Protein AF-A0A9E3FBJ5-F1 (afdb_monomer)

pLDDT: mean 89.63, std 11.89, range [35.62, 98.81]

Sequence (615 aa):
MTADVRGARRCRLSVTPRLPRHPPTKHCPGPRVRWTLHVPANQAASRVRYRLALTATGARHTTVVRHRHVVQAPTGKPPVIKALRSGRSTVEYVGGQVTVATTVKHVKRCHLSVAPAGVTVTGVGVCSAGDRAWRLQLPPNPAESSIAYTATLTAVGSHGRRTTNAVTVTARAHPPPCPGQTSTATPTTMSMFNDPSTGQPADQSRVVAAEINLICAAQLPVRGEHTQIWMAQFVFTLDDVAQALVWAHRYQHADVHLVLDGSNEFMFNPDGSHVPNVAYDDVVANLPSSSLVVCGPNAGTVGRPVVPDDEDESAVFPAGTGCAGDNILHVKLLAISAVDPAGDPAVFSSSQNFSTGAMTAGFNDGLQVVGDAALYGLDAAYIDRLAGNRQQADLGLQLGPAAHDSGGARLWSTFYPRNLTDKFPDGDPNATAHDAATDSLAATLRNVRCTAPGRYAGDHSHGARTTIRIAMFVYRTREAVTAALDRLGDDGCDIGIIYSVISAPVLQDLESHGIRATQLYTEDYTPPSGQPTRLFVHDKFVLISGGIAVAGRAESNQDLVLAGSPNLTDKALYDNDEAGLAYQQTATAAAGSTPIFDGYAHDWDRLLAVAASLS

Structure (mmCIF, N/CA/C/O backbone):
data_AF-A0A9E3FBJ5-F1
#
_entry.id   AF-A0A9E3FBJ5-F1
#
loop_
_atom_site.group_PDB
_atom_site.id
_atom_site.type_symbol
_atom_site.label_atom_id
_atom_site.label_alt_id
_atom_site.label_comp_id
_atom_site.label_asym_id
_atom_site.label_entity_id
_atom_site.label_seq_id
_atom_site.pdbx_PDB_ins_code
_atom_site.Cartn_x
_atom_site.Cartn_y
_atom_site.Cartn_z
_atom_site.occupancy
_atom_site.B_iso_or_equiv
_atom_site.auth_seq_id
_atom_site.auth_comp_id
_atom_site.auth_asym_id
_atom_site.auth_atom_id
_atom_site.pdbx_PDB_model_num
ATOM 1 N N . MET A 1 1 ? 39.745 -9.063 -77.631 1.00 82.94 1 MET A N 1
ATOM 2 C CA . MET A 1 1 ? 39.909 -7.701 -78.182 1.00 82.94 1 MET A CA 1
ATOM 3 C C . MET A 1 1 ? 40.144 -7.820 -79.674 1.00 82.94 1 MET A C 1
ATOM 5 O O . MET A 1 1 ? 41.007 -8.596 -80.070 1.00 82.94 1 MET A O 1
ATOM 9 N N . THR A 1 2 ? 39.380 -7.077 -80.466 1.00 85.12 2 THR A N 1
ATOM 10 C CA . THR A 1 2 ? 39.573 -6.956 -81.915 1.00 85.12 2 THR A CA 1
ATOM 11 C C . THR A 1 2 ? 39.905 -5.500 -82.203 1.00 85.12 2 THR A C 1
ATOM 13 O O . THR A 1 2 ? 39.278 -4.619 -81.613 1.00 85.12 2 THR A O 1
ATOM 16 N N . ALA A 1 3 ? 40.909 -5.254 -83.038 1.00 86.81 3 ALA A N 1
ATOM 17 C CA . ALA A 1 3 ? 41.281 -3.915 -83.473 1.00 86.81 3 ALA A CA 1
ATOM 18 C C . ALA A 1 3 ? 41.609 -3.935 -84.964 1.00 86.81 3 ALA A C 1
ATOM 20 O O . ALA A 1 3 ? 42.280 -4.855 -85.438 1.00 86.81 3 ALA A O 1
ATOM 21 N N . ASP A 1 4 ? 41.152 -2.909 -85.673 1.00 87.94 4 ASP A N 1
ATOM 22 C CA . ASP A 1 4 ? 41.558 -2.657 -87.047 1.00 87.94 4 ASP A CA 1
ATOM 23 C C . ASP A 1 4 ? 42.856 -1.842 -87.018 1.00 87.94 4 ASP A C 1
ATOM 25 O O . ASP A 1 4 ? 42.909 -0.744 -86.464 1.00 87.94 4 ASP A O 1
ATOM 29 N N . VAL A 1 5 ? 43.933 -2.422 -87.544 1.00 84.00 5 VAL A N 1
ATOM 30 C CA . VAL A 1 5 ? 45.284 -1.857 -87.522 1.00 84.00 5 VAL A CA 1
ATOM 31 C C . VAL A 1 5 ? 45.819 -1.853 -88.948 1.00 84.00 5 VAL A C 1
ATOM 33 O O . VAL A 1 5 ? 46.091 -2.904 -89.517 1.00 84.00 5 VAL A O 1
ATOM 36 N N . ARG A 1 6 ? 45.983 -0.665 -89.534 1.00 85.69 6 ARG A N 1
ATOM 37 C CA . ARG A 1 6 ? 46.533 -0.488 -90.887 1.00 85.69 6 ARG A CA 1
ATOM 38 C C . ARG A 1 6 ? 47.960 0.053 -90.810 1.00 85.69 6 ARG A C 1
ATOM 40 O O . ARG A 1 6 ? 48.263 0.875 -89.952 1.00 85.69 6 ARG A O 1
ATOM 47 N N . GLY A 1 7 ? 48.838 -0.418 -91.697 1.00 83.38 7 GLY A N 1
ATOM 48 C CA . GLY A 1 7 ? 50.206 0.102 -91.845 1.00 83.38 7 GLY A CA 1
ATOM 49 C C . GLY A 1 7 ? 51.199 -0.244 -90.720 1.00 83.38 7 GLY A C 1
ATOM 50 O O . GLY A 1 7 ? 52.325 0.254 -90.739 1.00 83.38 7 GLY A O 1
ATOM 51 N N . ALA A 1 8 ? 50.829 -1.091 -89.753 1.00 85.88 8 ALA A N 1
ATOM 52 C CA . ALA A 1 8 ? 51.727 -1.539 -88.686 1.00 85.88 8 ALA A CA 1
ATOM 53 C C . ALA A 1 8 ? 52.436 -2.849 -89.059 1.00 85.88 8 ALA A C 1
ATOM 55 O O . ALA A 1 8 ? 51.790 -3.807 -89.470 1.00 85.88 8 ALA A O 1
ATOM 56 N N . ARG A 1 9 ? 53.757 -2.921 -88.861 1.00 84.88 9 ARG A N 1
ATOM 57 C CA . ARG A 1 9 ? 54.540 -4.159 -89.043 1.00 84.88 9 ARG A CA 1
ATOM 58 C C . ARG A 1 9 ? 54.495 -5.048 -87.799 1.00 84.88 9 ARG A C 1
ATOM 60 O O . ARG A 1 9 ? 54.519 -6.271 -87.896 1.00 84.88 9 ARG A O 1
ATOM 67 N N . ARG A 1 10 ? 54.415 -4.439 -86.614 1.00 87.31 10 ARG A N 1
ATOM 68 C CA . ARG A 1 10 ? 54.370 -5.140 -85.323 1.00 87.31 10 ARG A CA 1
ATOM 69 C C . ARG A 1 10 ? 53.263 -4.566 -84.457 1.00 87.31 10 ARG A C 1
ATOM 71 O O . ARG A 1 10 ? 53.116 -3.348 -84.398 1.00 87.31 10 ARG A O 1
ATOM 78 N N . CYS A 1 11 ? 52.542 -5.425 -83.740 1.00 88.81 11 CYS A N 1
ATOM 79 C CA . CYS A 1 11 ? 51.677 -4.968 -82.661 1.00 88.81 11 CYS A CA 1
ATOM 80 C C . CYS A 1 11 ? 51.970 -5.725 -81.376 1.00 88.81 11 CYS A C 1
ATOM 82 O O . CYS A 1 11 ? 52.082 -6.954 -81.330 1.00 88.81 11 CYS A O 1
ATOM 84 N N . ARG A 1 12 ? 52.054 -4.956 -80.303 1.00 89.38 12 ARG A N 1
ATOM 85 C CA . ARG A 1 12 ? 52.242 -5.441 -78.952 1.00 89.38 12 ARG A CA 1
ATOM 86 C C . ARG A 1 12 ? 50.999 -5.092 -78.160 1.00 89.38 12 ARG A C 1
ATOM 88 O O . ARG A 1 12 ? 50.648 -3.925 -78.030 1.00 89.38 12 ARG A O 1
ATOM 95 N N . LEU A 1 13 ? 50.344 -6.113 -77.632 1.00 89.94 13 LEU A N 1
ATOM 96 C CA . LEU A 1 13 ? 49.372 -5.922 -76.572 1.00 89.94 13 LEU A CA 1
ATOM 97 C C . LEU A 1 13 ? 50.138 -5.915 -75.249 1.00 89.94 13 LEU A C 1
ATOM 99 O O . LEU A 1 13 ? 51.057 -6.712 -75.067 1.00 89.94 13 LEU A O 1
ATOM 103 N N . SER A 1 14 ? 49.800 -5.013 -74.343 1.00 89.94 14 SER A N 1
ATOM 104 C CA . SER A 1 14 ? 50.196 -5.098 -72.942 1.00 89.94 14 SER A CA 1
ATOM 105 C C . SER A 1 14 ? 48.957 -4.983 -72.064 1.00 89.94 14 SER A C 1
ATOM 107 O O . SER A 1 14 ? 47.977 -4.330 -72.427 1.00 89.94 14 SER A O 1
ATOM 109 N N . VAL A 1 15 ? 48.973 -5.670 -70.923 1.00 91.44 15 VAL A N 1
ATOM 110 C CA . VAL A 1 15 ? 47.872 -5.666 -69.957 1.00 91.44 15 VAL A CA 1
ATOM 111 C C . VAL A 1 15 ? 48.439 -5.362 -68.578 1.00 91.44 15 VAL A C 1
ATOM 113 O O . VAL A 1 15 ? 49.365 -6.041 -68.136 1.00 91.44 15 VAL A O 1
ATOM 116 N N . THR A 1 16 ? 47.865 -4.364 -67.908 1.00 89.38 16 THR A N 1
ATOM 117 C CA . THR A 1 16 ? 48.219 -3.978 -66.536 1.00 89.38 16 THR A CA 1
ATOM 118 C C . THR A 1 16 ? 46.973 -4.064 -65.646 1.00 89.38 16 THR A C 1
ATOM 120 O O . THR A 1 16 ? 45.983 -3.407 -65.977 1.00 89.38 16 THR A O 1
ATOM 123 N N . PRO A 1 17 ? 46.978 -4.832 -64.536 1.00 91.00 17 PRO A N 1
ATOM 124 C CA . PRO A 1 17 ? 48.060 -5.711 -64.071 1.00 91.00 17 PRO A CA 1
ATOM 125 C C . PRO A 1 17 ? 48.311 -6.899 -65.023 1.00 91.00 17 PRO A C 1
ATOM 127 O O . PRO A 1 17 ? 47.424 -7.295 -65.781 1.00 91.00 17 PRO A O 1
ATOM 130 N N . ARG A 1 18 ? 49.536 -7.447 -65.008 1.00 89.19 18 ARG A N 1
ATOM 131 C CA . ARG A 1 18 ? 49.973 -8.511 -65.932 1.00 89.19 18 ARG A CA 1
ATOM 132 C C . ARG A 1 18 ? 49.155 -9.789 -65.721 1.00 89.19 18 ARG A C 1
ATOM 134 O O . ARG A 1 18 ? 48.998 -10.252 -64.596 1.00 89.19 18 ARG A O 1
ATOM 141 N N . LEU A 1 19 ? 48.668 -10.383 -66.813 1.00 88.44 19 LEU A N 1
ATOM 142 C CA . LEU A 1 19 ? 47.979 -11.678 -66.783 1.00 88.44 19 LEU A CA 1
ATOM 143 C C . LEU A 1 19 ? 49.000 -12.840 -66.779 1.00 88.44 19 LEU A C 1
ATOM 145 O O . LEU A 1 19 ? 49.974 -12.759 -67.535 1.00 88.44 19 LEU A O 1
ATOM 149 N N . PRO A 1 20 ? 48.777 -13.936 -66.018 1.00 83.19 20 PRO A N 1
ATOM 150 C CA . PRO A 1 20 ? 49.726 -15.056 -65.890 1.00 83.19 20 PRO A CA 1
ATOM 151 C C . PRO A 1 20 ? 50.139 -15.721 -67.212 1.00 83.19 20 PRO A C 1
ATOM 153 O O . PRO A 1 20 ? 51.230 -16.268 -67.317 1.00 83.19 20 PRO A O 1
ATOM 156 N N . ARG A 1 21 ? 49.286 -15.655 -68.242 1.00 79.94 21 ARG A N 1
ATOM 157 C CA . ARG A 1 21 ? 49.538 -16.208 -69.586 1.00 79.94 21 ARG A CA 1
ATOM 158 C C . ARG A 1 21 ? 49.372 -15.150 -70.678 1.00 79.94 21 ARG A C 1
ATOM 160 O O . ARG A 1 21 ? 48.698 -15.369 -71.681 1.00 79.94 21 ARG A O 1
ATOM 167 N N . HIS A 1 22 ? 49.931 -13.962 -70.454 1.00 75.94 22 HIS A N 1
ATOM 168 C CA . HIS A 1 22 ? 49.877 -12.878 -71.432 1.00 75.94 22 HIS A CA 1
ATOM 169 C C . HIS A 1 22 ? 50.704 -13.233 -72.690 1.00 75.94 22 HIS A C 1
ATOM 171 O O . HIS A 1 22 ? 51.924 -13.378 -72.572 1.00 75.94 22 HIS A O 1
ATOM 177 N N . PRO A 1 23 ? 50.099 -13.342 -73.890 1.00 69.62 23 PRO A N 1
ATOM 178 C CA . PRO A 1 23 ? 50.832 -13.713 -75.097 1.00 69.62 23 PRO A CA 1
ATOM 179 C C . PRO A 1 23 ? 51.857 -12.625 -75.464 1.00 69.62 23 PRO A C 1
ATOM 181 O O . PRO A 1 23 ? 51.524 -11.437 -75.408 1.00 69.62 23 PRO A O 1
ATOM 184 N N . PRO A 1 24 ? 53.099 -12.984 -75.831 1.00 66.25 24 PRO A N 1
ATOM 185 C CA . PRO A 1 24 ? 54.076 -12.008 -76.295 1.00 66.25 24 PRO A CA 1
ATOM 186 C C . PRO A 1 24 ? 53.656 -11.371 -77.631 1.00 66.25 24 PRO A C 1
ATOM 188 O O . PRO A 1 24 ? 52.721 -11.820 -78.301 1.00 66.25 24 PRO A O 1
ATOM 191 N N . THR A 1 25 ? 54.349 -10.282 -77.977 1.00 73.56 25 THR A N 1
ATOM 192 C CA . THR A 1 25 ? 54.244 -9.516 -79.229 1.00 73.56 25 THR A CA 1
ATOM 193 C C . THR A 1 25 ? 54.016 -10.424 -80.440 1.00 73.56 25 THR A C 1
ATOM 195 O O . THR A 1 25 ? 54.742 -11.398 -80.619 1.00 73.56 25 THR A O 1
ATOM 198 N N . LYS A 1 26 ? 53.037 -10.093 -81.292 1.00 75.94 26 LYS A N 1
ATOM 199 C CA . LYS A 1 26 ? 52.768 -10.830 -82.536 1.00 75.94 26 LYS A CA 1
ATOM 200 C C . LYS A 1 26 ? 53.071 -9.953 -83.750 1.00 75.94 26 LYS A C 1
ATOM 202 O O . LYS A 1 26 ? 52.943 -8.727 -83.695 1.00 75.94 26 LYS A O 1
ATOM 207 N N . HIS A 1 27 ? 53.454 -10.587 -84.857 1.00 75.94 27 HIS A N 1
ATOM 208 C CA . HIS A 1 27 ? 53.429 -9.929 -86.161 1.00 75.94 27 HIS A CA 1
ATOM 209 C C . HIS A 1 27 ? 51.978 -9.526 -86.479 1.00 75.94 27 HIS A C 1
ATOM 211 O O . HIS A 1 27 ? 51.052 -10.238 -86.084 1.00 75.94 27 HIS A O 1
ATOM 217 N N . CYS A 1 28 ? 51.770 -8.397 -87.160 1.00 77.19 28 CYS A N 1
ATOM 218 C CA . CYS A 1 28 ? 50.437 -7.931 -87.567 1.00 77.19 28 CYS A CA 1
ATOM 219 C C . CYS A 1 28 ? 50.248 -8.132 -89.070 1.00 77.19 28 CYS A C 1
ATOM 221 O O . CYS A 1 28 ? 50.502 -7.208 -89.833 1.00 77.19 28 CYS A O 1
ATOM 223 N N . PRO A 1 29 ? 49.888 -9.348 -89.520 1.00 63.03 29 PRO A N 1
ATOM 224 C CA . PRO A 1 29 ? 49.916 -9.704 -90.937 1.00 63.03 29 PRO A CA 1
ATOM 225 C C . PRO A 1 29 ? 48.749 -9.135 -91.761 1.00 63.03 29 PRO A C 1
ATOM 227 O O . PRO A 1 29 ? 48.681 -9.398 -92.953 1.00 63.03 29 PRO A O 1
ATOM 230 N N . GLY A 1 30 ? 47.824 -8.368 -91.176 1.00 76.12 30 GLY A N 1
ATOM 231 C CA . GLY A 1 30 ? 46.654 -7.872 -91.901 1.00 76.12 30 GLY A CA 1
ATOM 232 C C . GLY A 1 30 ? 45.935 -6.712 -91.210 1.00 76.12 30 GLY A C 1
ATOM 233 O O . GLY A 1 30 ? 46.298 -6.343 -90.091 1.00 76.12 30 GLY A O 1
ATOM 234 N N . PRO A 1 31 ? 44.893 -6.148 -91.856 1.00 81.75 31 PRO A N 1
ATOM 235 C CA . PRO A 1 31 ? 44.205 -4.931 -91.414 1.00 81.75 31 PRO A CA 1
ATOM 236 C C . PRO A 1 31 ? 43.423 -5.096 -90.106 1.00 81.75 31 PRO A C 1
ATOM 238 O O . PRO A 1 31 ? 42.953 -4.102 -89.560 1.00 81.75 31 PRO A O 1
ATOM 241 N N . ARG A 1 32 ? 43.269 -6.327 -89.604 1.00 86.25 32 ARG A N 1
ATOM 242 C CA . ARG A 1 32 ? 42.539 -6.658 -88.380 1.00 86.25 32 ARG A CA 1
ATOM 243 C C . ARG A 1 32 ? 43.321 -7.672 -87.562 1.00 86.25 32 ARG A C 1
ATOM 245 O O . ARG A 1 32 ? 43.768 -8.696 -88.070 1.00 86.25 32 ARG A O 1
ATOM 252 N N . VAL A 1 33 ? 43.436 -7.406 -86.269 1.00 86.00 33 VAL A N 1
ATOM 253 C CA . VAL A 1 33 ? 44.135 -8.262 -85.309 1.00 86.00 33 VAL A CA 1
ATOM 254 C C . VAL A 1 33 ? 43.212 -8.616 -84.149 1.00 86.00 33 VAL A C 1
ATOM 256 O O . VAL A 1 33 ? 42.458 -7.777 -83.645 1.00 86.00 33 VAL A O 1
ATOM 259 N N . ARG A 1 34 ? 43.253 -9.885 -83.730 1.00 86.56 34 ARG A N 1
ATOM 260 C CA . ARG A 1 34 ? 42.419 -10.430 -82.652 1.00 86.56 34 ARG A CA 1
ATOM 261 C C . ARG A 1 34 ? 43.292 -11.067 -81.578 1.00 86.56 34 ARG A C 1
ATOM 263 O O . ARG A 1 34 ? 44.091 -11.957 -81.854 1.00 86.56 34 ARG A O 1
ATOM 270 N N . TRP A 1 35 ? 43.070 -10.652 -80.335 1.00 86.56 35 TRP A N 1
ATOM 271 C CA . TRP A 1 35 ? 43.612 -11.308 -79.146 1.00 86.56 35 TRP A CA 1
ATOM 272 C C . TRP A 1 35 ? 42.482 -11.862 -78.289 1.00 86.56 35 TRP A C 1
ATOM 274 O O . TRP A 1 35 ? 41.535 -11.141 -77.950 1.00 86.56 35 TRP A O 1
ATOM 284 N N . THR A 1 36 ? 42.620 -13.121 -77.890 1.00 85.88 36 THR A N 1
ATOM 285 C CA . THR A 1 36 ? 41.828 -13.730 -76.821 1.00 85.88 36 THR A CA 1
ATOM 286 C C . THR A 1 36 ? 42.681 -13.720 -75.562 1.00 85.88 36 THR A C 1
ATOM 288 O O . THR A 1 36 ? 43.805 -14.216 -75.568 1.00 85.88 36 THR A O 1
ATOM 291 N N . LEU A 1 37 ? 42.172 -13.100 -74.503 1.00 88.12 37 LEU A N 1
ATOM 292 C CA . LEU A 1 37 ? 42.835 -13.031 -73.207 1.00 88.12 37 LEU A CA 1
ATOM 293 C C . LEU A 1 37 ? 41.990 -13.808 -72.207 1.00 88.12 37 LEU A C 1
ATOM 295 O O . LEU A 1 37 ? 40.789 -13.561 -72.114 1.00 88.12 37 LEU A O 1
ATOM 299 N N . HIS A 1 38 ? 42.616 -14.712 -71.458 1.00 88.00 38 HIS A N 1
ATOM 300 C CA . HIS A 1 38 ? 41.972 -15.346 -70.317 1.00 88.00 38 HIS A CA 1
ATOM 301 C C . HIS A 1 38 ? 42.197 -14.465 -69.087 1.00 88.00 38 HIS A C 1
ATOM 303 O O . HIS A 1 38 ? 43.310 -14.381 -68.563 1.00 88.00 38 HIS A O 1
ATOM 309 N N . VAL A 1 39 ? 41.152 -13.750 -68.681 1.00 87.62 39 VAL A N 1
ATOM 310 C CA . VAL A 1 39 ? 41.157 -12.977 -67.438 1.00 87.62 39 VAL A CA 1
ATOM 311 C C . VAL A 1 39 ? 40.795 -13.951 -66.315 1.00 87.62 39 VAL A C 1
ATOM 313 O O . VAL A 1 39 ? 39.709 -14.528 -66.378 1.00 87.62 39 VAL A O 1
ATOM 316 N N . PRO A 1 40 ? 41.680 -14.200 -65.331 1.00 85.69 40 PRO A N 1
ATOM 317 C CA . PRO A 1 40 ? 41.381 -15.141 -64.263 1.00 85.69 40 PRO A CA 1
ATOM 318 C C . PRO A 1 40 ? 40.186 -14.652 -63.442 1.00 85.69 40 PRO A C 1
ATOM 320 O O . PRO A 1 40 ? 39.909 -13.451 -63.365 1.00 85.69 40 PRO A O 1
ATOM 323 N N . ALA A 1 41 ? 39.506 -15.594 -62.788 1.00 83.56 41 ALA A N 1
ATOM 324 C CA . ALA A 1 41 ? 38.518 -15.286 -61.766 1.00 83.56 41 ALA A CA 1
ATOM 325 C C . ALA A 1 41 ? 39.092 -14.255 -60.785 1.00 83.56 41 ALA A C 1
ATOM 327 O O . ALA A 1 41 ? 40.156 -14.461 -60.200 1.00 83.56 41 ALA A O 1
ATOM 328 N N . ASN A 1 42 ? 38.393 -13.135 -60.611 1.00 83.56 42 ASN A N 1
ATOM 329 C CA . ASN A 1 42 ? 38.809 -12.126 -59.654 1.00 83.56 42 ASN A CA 1
ATOM 330 C C . ASN A 1 42 ? 38.512 -12.634 -58.235 1.00 83.56 42 ASN A C 1
ATOM 332 O O . ASN A 1 42 ? 37.355 -12.684 -57.806 1.00 83.56 42 ASN A O 1
ATOM 336 N N . GLN A 1 43 ? 39.579 -13.041 -57.547 1.00 80.06 43 GLN A N 1
ATOM 337 C CA . GLN A 1 43 ? 39.581 -13.494 -56.154 1.00 80.06 43 GLN A CA 1
ATOM 338 C C . GLN A 1 43 ? 39.764 -12.325 -55.165 1.00 80.06 43 GLN A C 1
ATOM 340 O O . GLN A 1 43 ? 39.907 -12.553 -53.967 1.00 80.06 43 GLN A O 1
ATOM 345 N N . ALA A 1 44 ? 39.814 -11.076 -55.638 1.00 79.81 44 ALA A N 1
ATOM 346 C CA . ALA A 1 44 ? 39.889 -9.895 -54.784 1.00 79.81 44 ALA A CA 1
ATOM 347 C C . ALA A 1 44 ? 38.488 -9.412 -54.374 1.00 79.81 44 ALA A C 1
ATOM 349 O O . ALA A 1 44 ? 37.492 -9.680 -55.046 1.00 79.81 44 ALA A O 1
ATOM 350 N N . ALA A 1 45 ? 38.403 -8.651 -53.278 1.00 71.25 45 ALA A N 1
ATOM 351 C CA . ALA A 1 45 ? 37.147 -8.066 -52.796 1.00 71.25 45 ALA A CA 1
ATOM 352 C C . ALA A 1 45 ? 36.567 -7.001 -53.746 1.00 71.25 45 ALA A C 1
ATOM 354 O O . ALA A 1 45 ? 35.347 -6.794 -53.788 1.00 71.25 45 ALA A O 1
ATOM 355 N N . SER A 1 46 ? 37.437 -6.327 -54.499 1.00 78.31 46 SER A N 1
ATOM 356 C CA . SER A 1 46 ? 37.135 -5.191 -55.368 1.00 78.31 46 SER A CA 1
ATOM 357 C C . SER A 1 46 ? 37.244 -5.561 -56.846 1.00 78.31 46 SER A C 1
ATOM 359 O O . SER A 1 46 ? 37.871 -6.548 -57.226 1.00 78.31 46 SER A O 1
ATOM 361 N N . ARG A 1 47 ? 36.599 -4.771 -57.713 1.00 86.50 47 ARG A N 1
ATOM 362 C CA . ARG A 1 47 ? 36.710 -4.939 -59.167 1.00 86.50 47 ARG A CA 1
ATOM 363 C C . ARG A 1 47 ? 38.164 -4.722 -59.596 1.00 86.50 47 ARG A C 1
ATOM 365 O O . ARG A 1 47 ? 38.724 -3.665 -59.326 1.00 86.50 47 ARG A O 1
ATOM 372 N N . VAL A 1 48 ? 38.747 -5.673 -60.323 1.00 89.50 48 VAL A N 1
ATOM 373 C CA . VAL A 1 48 ? 40.075 -5.491 -60.926 1.00 89.50 48 VAL A CA 1
ATOM 374 C C . VAL A 1 48 ? 39.892 -4.863 -62.301 1.00 89.50 48 VAL A C 1
ATOM 376 O O . VAL A 1 48 ? 39.213 -5.419 -63.168 1.00 89.50 48 VAL A O 1
ATOM 379 N N . ARG A 1 49 ? 40.477 -3.678 -62.496 1.00 92.69 49 ARG A N 1
ATOM 380 C CA . ARG A 1 49 ? 40.495 -2.983 -63.786 1.00 92.69 49 ARG A CA 1
ATOM 381 C C . ARG A 1 49 ? 41.783 -3.340 -64.520 1.00 92.69 49 ARG A C 1
ATOM 383 O O . ARG A 1 49 ? 42.859 -2.889 -64.148 1.00 92.69 49 ARG A O 1
ATOM 390 N N . TYR A 1 50 ? 41.655 -4.100 -65.597 1.00 92.62 50 TYR A N 1
ATOM 391 C CA . TYR A 1 50 ? 42.740 -4.371 -66.528 1.00 92.62 50 TYR A CA 1
ATOM 392 C C . TYR A 1 50 ? 42.789 -3.257 -67.572 1.00 92.62 50 TYR A C 1
ATOM 394 O O . TYR A 1 50 ? 41.813 -3.026 -68.289 1.00 92.62 50 TYR A O 1
ATOM 402 N N . ARG A 1 51 ? 43.915 -2.546 -67.659 1.00 92.88 51 ARG A N 1
ATOM 403 C CA . ARG A 1 51 ? 44.224 -1.614 -68.749 1.00 92.88 51 ARG A CA 1
ATOM 404 C C . ARG A 1 51 ? 44.937 -2.391 -69.845 1.00 92.88 51 ARG A C 1
ATOM 406 O O . ARG A 1 51 ? 46.058 -2.847 -69.649 1.00 92.88 51 ARG A O 1
ATOM 413 N N . LEU A 1 52 ? 44.282 -2.529 -70.988 1.00 92.56 52 LEU A N 1
ATOM 414 C CA . LEU A 1 52 ? 44.849 -3.106 -72.196 1.00 92.56 52 LEU A CA 1
ATOM 415 C C . LEU A 1 52 ? 45.401 -1.968 -73.045 1.00 92.56 52 LEU A C 1
ATOM 417 O O . LEU A 1 52 ? 44.653 -1.048 -73.374 1.00 92.56 52 LEU A O 1
ATOM 421 N N . ALA A 1 53 ? 46.681 -2.007 -73.390 1.00 91.75 53 ALA A N 1
ATOM 422 C CA . ALA A 1 53 ? 47.293 -1.074 -74.324 1.00 91.75 53 ALA A CA 1
ATOM 423 C C . ALA A 1 53 ? 47.713 -1.831 -75.584 1.00 91.75 53 ALA A C 1
ATOM 425 O O . ALA A 1 53 ? 48.515 -2.760 -75.520 1.00 91.75 53 ALA A O 1
ATOM 426 N N . LEU A 1 54 ? 47.148 -1.450 -76.725 1.00 91.25 54 LEU A N 1
ATOM 427 C CA . LEU A 1 54 ? 47.588 -1.936 -78.024 1.00 91.25 54 LEU A CA 1
ATOM 428 C C . LEU A 1 54 ? 48.559 -0.919 -78.611 1.00 91.25 54 LEU A C 1
ATOM 430 O O . LEU A 1 54 ? 48.153 0.189 -78.955 1.00 91.25 54 LEU A O 1
ATOM 434 N N . THR A 1 55 ? 49.817 -1.319 -78.726 1.00 91.38 55 THR A N 1
ATOM 435 C CA . THR A 1 55 ? 50.899 -0.564 -79.349 1.00 91.38 55 THR A CA 1
ATOM 436 C C . THR A 1 55 ? 51.121 -1.107 -80.756 1.00 91.38 55 THR A C 1
ATOM 438 O O . THR A 1 55 ? 51.500 -2.267 -80.903 1.00 91.38 55 THR A O 1
ATOM 441 N N . ALA A 1 56 ? 50.887 -0.301 -81.786 1.00 89.44 56 ALA A N 1
ATOM 442 C CA . ALA A 1 56 ? 51.120 -0.663 -83.183 1.00 89.44 56 ALA A CA 1
ATOM 443 C C . ALA A 1 56 ? 52.294 0.152 -83.745 1.00 89.44 56 ALA A C 1
ATOM 445 O O . ALA A 1 56 ? 52.274 1.378 -83.652 1.00 89.44 56 ALA A O 1
ATOM 446 N N . THR A 1 57 ? 53.301 -0.518 -84.314 1.00 89.12 57 THR A N 1
ATOM 447 C CA . THR A 1 57 ? 54.534 0.108 -84.824 1.00 89.12 57 THR A CA 1
ATOM 448 C C . THR A 1 57 ? 54.645 -0.058 -86.340 1.00 89.12 57 THR A C 1
ATOM 450 O O . THR A 1 57 ? 54.674 -1.184 -86.850 1.00 89.12 57 THR A O 1
ATOM 453 N N . GLY A 1 58 ? 54.697 1.064 -87.060 1.00 86.44 58 GLY A N 1
ATOM 454 C CA . GLY A 1 58 ? 54.792 1.139 -88.521 1.00 86.44 58 GLY A CA 1
ATOM 455 C C . GLY A 1 58 ? 56.208 0.975 -89.081 1.00 86.44 58 GLY A C 1
ATOM 456 O O . GLY A 1 58 ? 57.183 0.820 -88.346 1.00 86.44 58 GLY A O 1
ATOM 457 N N . ALA A 1 59 ? 56.328 1.025 -90.412 1.00 80.38 59 ALA A N 1
ATOM 458 C CA . ALA A 1 59 ? 57.590 0.837 -91.140 1.00 80.38 59 ALA A CA 1
ATOM 459 C C . ALA A 1 59 ? 58.675 1.892 -90.836 1.00 80.38 59 ALA A C 1
ATOM 461 O O . ALA A 1 59 ? 59.850 1.608 -91.028 1.00 80.38 59 ALA A O 1
ATOM 462 N N . ARG A 1 60 ? 58.288 3.075 -90.332 1.00 83.94 60 ARG A N 1
ATOM 463 C CA . ARG A 1 60 ? 59.188 4.177 -89.934 1.00 83.94 60 ARG A CA 1
ATOM 464 C C . ARG A 1 60 ? 59.335 4.316 -88.412 1.00 83.94 60 ARG A C 1
ATOM 466 O O . ARG A 1 60 ? 59.532 5.414 -87.914 1.00 83.94 60 ARG A O 1
ATOM 473 N N . HIS A 1 61 ? 59.133 3.233 -87.660 1.00 77.38 61 HIS A N 1
ATOM 474 C CA . HIS A 1 61 ? 59.134 3.230 -86.187 1.00 77.38 61 HIS A CA 1
ATOM 475 C C . HIS A 1 61 ? 58.064 4.120 -85.515 1.00 77.38 61 HIS A C 1
ATOM 477 O O . HIS A 1 61 ? 58.033 4.227 -84.288 1.00 77.38 61 HIS A O 1
ATOM 483 N N . THR A 1 62 ? 57.123 4.692 -86.276 1.00 78.12 62 THR A N 1
ATOM 484 C CA . THR A 1 62 ? 55.971 5.418 -85.724 1.00 78.12 62 THR A CA 1
ATOM 485 C C . THR A 1 62 ? 55.108 4.477 -84.895 1.00 78.12 62 THR A C 1
ATOM 487 O O . THR A 1 62 ? 54.788 3.369 -85.330 1.00 78.12 62 THR A O 1
ATOM 490 N N . THR A 1 63 ? 54.752 4.904 -83.684 1.00 84.50 63 THR A N 1
ATOM 491 C CA . THR A 1 63 ? 54.056 4.058 -82.713 1.00 84.50 63 THR A CA 1
ATOM 492 C C . THR A 1 63 ? 52.758 4.716 -82.265 1.00 84.50 63 THR A C 1
ATOM 494 O O . THR A 1 63 ? 52.769 5.839 -81.774 1.00 84.50 63 THR A O 1
ATOM 497 N N . VAL A 1 64 ? 51.638 4.005 -82.404 1.00 85.00 64 VAL A N 1
ATOM 498 C CA . VAL A 1 64 ? 50.328 4.441 -81.899 1.00 85.00 64 VAL A CA 1
ATOM 499 C C . VAL A 1 64 ? 49.908 3.521 -80.763 1.00 85.00 64 VAL A C 1
ATOM 501 O O . VAL A 1 64 ? 49.934 2.298 -80.915 1.00 85.00 64 VAL A O 1
ATOM 504 N N . VAL A 1 65 ? 49.502 4.104 -79.632 1.00 87.88 65 VAL A N 1
ATOM 505 C CA . VAL A 1 65 ? 48.990 3.365 -78.473 1.00 87.88 65 VAL A CA 1
ATOM 506 C C . VAL A 1 65 ? 47.516 3.691 -78.265 1.00 87.88 65 VAL A C 1
ATOM 508 O O . VAL A 1 65 ? 47.135 4.853 -78.146 1.00 87.88 65 VAL A O 1
ATOM 511 N N . ARG A 1 66 ? 46.671 2.661 -78.198 1.00 90.88 66 ARG A N 1
ATOM 512 C CA . ARG A 1 66 ? 45.257 2.798 -77.818 1.00 90.88 66 ARG A CA 1
ATOM 513 C C . ARG A 1 66 ? 44.960 1.976 -76.578 1.00 90.88 66 ARG A C 1
ATOM 515 O O . ARG A 1 66 ? 45.474 0.869 -76.425 1.00 90.88 66 ARG A O 1
ATOM 522 N N . HIS A 1 67 ? 44.113 2.517 -75.708 1.00 90.62 67 HIS A N 1
ATOM 523 C CA . HIS A 1 67 ? 43.748 1.878 -74.451 1.00 90.62 67 HIS A CA 1
ATOM 524 C C . HIS A 1 67 ? 42.311 1.373 -74.461 1.00 90.62 67 HIS A C 1
ATOM 526 O O . HIS A 1 67 ? 41.418 2.004 -75.019 1.00 90.62 67 HIS A O 1
ATOM 532 N N . ARG A 1 68 ? 42.090 0.247 -73.785 1.00 92.12 68 ARG A N 1
ATOM 533 C CA . ARG A 1 68 ? 40.762 -0.231 -73.406 1.00 92.12 68 ARG A CA 1
ATOM 534 C C . ARG A 1 68 ? 40.806 -0.747 -71.978 1.00 92.12 68 ARG A C 1
ATOM 536 O O . ARG A 1 68 ? 41.824 -1.275 -71.538 1.00 92.12 68 ARG A O 1
ATOM 543 N N . HIS A 1 69 ? 39.697 -0.616 -71.266 1.00 91.06 69 HIS A N 1
ATOM 544 C CA . HIS A 1 69 ? 39.553 -1.172 -69.930 1.00 91.06 69 HIS A CA 1
ATOM 545 C C . HIS A 1 69 ? 38.647 -2.399 -69.963 1.00 91.06 69 HIS A C 1
ATOM 547 O O . HIS A 1 69 ? 37.602 -2.389 -70.611 1.00 91.06 69 HIS A O 1
ATOM 553 N N . VAL A 1 70 ? 39.057 -3.452 -69.259 1.00 90.50 70 VAL A N 1
ATOM 554 C CA . VAL A 1 70 ? 38.205 -4.593 -68.911 1.00 90.50 70 VAL A CA 1
ATOM 555 C C . VAL A 1 70 ? 38.110 -4.630 -67.398 1.00 90.50 70 VAL A C 1
ATOM 557 O O . VAL A 1 70 ? 39.121 -4.533 -66.704 1.00 90.50 70 VAL A O 1
ATOM 560 N N . VAL A 1 71 ? 36.893 -4.728 -66.880 1.00 89.00 71 VAL A N 1
ATOM 561 C CA . VAL A 1 71 ? 36.635 -4.735 -65.443 1.00 89.00 71 VAL A CA 1
ATOM 562 C C . VAL A 1 71 ? 36.131 -6.118 -65.066 1.00 89.00 71 VAL A C 1
ATOM 564 O O . VAL A 1 71 ? 35.055 -6.514 -65.502 1.00 89.00 71 VAL A O 1
ATOM 567 N N . GLN A 1 72 ? 36.904 -6.852 -64.267 1.00 89.00 72 GLN A N 1
ATOM 568 C CA . GLN A 1 72 ? 36.506 -8.171 -63.783 1.00 89.00 72 GLN A CA 1
ATOM 569 C C . GLN A 1 72 ? 35.806 -8.030 -62.430 1.00 89.00 72 GLN A C 1
ATOM 571 O O . GLN A 1 72 ? 36.410 -7.595 -61.441 1.00 89.00 72 GLN A O 1
ATOM 576 N N . ALA A 1 73 ? 34.530 -8.409 -62.371 1.00 83.25 73 ALA A N 1
ATOM 577 C CA . ALA A 1 73 ? 33.794 -8.465 -61.114 1.00 83.25 73 ALA A CA 1
ATOM 578 C C . ALA A 1 73 ? 34.338 -9.595 -60.215 1.00 83.25 73 ALA A C 1
ATOM 580 O O . ALA A 1 73 ? 34.724 -10.646 -60.733 1.00 83.25 73 ALA A O 1
ATOM 581 N N . PRO A 1 74 ? 34.386 -9.397 -58.888 1.00 83.25 74 PRO A N 1
ATOM 582 C CA . PRO A 1 74 ? 34.741 -10.450 -57.939 1.00 83.25 74 PRO A CA 1
ATOM 583 C C . PRO A 1 74 ? 33.826 -11.666 -58.032 1.00 83.25 74 PRO A C 1
ATOM 585 O O . PRO A 1 74 ? 32.626 -11.521 -58.254 1.00 83.25 74 PRO A O 1
ATOM 588 N N . THR A 1 75 ? 34.392 -12.852 -57.825 1.00 82.31 75 THR A N 1
ATOM 589 C CA . THR A 1 75 ? 33.672 -14.131 -57.969 1.00 82.31 75 THR A CA 1
ATOM 590 C C . THR A 1 75 ? 32.888 -14.554 -56.725 1.00 82.31 75 THR A C 1
ATOM 592 O O . THR A 1 75 ? 31.884 -15.252 -56.841 1.00 82.31 75 THR A O 1
ATOM 595 N N . GLY A 1 76 ? 33.274 -14.087 -55.534 1.00 81.56 76 GLY A N 1
ATOM 596 C CA . GLY A 1 76 ? 32.511 -14.322 -54.307 1.00 81.56 76 GLY A CA 1
ATOM 597 C C . GLY A 1 76 ? 31.301 -13.395 -54.190 1.00 81.56 76 GLY A C 1
ATOM 598 O O . GLY A 1 76 ? 31.449 -12.171 -54.249 1.00 81.56 76 GLY A O 1
ATOM 599 N N . LYS A 1 77 ? 30.107 -13.954 -53.958 1.00 85.31 77 LYS A N 1
ATOM 600 C CA . LYS A 1 77 ? 28.936 -13.159 -53.556 1.00 85.31 77 LYS A CA 1
ATOM 601 C C . LYS A 1 77 ? 29.248 -12.430 -52.234 1.00 85.31 77 LYS A C 1
ATOM 603 O O . LYS A 1 77 ? 29.859 -13.046 -51.357 1.00 85.31 77 LYS A O 1
ATOM 608 N N . PRO A 1 78 ? 28.907 -11.133 -52.091 1.00 87.31 78 PRO A N 1
ATOM 609 C CA . PRO A 1 78 ? 29.034 -10.442 -50.812 1.00 87.31 78 PRO A CA 1
ATOM 610 C C . PRO A 1 78 ? 28.262 -11.188 -49.715 1.00 87.31 78 PRO A C 1
ATOM 612 O O . PRO A 1 78 ? 27.237 -11.806 -50.027 1.00 87.31 78 PRO A O 1
ATOM 615 N N . PRO A 1 79 ? 28.728 -11.142 -48.457 1.00 93.62 79 PRO A N 1
ATOM 616 C CA . PRO A 1 79 ? 27.915 -11.613 -47.349 1.00 93.62 79 PRO A CA 1
ATOM 617 C C . PRO A 1 79 ? 26.607 -10.814 -47.302 1.00 93.62 79 PRO A C 1
ATOM 619 O O . PRO A 1 79 ? 26.568 -9.637 -47.655 1.00 93.62 79 PRO A O 1
ATOM 622 N N . VAL A 1 80 ? 25.526 -11.462 -46.887 1.00 95.50 80 VAL A N 1
ATOM 623 C CA . VAL A 1 80 ? 24.211 -10.827 -46.745 1.00 95.50 80 VAL A CA 1
ATOM 624 C C . VAL A 1 80 ? 23.715 -11.067 -45.332 1.00 95.50 80 VAL A C 1
ATOM 626 O O . VAL A 1 80 ? 23.713 -12.210 -44.876 1.00 95.50 80 VAL A O 1
ATOM 629 N N . ILE A 1 81 ? 23.277 -9.995 -44.672 1.00 95.88 81 ILE A N 1
ATOM 630 C CA . ILE A 1 81 ? 22.558 -10.022 -43.396 1.00 95.88 81 ILE A CA 1
ATOM 631 C C . ILE A 1 81 ? 21.132 -9.560 -43.704 1.00 95.88 81 ILE A C 1
ATOM 633 O O . ILE A 1 81 ? 20.958 -8.424 -44.139 1.00 95.88 81 ILE A O 1
ATOM 637 N N . LYS A 1 82 ? 20.122 -10.426 -43.538 1.00 93.44 82 LYS A N 1
ATOM 638 C CA . LYS A 1 82 ? 18.734 -10.102 -43.929 1.00 93.44 82 LYS A CA 1
ATOM 639 C C . LYS A 1 82 ? 18.156 -8.957 -43.085 1.00 93.44 82 LYS A C 1
ATOM 641 O O . LYS A 1 82 ? 17.621 -8.007 -43.639 1.00 93.44 82 LYS A O 1
ATOM 646 N N . ALA A 1 83 ? 18.271 -9.072 -41.764 1.00 93.81 83 ALA A N 1
ATOM 647 C CA . ALA A 1 83 ? 17.987 -8.042 -40.761 1.00 93.81 83 ALA A CA 1
ATOM 648 C C . ALA A 1 83 ? 18.473 -8.566 -39.405 1.00 93.81 83 ALA A C 1
ATOM 650 O O . ALA A 1 83 ? 18.192 -9.724 -39.087 1.00 93.81 83 ALA A O 1
ATOM 651 N N . LEU A 1 84 ? 19.201 -7.767 -38.627 1.00 96.44 84 LEU A N 1
ATOM 652 C CA . LEU A 1 84 ? 19.493 -8.099 -37.233 1.00 96.44 84 LEU A CA 1
ATOM 653 C C . LEU A 1 84 ? 18.327 -7.593 -36.380 1.00 96.44 84 LEU A C 1
ATOM 655 O O . LEU A 1 84 ? 17.965 -6.426 -36.477 1.00 96.44 84 LEU A O 1
ATOM 659 N N . ARG A 1 85 ? 17.695 -8.478 -35.614 1.00 96.88 85 ARG A N 1
ATOM 660 C CA . ARG A 1 85 ? 16.516 -8.164 -34.799 1.00 96.88 85 ARG A CA 1
ATOM 661 C C . ARG A 1 85 ? 16.780 -8.550 -33.357 1.00 96.88 85 ARG A C 1
ATOM 663 O O . ARG A 1 85 ? 17.421 -9.570 -33.122 1.00 96.88 85 ARG A O 1
ATOM 670 N N . SER A 1 86 ? 16.278 -7.775 -32.409 1.00 96.19 86 SER A N 1
ATOM 671 C CA . SER A 1 86 ? 16.237 -8.162 -31.004 1.00 96.19 86 SER A CA 1
ATOM 672 C C . SER A 1 86 ? 14.868 -8.755 -30.674 1.00 96.19 86 SER A C 1
ATOM 674 O O . SER A 1 86 ? 13.860 -8.386 -31.272 1.00 96.19 86 SER A O 1
ATOM 676 N N . GLY A 1 87 ? 14.832 -9.703 -29.739 1.00 93.94 87 GLY A N 1
ATOM 677 C CA . GLY A 1 87 ? 13.584 -10.221 -29.179 1.00 93.94 87 GLY A CA 1
ATOM 678 C C . GLY A 1 87 ? 12.873 -9.189 -28.301 1.00 93.94 87 GLY A C 1
ATOM 679 O O . GLY A 1 87 ? 11.663 -9.271 -28.136 1.00 93.94 87 GLY A O 1
ATOM 680 N N . ARG A 1 88 ? 13.621 -8.213 -27.765 1.00 94.56 88 ARG A N 1
ATOM 681 C CA . ARG A 1 88 ? 13.128 -7.038 -27.034 1.00 94.56 88 ARG A CA 1
ATOM 682 C C . ARG A 1 88 ? 14.011 -5.834 -27.365 1.00 94.56 88 ARG A C 1
ATOM 684 O O . ARG A 1 88 ? 15.228 -5.983 -27.479 1.00 94.56 88 ARG A O 1
ATOM 691 N N . SER A 1 89 ? 13.419 -4.659 -27.551 1.00 95.06 89 SER A N 1
ATOM 692 C CA . SER A 1 89 ? 14.153 -3.403 -27.783 1.00 95.06 89 SER A CA 1
ATOM 693 C C . SER A 1 89 ? 14.544 -2.688 -26.490 1.00 95.06 89 SER A C 1
ATOM 695 O O . SER A 1 89 ? 15.401 -1.813 -26.533 1.00 95.06 89 SER A O 1
ATOM 697 N N . THR A 1 90 ? 13.954 -3.076 -25.358 1.00 93.62 90 THR A N 1
ATOM 698 C CA . THR A 1 90 ? 14.174 -2.451 -24.050 1.00 93.62 90 THR A CA 1
ATOM 699 C C . THR A 1 90 ? 14.305 -3.526 -22.969 1.00 93.62 90 THR A C 1
ATOM 701 O O . THR A 1 90 ? 13.659 -4.574 -23.063 1.00 93.62 90 THR A O 1
ATOM 704 N N . VAL A 1 91 ? 15.149 -3.275 -21.969 1.00 92.75 91 VAL A N 1
ATOM 705 C CA . VAL A 1 91 ? 15.219 -4.006 -20.695 1.00 92.75 91 VAL A CA 1
ATOM 706 C C . VAL A 1 91 ? 15.115 -3.026 -19.533 1.00 92.75 91 VAL A C 1
ATOM 708 O O . VAL A 1 91 ? 15.398 -1.836 -19.693 1.00 92.75 91 VAL A O 1
ATOM 711 N N . GLU A 1 92 ? 14.732 -3.537 -18.371 1.00 91.06 92 GLU A N 1
ATOM 712 C CA . GLU A 1 92 ? 14.665 -2.755 -17.141 1.00 91.06 92 GLU A CA 1
ATOM 713 C C . GLU A 1 92 ? 16.056 -2.323 -16.659 1.00 91.06 92 GLU A C 1
ATOM 715 O O . GLU A 1 92 ? 17.087 -2.818 -17.126 1.00 91.06 92 GLU A O 1
ATOM 720 N N . TYR A 1 93 ? 16.090 -1.363 -15.735 1.00 90.50 93 TYR A N 1
ATOM 721 C CA . TYR A 1 93 ? 17.335 -0.787 -15.220 1.00 90.50 93 TYR A CA 1
ATOM 722 C C . TYR A 1 93 ? 18.205 -1.815 -14.482 1.00 90.50 93 TYR A C 1
ATOM 724 O O . TYR A 1 93 ? 19.419 -1.677 -14.454 1.00 90.50 93 TYR A O 1
ATOM 732 N N . VAL A 1 94 ? 17.633 -2.901 -13.957 1.00 90.12 94 VAL A N 1
ATOM 733 C CA . VAL A 1 94 ? 18.392 -4.030 -13.383 1.00 90.12 94 VAL A CA 1
ATOM 734 C C . VAL A 1 94 ? 19.155 -4.849 -14.438 1.00 90.12 94 VAL A C 1
ATOM 736 O O . VAL A 1 94 ? 19.897 -5.774 -14.108 1.00 90.12 94 VAL A O 1
ATOM 739 N N . GLY A 1 95 ? 19.007 -4.511 -15.720 1.00 93.38 95 GLY A N 1
ATOM 740 C CA . GLY A 1 95 ? 19.588 -5.237 -16.838 1.00 93.38 95 GLY A CA 1
ATOM 741 C C . GLY A 1 95 ? 18.738 -6.443 -17.229 1.00 93.38 95 GLY A C 1
ATOM 742 O O . GLY A 1 95 ? 17.527 -6.485 -17.021 1.00 93.38 95 GLY A O 1
ATOM 743 N N . GLY A 1 96 ? 19.363 -7.438 -17.855 1.00 94.38 96 GLY A N 1
ATOM 744 C CA . GLY A 1 96 ? 18.669 -8.670 -18.227 1.00 94.38 96 GLY A CA 1
ATOM 745 C C . GLY A 1 96 ? 19.180 -9.313 -19.506 1.00 94.38 96 GLY A C 1
ATOM 746 O O . GLY A 1 96 ? 20.114 -8.836 -20.153 1.00 94.38 96 GLY A O 1
ATOM 747 N N . GLN A 1 97 ? 18.554 -10.429 -19.876 1.00 96.12 97 GLN A N 1
ATOM 748 C CA . GLN A 1 97 ? 18.941 -11.192 -21.056 1.00 96.12 97 GLN A CA 1
ATOM 749 C C . GLN A 1 97 ? 18.093 -10.807 -22.277 1.00 96.12 97 GLN A C 1
ATOM 751 O O . GLN A 1 97 ? 16.869 -10.925 -22.259 1.00 96.12 97 GLN A O 1
ATOM 756 N N . VAL A 1 98 ? 18.737 -10.453 -23.389 1.00 96.75 98 VAL A N 1
ATOM 757 C CA . VAL A 1 98 ? 18.081 -10.202 -24.682 1.00 96.75 98 VAL A CA 1
ATOM 758 C C . VAL A 1 98 ? 18.640 -11.124 -25.749 1.00 96.75 98 VAL A C 1
ATOM 760 O O . VAL A 1 98 ? 19.847 -11.257 -25.912 1.00 96.75 98 VAL A O 1
ATOM 763 N N . THR A 1 99 ? 17.760 -11.757 -26.524 1.00 96.69 99 THR A N 1
ATOM 764 C CA . THR A 1 99 ? 18.183 -12.528 -27.699 1.00 96.69 99 THR A CA 1
ATOM 765 C C . THR A 1 99 ? 18.220 -11.621 -28.922 1.00 96.69 99 THR A C 1
ATOM 767 O O . THR A 1 99 ? 17.225 -10.968 -29.223 1.00 96.69 99 THR A O 1
ATOM 770 N N . VAL A 1 100 ? 19.331 -11.596 -29.656 1.00 96.56 100 VAL A N 1
ATOM 771 C CA . VAL A 1 100 ? 19.427 -10.970 -30.983 1.00 96.56 100 VAL A CA 1
ATOM 772 C C . VAL A 1 100 ? 19.593 -12.043 -32.047 1.00 96.56 100 VAL A C 1
ATOM 774 O O . VAL A 1 100 ? 20.389 -12.962 -31.877 1.00 96.56 100 VAL A O 1
ATOM 777 N N . ALA A 1 101 ? 18.844 -11.953 -33.141 1.00 95.62 101 ALA A N 1
ATOM 778 C CA . ALA A 1 101 ? 18.789 -12.981 -34.170 1.00 95.62 101 ALA A CA 1
ATOM 779 C C . ALA A 1 101 ? 18.818 -12.409 -35.592 1.00 95.62 101 ALA A C 1
ATOM 781 O O . ALA A 1 101 ? 18.415 -11.273 -35.851 1.00 95.62 101 ALA A O 1
ATOM 782 N N . THR A 1 102 ? 19.317 -13.204 -36.539 1.00 95.94 102 THR A N 1
ATOM 783 C CA . THR A 1 102 ? 19.350 -12.857 -37.963 1.00 95.94 102 THR A CA 1
ATOM 784 C C . THR A 1 102 ? 19.478 -14.089 -38.860 1.00 95.94 102 THR A C 1
ATOM 786 O O . THR A 1 102 ? 19.868 -15.159 -38.402 1.00 95.94 102 THR A O 1
ATOM 789 N N . THR A 1 103 ? 19.267 -13.904 -40.165 1.00 96.12 103 THR A N 1
ATOM 790 C CA . THR A 1 103 ? 19.656 -14.861 -41.211 1.00 96.12 103 THR A CA 1
ATOM 791 C C . THR A 1 103 ? 20.855 -14.321 -41.988 1.00 96.12 103 THR A C 1
ATOM 793 O O . THR A 1 103 ? 20.790 -13.221 -42.554 1.00 96.12 103 THR A O 1
ATOM 796 N N . VAL A 1 104 ? 21.925 -15.114 -42.091 1.00 95.69 104 VAL A N 1
ATOM 797 C CA . VAL A 1 104 ? 23.130 -14.776 -42.864 1.00 95.69 104 VAL A CA 1
ATOM 798 C C . VAL A 1 104 ? 23.324 -15.681 -44.083 1.00 95.69 104 VAL A C 1
ATOM 800 O O . VAL A 1 104 ? 23.091 -16.889 -44.032 1.00 95.69 104 VAL A O 1
ATOM 803 N N . LYS A 1 105 ? 23.798 -15.114 -45.201 1.00 95.94 105 LYS A N 1
ATOM 804 C CA . LYS A 1 105 ? 24.177 -15.856 -46.422 1.00 95.94 105 LYS A CA 1
ATOM 805 C C . LYS A 1 105 ? 25.573 -15.464 -46.898 1.00 95.94 105 LYS A C 1
ATOM 807 O O . LYS A 1 105 ? 26.009 -14.335 -46.696 1.00 95.94 105 LYS A O 1
ATOM 812 N N . HIS A 1 106 ? 26.252 -16.394 -47.575 1.00 94.06 106 HIS A N 1
ATOM 813 C CA . HIS A 1 106 ? 27.588 -16.193 -48.166 1.00 94.06 106 HIS A CA 1
ATOM 814 C C . HIS A 1 106 ? 28.668 -15.746 -47.159 1.00 94.06 106 HIS A C 1
ATOM 816 O O . HIS A 1 106 ? 29.589 -15.007 -47.508 1.00 94.06 106 HIS A O 1
ATOM 822 N N . VAL A 1 107 ? 28.557 -16.204 -45.910 1.00 93.25 107 VAL A N 1
ATOM 823 C CA . VAL A 1 107 ? 29.471 -15.876 -44.809 1.00 93.25 107 VAL A CA 1
ATOM 824 C C . VAL A 1 107 ? 30.510 -16.971 -44.589 1.00 93.25 107 VAL A C 1
ATOM 826 O O . VAL A 1 107 ? 30.239 -18.151 -44.794 1.00 93.25 107 VAL A O 1
ATOM 829 N N . LYS A 1 108 ? 31.708 -16.563 -44.171 1.00 90.81 108 LYS A N 1
ATOM 830 C CA . LYS A 1 108 ? 32.759 -17.441 -43.640 1.00 90.81 108 LYS A CA 1
ATOM 831 C C . LYS A 1 108 ? 32.933 -17.269 -42.136 1.00 90.81 108 LYS A C 1
ATOM 833 O O . LYS A 1 108 ? 33.263 -18.221 -41.442 1.00 90.81 108 LYS A O 1
ATOM 838 N N . ARG A 1 109 ? 32.802 -16.030 -41.655 1.00 91.75 109 ARG A N 1
ATOM 839 C CA . ARG A 1 109 ? 32.955 -15.648 -40.249 1.00 91.75 109 ARG A CA 1
ATOM 840 C C . ARG A 1 109 ? 31.981 -14.526 -39.936 1.00 91.75 109 ARG A C 1
ATOM 842 O O . ARG A 1 109 ? 31.720 -13.692 -40.802 1.0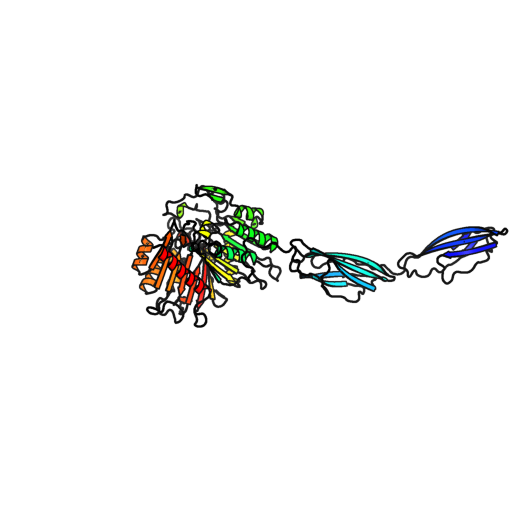0 91.75 109 ARG A O 1
ATOM 849 N N . CYS A 1 110 ? 31.505 -14.482 -38.703 1.00 93.31 110 CYS A N 1
ATOM 850 C CA . CYS A 1 110 ? 30.762 -13.347 -38.186 1.00 93.31 110 CYS A CA 1
ATOM 851 C C . CYS A 1 110 ? 31.372 -12.920 -36.863 1.00 93.31 110 CYS A C 1
ATOM 853 O O . CYS A 1 110 ? 31.926 -13.744 -36.138 1.00 93.31 110 CYS A O 1
ATOM 855 N N . HIS A 1 111 ? 31.274 -11.634 -36.581 1.00 93.38 111 HIS A N 1
ATOM 856 C CA . HIS A 1 111 ? 31.692 -11.047 -35.326 1.00 93.38 111 HIS A CA 1
ATOM 857 C C . HIS A 1 111 ? 30.549 -10.175 -34.829 1.00 93.38 111 HIS A C 1
ATOM 859 O O . HIS A 1 111 ? 30.114 -9.282 -35.555 1.00 93.38 111 HIS A O 1
ATOM 865 N N . LEU A 1 112 ? 30.036 -10.485 -33.644 1.00 95.19 112 LEU A N 1
ATOM 866 C CA . LEU A 1 112 ? 29.058 -9.657 -32.958 1.00 95.19 112 LEU A CA 1
ATOM 867 C C . LEU A 1 112 ? 29.804 -8.862 -31.891 1.00 95.19 112 LEU A C 1
ATOM 869 O O . LEU A 1 112 ? 30.449 -9.453 -31.028 1.00 95.19 112 LEU A O 1
ATOM 873 N N . SER A 1 113 ? 29.722 -7.541 -31.974 1.00 95.50 113 SER A N 1
ATOM 874 C CA . SER A 1 113 ? 30.250 -6.618 -30.971 1.00 95.50 113 SER A CA 1
ATOM 875 C C . SER A 1 113 ? 29.102 -5.814 -30.379 1.00 95.50 113 SER A C 1
ATOM 877 O O . SER A 1 113 ? 28.178 -5.458 -31.109 1.00 95.50 113 SER A O 1
ATOM 879 N N . VAL A 1 114 ? 29.168 -5.489 -29.091 1.00 97.50 114 VAL A N 1
ATOM 880 C CA . VAL A 1 114 ? 28.170 -4.650 -28.415 1.00 97.50 114 VAL A CA 1
ATOM 881 C C . VAL A 1 114 ? 28.877 -3.454 -27.788 1.00 97.50 114 VAL A C 1
ATOM 883 O O . VAL A 1 114 ? 29.952 -3.616 -27.214 1.00 97.50 114 VAL A O 1
ATOM 886 N N . ALA A 1 115 ? 28.296 -2.266 -27.946 1.00 97.25 115 ALA A N 1
ATOM 887 C CA . ALA A 1 115 ? 28.759 -1.028 -27.326 1.00 97.25 115 ALA A CA 1
ATOM 888 C C . ALA A 1 115 ? 27.589 -0.350 -26.584 1.00 97.25 115 ALA A C 1
ATOM 890 O O . ALA A 1 115 ? 26.500 -0.335 -27.157 1.00 97.25 115 ALA A O 1
ATOM 891 N N . PRO A 1 116 ? 27.785 0.226 -25.381 1.00 96.50 116 PRO A N 1
ATOM 892 C CA . PRO A 1 116 ? 29.038 0.255 -24.619 1.00 96.50 116 PRO A CA 1
ATOM 893 C C . PRO A 1 116 ? 29.486 -1.143 -24.145 1.00 96.50 116 PRO A C 1
ATOM 895 O O . PRO A 1 116 ? 28.746 -2.121 -24.259 1.00 96.50 116 PRO A O 1
ATOM 898 N N . ALA A 1 117 ? 30.742 -1.250 -23.696 1.00 94.75 117 ALA A N 1
ATOM 899 C CA . ALA A 1 117 ? 31.310 -2.502 -23.190 1.00 94.75 117 ALA A CA 1
ATOM 900 C C . ALA A 1 117 ? 30.610 -2.965 -21.891 1.00 94.75 117 ALA A C 1
ATOM 902 O O . ALA A 1 117 ? 29.875 -2.201 -21.273 1.00 94.75 117 ALA A O 1
ATOM 903 N N . GLY A 1 118 ? 30.840 -4.216 -21.473 1.00 93.12 118 GLY A N 1
ATOM 904 C CA . GLY A 1 118 ? 30.250 -4.802 -20.253 1.00 93.12 118 GLY A CA 1
ATOM 905 C C . GLY A 1 118 ? 29.081 -5.768 -20.496 1.00 93.12 118 GLY A C 1
ATOM 906 O O . GLY A 1 118 ? 28.627 -6.424 -19.566 1.00 93.12 118 GLY A O 1
ATOM 907 N N . VAL A 1 119 ? 28.628 -5.916 -21.744 1.00 96.62 119 VAL A N 1
ATOM 908 C CA . VAL A 1 119 ? 27.613 -6.911 -22.131 1.00 96.62 119 VAL A CA 1
ATOM 909 C C . VAL A 1 119 ? 28.266 -8.272 -22.369 1.00 96.62 119 VAL A C 1
ATOM 911 O O . VAL A 1 119 ? 29.166 -8.395 -23.204 1.00 96.62 119 VAL A O 1
ATOM 914 N N . THR A 1 120 ? 27.777 -9.315 -21.695 1.00 96.44 120 THR A N 1
ATOM 915 C CA . THR A 1 120 ? 28.230 -10.691 -21.960 1.00 96.44 120 THR A CA 1
ATOM 916 C C . THR A 1 120 ? 27.460 -11.268 -23.146 1.00 96.44 120 THR A C 1
ATOM 918 O O . THR A 1 120 ? 26.232 -11.291 -23.149 1.00 96.44 120 THR A O 1
ATOM 921 N N . VAL A 1 121 ? 28.175 -11.750 -24.165 1.00 95.19 121 VAL A N 1
ATOM 922 C CA . VAL A 1 121 ? 27.582 -12.338 -25.377 1.00 95.19 121 VAL A CA 1
ATOM 923 C C . VAL A 1 121 ? 27.781 -13.850 -25.363 1.00 95.19 121 VAL A C 1
ATOM 925 O O . VAL A 1 121 ? 28.910 -14.329 -25.453 1.00 95.19 121 VAL A O 1
ATOM 928 N N . THR A 1 122 ? 26.694 -14.618 -25.311 1.00 94.06 122 THR A N 1
ATOM 929 C CA . THR A 1 122 ? 26.724 -16.086 -25.424 1.00 94.06 122 THR A CA 1
ATOM 930 C C . THR A 1 122 ? 26.099 -16.555 -26.746 1.00 94.06 122 THR A C 1
ATOM 932 O O . THR A 1 122 ? 25.248 -15.881 -27.331 1.00 94.06 122 THR A O 1
ATOM 935 N N . GLY A 1 123 ? 26.562 -17.701 -27.265 1.00 85.12 123 GLY A N 1
ATOM 936 C CA . GLY A 1 123 ? 26.168 -18.222 -28.589 1.00 85.12 123 GLY A CA 1
ATOM 937 C C . GLY A 1 123 ? 27.215 -18.041 -29.699 1.00 85.12 123 GLY A C 1
ATOM 938 O O . GLY A 1 123 ? 26.875 -17.970 -30.880 1.00 85.12 123 GLY A O 1
ATOM 939 N N . VAL A 1 124 ? 28.503 -17.956 -29.348 1.00 65.94 124 VAL A N 1
ATOM 940 C CA . VAL A 1 124 ? 29.608 -17.790 -30.309 1.00 65.94 124 VAL A CA 1
ATOM 941 C C . VAL A 1 124 ? 29.904 -19.115 -31.033 1.00 65.94 124 VAL A C 1
ATOM 943 O O . VAL A 1 124 ? 30.836 -19.837 -30.700 1.00 65.94 124 VAL A O 1
ATOM 946 N N . GLY A 1 125 ? 29.086 -19.456 -32.029 1.00 65.44 125 GLY A N 1
ATOM 947 C CA . GLY A 1 125 ? 29.353 -20.552 -32.966 1.00 65.44 125 GLY A CA 1
ATOM 948 C C . GLY A 1 125 ? 30.069 -20.079 -34.236 1.00 65.44 125 GLY A C 1
ATOM 949 O O . GLY A 1 125 ? 29.978 -18.909 -34.622 1.00 65.44 125 GLY A O 1
ATOM 950 N N . VAL A 1 126 ? 30.754 -20.992 -34.936 1.00 71.00 126 VAL A N 1
ATOM 951 C CA . VAL A 1 126 ? 31.308 -20.721 -36.275 1.00 71.00 126 VAL A CA 1
ATOM 952 C C . VAL A 1 126 ? 30.165 -20.272 -37.186 1.00 71.00 126 VAL A C 1
ATOM 954 O O . VAL A 1 126 ? 29.216 -21.014 -37.431 1.00 71.00 126 VAL A O 1
ATOM 957 N N . CYS A 1 127 ? 30.231 -19.035 -37.677 1.00 76.75 127 CYS A N 1
ATOM 958 C CA . CYS A 1 127 ? 29.159 -18.464 -38.483 1.00 76.75 127 CYS A CA 1
ATOM 959 C C . CYS A 1 127 ? 29.099 -19.118 -39.872 1.00 76.75 127 CYS A C 1
ATOM 961 O O . CYS A 1 127 ? 29.731 -18.644 -40.817 1.00 76.75 127 CYS A O 1
ATOM 963 N N . SER A 1 128 ? 28.344 -20.208 -40.007 1.00 86.00 128 SER A N 1
ATOM 964 C CA . SER A 1 128 ? 27.912 -20.732 -41.307 1.00 86.00 128 SER A CA 1
ATOM 965 C C . SER A 1 128 ? 26.591 -20.083 -41.737 1.00 86.00 128 SER A C 1
ATOM 967 O O . SER A 1 128 ? 25.914 -19.449 -40.924 1.00 86.00 128 SER A O 1
ATOM 969 N N . ALA A 1 129 ? 26.247 -20.194 -43.021 1.00 90.38 129 ALA A N 1
ATOM 970 C CA . ALA A 1 129 ? 24.991 -19.665 -43.550 1.00 90.38 129 ALA A CA 1
ATOM 971 C C . ALA A 1 129 ? 23.769 -20.265 -42.826 1.00 90.38 129 ALA A C 1
ATOM 973 O O . ALA A 1 129 ? 23.804 -21.425 -42.422 1.00 90.38 129 ALA A O 1
ATOM 974 N N . GLY A 1 130 ? 22.700 -19.477 -42.694 1.00 92.31 130 GLY A N 1
ATOM 975 C CA . GLY A 1 130 ? 21.470 -19.864 -42.000 1.00 92.31 130 GLY A CA 1
ATOM 976 C C . GLY A 1 130 ? 21.071 -18.876 -40.907 1.00 92.31 130 GLY A C 1
ATOM 977 O O . GLY A 1 130 ? 21.575 -17.749 -40.861 1.00 92.31 130 GLY A O 1
ATOM 978 N N . ASP A 1 131 ? 20.156 -19.314 -40.048 1.00 92.12 131 ASP A N 1
ATOM 979 C CA . ASP A 1 131 ? 19.657 -18.527 -38.925 1.00 92.12 131 ASP A CA 1
ATOM 980 C C . ASP A 1 131 ? 20.607 -18.599 -37.731 1.00 92.12 131 ASP A C 1
ATOM 982 O O . ASP A 1 131 ? 21.211 -19.634 -37.428 1.00 92.12 131 ASP A O 1
ATOM 986 N N . ARG A 1 132 ? 20.788 -17.460 -37.073 1.00 93.25 132 ARG A N 1
ATOM 987 C CA . ARG A 1 132 ? 21.698 -17.281 -35.946 1.00 93.25 132 ARG A CA 1
ATOM 988 C C . ARG A 1 132 ? 21.010 -16.479 -34.866 1.00 93.25 132 ARG A C 1
ATOM 990 O O . ARG A 1 132 ? 20.288 -15.536 -35.175 1.00 93.25 132 ARG A O 1
ATOM 997 N N . ALA A 1 133 ? 21.289 -16.844 -33.623 1.00 94.19 133 ALA A N 1
ATOM 998 C CA . ALA A 1 133 ? 20.845 -16.131 -32.444 1.00 94.19 133 ALA A CA 1
ATOM 999 C C . ALA A 1 133 ? 21.996 -16.043 -31.440 1.00 94.19 133 ALA A C 1
ATOM 1001 O O . ALA A 1 133 ? 22.772 -16.988 -31.294 1.00 94.19 133 ALA A O 1
ATOM 1002 N N . TRP A 1 134 ? 22.083 -14.912 -30.754 1.00 94.88 134 TRP A N 1
ATOM 1003 C CA . TRP A 1 134 ? 23.008 -14.655 -29.658 1.00 94.88 134 TRP A CA 1
ATOM 1004 C C . TRP A 1 134 ? 22.211 -14.154 -28.466 1.00 94.88 134 TRP A C 1
ATOM 1006 O O . TRP A 1 134 ? 21.247 -13.410 -28.643 1.00 94.88 134 TRP A O 1
ATOM 1016 N N . ARG A 1 135 ? 22.617 -14.540 -27.260 1.00 96.75 135 ARG A N 1
ATOM 1017 C CA . ARG A 1 135 ? 22.054 -13.991 -26.026 1.00 96.75 135 ARG A CA 1
ATOM 1018 C C . ARG A 1 135 ? 23.012 -12.932 -25.494 1.00 96.75 135 ARG A C 1
ATOM 1020 O O . ARG A 1 135 ? 24.203 -13.193 -25.339 1.00 96.75 135 ARG A O 1
ATOM 1027 N N . LEU A 1 136 ? 22.481 -11.743 -25.261 1.00 97.12 136 LEU A N 1
ATOM 1028 C CA . LEU A 1 136 ? 23.151 -10.600 -24.664 1.00 97.12 136 LEU A CA 1
ATOM 1029 C C . LEU A 1 136 ? 22.707 -10.522 -23.206 1.00 97.12 136 LEU A C 1
ATOM 1031 O O . LEU A 1 136 ? 21.513 -10.394 -22.964 1.00 97.12 136 LEU A O 1
ATOM 1035 N N . GLN A 1 137 ? 23.633 -10.598 -22.257 1.00 97.50 137 GLN A N 1
ATOM 1036 C CA . GLN A 1 137 ? 23.365 -10.269 -20.860 1.00 97.50 137 GLN A CA 1
ATOM 1037 C C . GLN A 1 137 ? 23.779 -8.817 -20.629 1.00 97.50 137 GLN A C 1
ATOM 1039 O O . GLN A 1 137 ? 24.974 -8.508 -20.612 1.00 97.50 137 GLN A O 1
ATOM 1044 N N . LEU A 1 138 ? 22.789 -7.936 -20.516 1.00 96.75 138 LEU A N 1
ATOM 1045 C CA . LEU A 1 138 ? 22.975 -6.517 -20.228 1.00 96.75 138 LEU A CA 1
ATOM 1046 C C . LEU A 1 138 ? 23.179 -6.338 -18.715 1.00 96.75 138 LEU A C 1
ATOM 1048 O O . LEU A 1 138 ? 22.418 -6.940 -17.948 1.00 96.75 138 LEU A O 1
ATOM 1052 N N . PRO A 1 139 ? 24.194 -5.570 -18.277 1.00 96.25 139 PRO A N 1
ATOM 1053 C CA . PRO A 1 139 ? 24.391 -5.277 -16.861 1.00 96.25 139 PRO A CA 1
ATOM 1054 C C . PRO A 1 139 ? 23.305 -4.316 -16.343 1.00 96.25 139 PRO A C 1
ATOM 1056 O O . PRO A 1 139 ? 22.645 -3.660 -17.155 1.00 96.25 139 PRO A O 1
ATOM 1059 N N . PRO A 1 140 ? 23.145 -4.190 -15.014 1.00 94.56 140 PRO A N 1
ATOM 1060 C CA . PRO A 1 140 ? 22.352 -3.118 -14.426 1.00 94.56 140 PRO A CA 1
ATOM 1061 C C . PRO A 1 140 ? 22.837 -1.732 -14.880 1.00 94.56 140 PRO A C 1
ATOM 1063 O O . PRO A 1 140 ? 24.042 -1.485 -14.974 1.00 94.56 140 PRO A O 1
ATOM 1066 N N . ASN A 1 141 ? 21.897 -0.831 -15.146 1.00 94.50 141 ASN A N 1
ATOM 1067 C CA . ASN A 1 141 ? 22.099 0.588 -15.383 1.00 94.50 141 ASN A CA 1
ATOM 1068 C C . ASN A 1 141 ? 21.793 1.373 -14.093 1.00 94.50 141 ASN A C 1
ATOM 1070 O O . ASN A 1 141 ? 20.620 1.564 -13.778 1.00 94.50 141 ASN A O 1
ATOM 1074 N N . PRO A 1 142 ? 22.811 1.849 -13.356 1.00 91.38 142 PRO A N 1
ATOM 1075 C CA . PRO A 1 142 ? 22.608 2.648 -12.149 1.00 91.38 142 PRO A CA 1
ATOM 1076 C C . PRO A 1 142 ? 22.343 4.134 -12.443 1.00 91.38 142 PRO A C 1
ATOM 1078 O O . PRO A 1 142 ? 22.127 4.902 -11.515 1.00 91.38 142 PRO A O 1
ATOM 1081 N N . ALA A 1 143 ? 22.426 4.574 -13.704 1.00 92.50 143 ALA A N 1
ATOM 1082 C CA . ALA A 1 143 ? 22.271 5.981 -14.053 1.00 92.50 143 ALA A CA 1
ATOM 1083 C C . ALA A 1 143 ? 20.797 6.354 -14.241 1.00 92.50 143 ALA A C 1
ATOM 1085 O O . ALA A 1 143 ? 20.047 5.610 -14.866 1.00 92.50 143 ALA A O 1
ATOM 1086 N N . GLU A 1 144 ? 20.424 7.573 -13.854 1.00 90.00 144 GLU A N 1
ATOM 1087 C CA . GLU A 1 144 ? 19.094 8.172 -14.088 1.00 90.00 144 GLU A CA 1
ATOM 1088 C C . GLU A 1 144 ? 18.789 8.455 -15.575 1.00 90.00 144 GLU A C 1
ATOM 1090 O O . GLU A 1 144 ? 17.745 8.996 -15.931 1.00 90.00 144 GLU A O 1
ATOM 1095 N N . SER A 1 145 ? 19.690 8.072 -16.484 1.00 92.88 145 SER A N 1
ATOM 1096 C CA . SER A 1 145 ? 19.483 8.143 -17.929 1.00 92.88 145 SER A CA 1
ATOM 1097 C C . SER A 1 145 ? 19.566 6.751 -18.546 1.00 92.88 145 SER A C 1
ATOM 1099 O O . SER A 1 145 ? 20.339 5.897 -18.112 1.00 92.88 145 SER A O 1
ATOM 1101 N N . SER A 1 146 ? 18.755 6.502 -19.573 1.00 95.31 146 SER A N 1
ATOM 1102 C CA . SER A 1 146 ? 18.765 5.222 -20.280 1.00 95.31 146 SER A CA 1
ATOM 1103 C C . SER A 1 146 ? 20.082 5.002 -21.029 1.00 95.31 146 SER A C 1
ATOM 1105 O O . SER A 1 146 ? 20.573 5.919 -21.691 1.00 95.31 146 SER A O 1
ATOM 1107 N N . ILE A 1 147 ? 20.593 3.771 -21.033 1.00 97.00 147 ILE A N 1
ATOM 1108 C CA . ILE A 1 147 ? 21.782 3.391 -21.807 1.00 97.00 147 ILE A CA 1
ATOM 1109 C C . ILE A 1 147 ? 21.356 2.616 -23.055 1.00 97.00 147 ILE A C 1
ATOM 1111 O O . ILE A 1 147 ? 20.718 1.568 -22.973 1.00 97.00 147 ILE A O 1
ATOM 1115 N N . ALA A 1 148 ? 21.755 3.099 -24.231 1.00 97.88 148 ALA A N 1
ATOM 1116 C CA . ALA A 1 148 ? 21.544 2.407 -25.498 1.00 97.88 148 ALA A CA 1
ATOM 1117 C C . ALA A 1 148 ? 22.714 1.460 -25.816 1.00 97.88 148 ALA A C 1
ATOM 1119 O O . ALA A 1 148 ? 23.833 1.901 -26.086 1.00 97.88 148 ALA A O 1
ATOM 1120 N N . TYR A 1 149 ? 22.445 0.155 -25.859 1.00 97.75 149 TYR A N 1
ATOM 1121 C CA . TYR A 1 149 ? 23.395 -0.875 -26.268 1.00 97.75 149 TYR A CA 1
ATOM 1122 C C . TYR A 1 149 ? 23.203 -1.231 -27.739 1.00 97.75 149 TYR A C 1
ATOM 1124 O O . TYR A 1 149 ? 22.205 -1.830 -28.135 1.00 97.75 149 TYR A O 1
ATOM 1132 N N . THR A 1 150 ? 24.182 -0.892 -28.570 1.00 98.25 150 THR A N 1
ATOM 1133 C CA . THR A 1 150 ? 24.163 -1.187 -30.004 1.00 98.25 150 THR A CA 1
ATOM 1134 C C . THR A 1 150 ? 24.930 -2.474 -30.285 1.00 98.25 150 THR A C 1
ATOM 1136 O O . THR A 1 150 ? 26.161 -2.512 -30.228 1.00 98.25 150 THR A O 1
ATOM 1139 N N . ALA A 1 151 ? 24.206 -3.538 -30.629 1.00 97.44 151 ALA A N 1
ATOM 1140 C CA . ALA A 1 151 ? 24.773 -4.800 -31.080 1.00 97.44 151 ALA A CA 1
ATOM 1141 C C . ALA A 1 151 ? 25.012 -4.750 -32.595 1.00 97.44 151 ALA A C 1
ATOM 1143 O O . ALA A 1 151 ? 24.070 -4.699 -33.381 1.00 97.44 151 ALA A O 1
ATOM 1144 N N . THR A 1 152 ? 26.278 -4.775 -33.012 1.00 97.69 152 THR A N 1
ATOM 1145 C CA . THR A 1 152 ? 26.701 -4.723 -34.417 1.00 97.69 152 THR A CA 1
ATOM 1146 C C . THR A 1 152 ? 27.220 -6.079 -34.872 1.00 97.69 152 THR A C 1
ATOM 1148 O O . THR A 1 152 ? 28.245 -6.566 -34.396 1.00 97.69 152 THR A O 1
ATOM 1151 N N . LEU A 1 153 ? 26.539 -6.684 -35.844 1.00 96.50 153 LEU A N 1
ATOM 1152 C CA . LEU A 1 153 ? 26.984 -7.903 -36.506 1.00 96.50 153 LEU A CA 1
ATOM 1153 C C . LEU A 1 153 ? 27.793 -7.556 -37.754 1.00 96.50 153 LEU A C 1
ATOM 1155 O O . LEU A 1 153 ? 27.264 -7.007 -38.717 1.00 96.50 153 LEU A O 1
ATOM 1159 N N . THR A 1 154 ? 29.059 -7.960 -37.775 1.00 96.38 154 THR A N 1
ATOM 1160 C CA . THR A 1 154 ? 29.919 -7.915 -38.961 1.00 96.38 154 THR A CA 1
ATOM 1161 C C . THR A 1 154 ? 30.017 -9.301 -39.583 1.00 96.38 154 THR A C 1
ATOM 1163 O O . THR A 1 154 ? 30.650 -10.198 -39.028 1.00 96.38 154 THR A O 1
ATOM 1166 N N . ALA A 1 155 ? 29.436 -9.476 -40.768 1.00 94.75 155 ALA A N 1
ATOM 1167 C CA . ALA A 1 155 ? 29.543 -10.691 -41.563 1.00 94.75 155 ALA A CA 1
ATOM 1168 C C . ALA A 1 155 ? 30.686 -10.568 -42.581 1.00 94.75 155 ALA A C 1
ATOM 1170 O O . ALA A 1 155 ? 30.721 -9.630 -43.379 1.00 94.75 155 ALA A O 1
ATOM 1171 N N . VAL A 1 156 ? 31.614 -11.527 -42.581 1.00 93.06 156 VAL A N 1
ATOM 1172 C CA . VAL A 1 156 ? 32.756 -11.585 -43.503 1.00 93.06 156 VAL A CA 1
ATOM 1173 C C . VAL A 1 156 ? 32.565 -12.748 -44.467 1.00 93.06 156 VAL A C 1
ATOM 1175 O O . VAL A 1 156 ? 32.560 -13.911 -44.060 1.00 93.06 156 VAL A O 1
ATOM 1178 N N . GLY A 1 157 ? 32.413 -12.438 -45.752 1.00 91.06 157 GLY A N 1
ATOM 1179 C CA . GLY A 1 157 ? 32.274 -13.424 -46.820 1.00 91.06 157 GLY A CA 1
ATOM 1180 C C . GLY A 1 157 ? 33.611 -13.854 -47.423 1.00 91.06 157 GLY A C 1
ATOM 1181 O O . GLY A 1 157 ? 34.697 -13.581 -46.902 1.00 91.06 157 GLY A O 1
ATOM 1182 N N . SER A 1 158 ? 33.544 -14.527 -48.571 1.00 86.50 158 SER A N 1
ATOM 1183 C CA . SER A 1 158 ? 34.738 -14.851 -49.356 1.00 86.50 158 SER A CA 1
ATOM 1184 C C . SER A 1 158 ? 35.505 -13.586 -49.760 1.00 86.50 158 SER A C 1
ATOM 1186 O O . SER A 1 158 ? 34.917 -12.537 -50.029 1.00 86.50 158 SER A O 1
ATOM 1188 N N . HIS A 1 159 ? 36.835 -13.698 -49.812 1.00 84.56 159 HIS A N 1
ATOM 1189 C CA . HIS A 1 159 ? 37.748 -12.618 -50.214 1.00 84.56 159 HIS A CA 1
ATOM 1190 C C . HIS A 1 159 ? 37.730 -11.382 -49.301 1.00 84.56 159 HIS A C 1
ATOM 1192 O O . HIS A 1 159 ? 38.139 -10.310 -49.724 1.00 84.56 159 HIS A O 1
ATOM 1198 N N . GLY A 1 160 ? 37.257 -11.509 -48.054 1.00 85.94 160 GLY A N 1
ATOM 1199 C CA . GLY A 1 160 ? 37.324 -10.436 -47.056 1.00 85.94 160 GLY A CA 1
ATOM 1200 C C . GLY A 1 160 ? 36.255 -9.349 -47.194 1.00 85.94 160 GLY A C 1
ATOM 1201 O O . GLY A 1 160 ? 36.326 -8.348 -46.487 1.00 85.94 160 GLY A O 1
ATOM 1202 N N . ARG A 1 161 ? 35.255 -9.537 -48.067 1.00 88.94 161 ARG A N 1
ATOM 1203 C CA . ARG A 1 161 ? 34.092 -8.639 -48.166 1.00 88.94 161 ARG A CA 1
ATOM 1204 C C . ARG A 1 161 ? 33.321 -8.624 -46.852 1.00 88.94 161 ARG A C 1
ATOM 1206 O O . ARG A 1 161 ? 33.095 -9.690 -46.280 1.00 88.94 161 ARG A O 1
ATOM 1213 N N . ARG A 1 162 ? 32.911 -7.436 -46.409 1.00 93.88 162 ARG A N 1
ATOM 1214 C CA . ARG A 1 162 ? 32.209 -7.223 -45.140 1.00 93.88 162 ARG A CA 1
ATOM 1215 C C . ARG A 1 162 ? 30.842 -6.598 -45.380 1.00 93.88 162 ARG A C 1
ATOM 1217 O O . ARG A 1 162 ? 30.721 -5.721 -46.231 1.00 93.88 162 ARG A O 1
ATOM 1224 N N . THR A 1 163 ? 29.870 -7.029 -44.592 1.00 95.56 163 THR A N 1
ATOM 1225 C CA . THR A 1 163 ? 28.563 -6.384 -44.453 1.00 95.56 163 THR A CA 1
ATOM 1226 C C . THR A 1 163 ? 28.266 -6.272 -42.972 1.00 95.56 163 THR A C 1
ATOM 1228 O O . THR A 1 163 ? 28.513 -7.220 -42.226 1.00 95.56 163 THR A O 1
ATOM 1231 N N . THR A 1 164 ? 27.767 -5.117 -42.554 1.00 96.75 164 THR A N 1
ATOM 1232 C CA . THR A 1 164 ? 27.400 -4.841 -41.169 1.00 96.75 164 THR A CA 1
ATOM 1233 C C . THR A 1 164 ? 25.904 -4.605 -41.062 1.00 96.75 164 THR A C 1
ATOM 1235 O O . THR A 1 164 ? 25.263 -4.137 -42.002 1.00 96.75 164 THR A O 1
ATOM 1238 N N . ASN A 1 165 ? 25.341 -4.971 -39.920 1.00 97.44 165 ASN A N 1
ATOM 1239 C CA . ASN A 1 165 ? 23.992 -4.601 -39.522 1.00 97.44 165 ASN A CA 1
ATOM 1240 C C . ASN A 1 165 ? 23.993 -4.411 -38.002 1.00 97.44 165 ASN A C 1
ATOM 1242 O O . ASN A 1 165 ? 24.791 -5.057 -37.319 1.00 97.44 165 ASN A O 1
ATOM 1246 N N . ALA A 1 166 ? 23.144 -3.533 -37.487 1.00 97.69 166 ALA A N 1
ATOM 1247 C CA . ALA A 1 166 ? 23.097 -3.204 -36.074 1.00 97.69 166 ALA A CA 1
ATOM 1248 C C . ALA A 1 166 ? 21.658 -3.219 -35.558 1.00 97.69 166 ALA A C 1
ATOM 1250 O O . ALA A 1 166 ? 20.718 -2.961 -36.305 1.00 97.69 166 ALA A O 1
ATOM 1251 N N . VAL A 1 167 ? 21.508 -3.528 -34.275 1.00 97.94 167 VAL A N 1
ATOM 1252 C CA . VAL A 1 167 ? 20.259 -3.387 -33.529 1.00 97.94 167 VAL A CA 1
ATOM 1253 C C . VAL A 1 167 ? 20.573 -2.746 -32.186 1.00 97.94 167 VAL A C 1
ATOM 1255 O O . VAL A 1 167 ? 21.602 -3.058 -31.584 1.00 97.94 167 VAL A O 1
ATOM 1258 N N . THR A 1 168 ? 19.700 -1.857 -31.729 1.00 97.94 168 THR A N 1
ATOM 1259 C CA . THR A 1 168 ? 19.838 -1.189 -30.435 1.00 97.94 168 THR A CA 1
ATOM 1260 C C . THR A 1 168 ? 18.875 -1.808 -29.433 1.00 97.94 168 THR A C 1
ATOM 1262 O O . THR A 1 168 ? 17.714 -2.062 -29.753 1.00 97.94 168 THR A O 1
ATOM 1265 N N . VAL A 1 169 ? 19.382 -2.063 -28.232 1.00 97.38 169 VAL A N 1
ATOM 1266 C CA . VAL A 1 169 ? 18.617 -2.467 -27.055 1.00 97.38 169 VAL A CA 1
ATOM 1267 C C . VAL A 1 169 ? 18.873 -1.426 -25.974 1.00 97.38 169 VAL A C 1
ATOM 1269 O O . VAL A 1 169 ? 20.027 -1.149 -25.666 1.00 97.38 169 VAL A O 1
ATOM 1272 N N . THR A 1 170 ? 17.830 -0.848 -25.401 1.00 97.50 170 THR A N 1
ATOM 1273 C CA . THR A 1 170 ? 17.954 0.190 -24.373 1.00 97.50 170 THR A CA 1
ATOM 1274 C C . THR A 1 170 ? 17.767 -0.417 -22.986 1.00 97.50 170 THR A C 1
ATOM 1276 O O . THR A 1 170 ? 16.755 -1.066 -22.747 1.00 97.50 170 THR A O 1
ATOM 1279 N N . ALA A 1 171 ? 18.706 -0.211 -22.063 1.00 95.19 171 ALA A N 1
ATOM 1280 C CA . ALA A 1 171 ? 18.431 -0.385 -20.637 1.00 95.19 171 ALA A CA 1
ATOM 1281 C C . ALA A 1 171 ? 17.822 0.912 -20.103 1.00 95.19 171 ALA A C 1
ATOM 1283 O O . ALA A 1 171 ? 18.371 1.994 -20.343 1.00 95.19 171 ALA A O 1
ATOM 1284 N N . ARG A 1 172 ? 16.673 0.821 -19.428 1.00 92.94 172 ARG A N 1
ATOM 1285 C CA . ARG A 1 172 ? 16.010 1.990 -18.835 1.00 92.94 172 ARG A CA 1
ATOM 1286 C C . ARG A 1 172 ? 16.901 2.671 -17.797 1.00 92.94 172 ARG A C 1
ATOM 1288 O O . ARG A 1 172 ? 17.838 2.065 -17.278 1.00 92.94 172 ARG A O 1
ATOM 1295 N N . ALA A 1 173 ? 16.620 3.946 -17.553 1.00 92.62 173 ALA A N 1
ATOM 1296 C CA . ALA A 1 173 ? 17.206 4.697 -16.452 1.00 92.62 173 ALA A CA 1
ATOM 1297 C C . ALA A 1 173 ? 16.895 4.021 -15.112 1.00 92.62 173 ALA A C 1
ATOM 1299 O O . ALA A 1 173 ? 15.792 3.502 -14.940 1.00 92.62 173 ALA A O 1
ATOM 1300 N N . HIS A 1 174 ? 17.844 4.065 -14.179 1.00 90.56 174 HIS A N 1
ATOM 1301 C CA . HIS A 1 174 ? 17.561 3.815 -12.775 1.00 90.56 174 HIS A CA 1
ATOM 1302 C C . HIS A 1 174 ? 16.511 4.828 -12.308 1.00 90.56 174 HIS A C 1
ATOM 1304 O O . HIS A 1 174 ? 16.659 6.019 -12.603 1.00 90.56 174 HIS A O 1
ATOM 1310 N N . PRO A 1 175 ? 15.451 4.388 -11.619 1.00 91.19 175 PRO A N 1
ATOM 1311 C CA . PRO A 1 175 ? 14.466 5.318 -11.101 1.00 91.19 175 PRO A CA 1
ATOM 1312 C C . PRO A 1 175 ? 15.105 6.240 -10.049 1.00 91.19 175 PRO A C 1
ATOM 1314 O O . PRO A 1 175 ? 16.033 5.810 -9.355 1.00 91.19 175 PRO A O 1
ATOM 1317 N N . PRO A 1 176 ? 14.656 7.500 -9.912 1.00 94.00 176 PRO A N 1
ATOM 1318 C CA . PRO A 1 176 ? 15.073 8.323 -8.780 1.00 94.00 176 PRO A CA 1
ATOM 1319 C C . PRO A 1 176 ? 14.648 7.645 -7.463 1.00 94.00 176 PRO A C 1
ATOM 1321 O O . PRO A 1 176 ? 13.778 6.769 -7.493 1.00 94.00 176 PRO A O 1
ATOM 1324 N N . PRO A 1 177 ? 15.221 8.019 -6.307 1.00 94.81 177 PRO A N 1
ATOM 1325 C CA . PRO A 1 177 ? 14.723 7.557 -5.014 1.00 94.81 177 PRO A CA 1
ATOM 1326 C C . PRO A 1 177 ? 13.218 7.814 -4.873 1.00 94.81 177 PRO A C 1
ATOM 1328 O O . PRO A 1 177 ? 12.720 8.836 -5.352 1.00 94.81 177 PRO A O 1
ATOM 1331 N N . CYS A 1 178 ? 12.502 6.885 -4.244 1.00 96.69 178 CYS A N 1
ATOM 1332 C CA . CYS A 1 178 ? 11.078 7.054 -3.999 1.00 96.69 178 CYS A CA 1
ATOM 1333 C C . CYS A 1 178 ? 10.863 8.163 -2.945 1.00 96.69 178 CYS A C 1
ATOM 1335 O O . CYS A 1 178 ? 11.515 8.121 -1.895 1.00 96.69 178 CYS A O 1
ATOM 1337 N N . PRO A 1 179 ? 10.017 9.175 -3.210 1.00 97.00 179 PRO A N 1
ATOM 1338 C CA . PRO A 1 179 ? 9.736 10.258 -2.264 1.00 97.00 179 PRO A CA 1
ATOM 1339 C C . PRO A 1 179 ? 9.215 9.732 -0.922 1.00 97.00 179 PRO A C 1
ATOM 1341 O O . PRO A 1 179 ? 8.472 8.758 -0.889 1.00 97.00 179 PRO A O 1
ATOM 1344 N N . GLY A 1 180 ? 9.657 10.334 0.186 1.00 95.31 180 GLY A N 1
ATOM 1345 C CA . GLY A 1 180 ? 9.256 9.940 1.545 1.00 95.31 180 GLY A CA 1
ATOM 1346 C C . GLY A 1 180 ? 9.743 8.560 2.022 1.00 95.31 180 GLY A C 1
ATOM 1347 O O . GLY A 1 180 ? 9.509 8.204 3.176 1.00 95.31 180 GLY A O 1
ATOM 1348 N N . GLN A 1 181 ? 10.435 7.776 1.185 1.00 97.00 181 GLN A N 1
ATOM 1349 C CA . GLN A 1 181 ? 10.901 6.439 1.554 1.00 97.00 181 GLN A CA 1
ATOM 1350 C C . GLN A 1 181 ? 11.945 6.504 2.673 1.00 97.00 181 GLN A C 1
ATOM 1352 O O . GLN A 1 181 ? 13.017 7.094 2.525 1.00 97.00 181 GLN A O 1
ATOM 1357 N N . THR A 1 182 ? 11.662 5.827 3.782 1.00 96.44 182 THR A N 1
ATOM 1358 C CA . THR A 1 182 ? 12.553 5.746 4.951 1.00 96.44 182 THR A CA 1
ATOM 1359 C C . THR A 1 182 ? 13.261 4.397 5.065 1.00 96.44 182 THR A C 1
ATOM 1361 O O . THR A 1 182 ? 14.265 4.286 5.769 1.00 96.44 182 THR A O 1
ATOM 1364 N N . SER A 1 183 ? 12.783 3.370 4.356 1.00 95.81 183 SER A N 1
ATOM 1365 C CA . SER A 1 183 ? 13.349 2.021 4.370 1.00 95.81 183 SER A CA 1
ATOM 1366 C C . SER A 1 183 ? 13.271 1.344 3.001 1.00 95.81 183 SER A C 1
ATOM 1368 O O . SER A 1 183 ? 12.309 1.500 2.255 1.00 95.81 183 SER A O 1
ATOM 1370 N N . THR A 1 184 ? 14.293 0.543 2.693 1.00 94.31 184 THR A N 1
ATOM 1371 C CA . THR A 1 184 ? 14.356 -0.345 1.514 1.00 94.31 184 THR A CA 1
ATOM 1372 C C . THR A 1 184 ? 14.315 -1.826 1.900 1.00 94.31 184 THR A C 1
ATOM 1374 O O . THR A 1 184 ? 14.537 -2.695 1.056 1.00 94.31 184 THR A O 1
ATOM 1377 N N . ALA A 1 185 ? 14.077 -2.129 3.181 1.00 95.06 185 ALA A N 1
ATOM 1378 C CA . ALA A 1 185 ? 13.927 -3.502 3.641 1.00 95.06 185 ALA A CA 1
ATOM 1379 C C . ALA A 1 185 ? 12.700 -4.152 2.986 1.00 95.06 185 ALA A C 1
ATOM 1381 O O . ALA A 1 185 ? 11.684 -3.489 2.779 1.00 95.06 185 ALA A O 1
ATOM 1382 N N . THR A 1 186 ? 12.795 -5.449 2.684 1.00 95.62 186 THR A N 1
ATOM 1383 C CA . THR A 1 186 ? 11.649 -6.228 2.201 1.00 95.62 186 THR A CA 1
ATOM 1384 C C . THR A 1 186 ? 10.506 -6.127 3.215 1.00 95.62 186 THR A C 1
ATOM 1386 O O . THR A 1 186 ? 10.749 -6.408 4.393 1.00 95.62 186 THR A O 1
ATOM 1389 N N . PRO A 1 187 ? 9.292 -5.731 2.792 1.00 97.00 187 PRO A N 1
ATOM 1390 C CA . PRO A 1 187 ? 8.147 -5.652 3.688 1.00 97.00 187 PRO A CA 1
ATOM 1391 C C . PRO A 1 187 ? 7.845 -6.994 4.356 1.00 97.00 187 PRO A C 1
ATOM 1393 O O . PRO A 1 187 ? 7.958 -8.054 3.743 1.00 97.00 187 PRO A O 1
ATOM 1396 N N . THR A 1 188 ? 7.432 -6.943 5.618 1.00 97.00 188 THR A N 1
ATOM 1397 C CA . THR A 1 188 ? 7.023 -8.114 6.404 1.00 97.00 188 THR A CA 1
ATOM 1398 C C . THR A 1 188 ? 5.712 -7.836 7.125 1.00 97.00 188 THR A C 1
ATOM 1400 O O . THR A 1 188 ? 5.383 -6.679 7.374 1.00 97.00 188 THR A O 1
ATOM 1403 N N . THR A 1 189 ? 4.981 -8.877 7.514 1.00 96.81 189 THR A N 1
ATOM 1404 C CA . THR A 1 189 ? 3.806 -8.738 8.387 1.00 96.81 189 THR A CA 1
ATOM 1405 C C . TH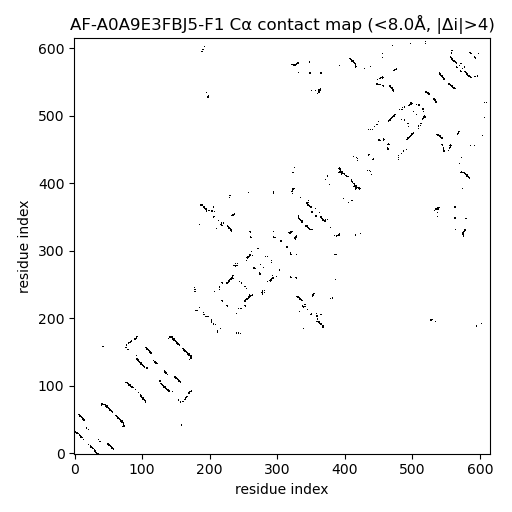R A 1 189 ? 4.208 -8.107 9.724 1.00 96.81 189 THR A C 1
ATOM 1407 O O . THR A 1 189 ? 5.070 -8.649 10.418 1.00 96.81 189 THR A O 1
ATOM 1410 N N . MET A 1 190 ? 3.636 -6.949 10.066 1.00 97.38 190 MET A N 1
ATOM 1411 C CA . MET A 1 190 ? 3.964 -6.203 11.288 1.00 97.38 190 MET A CA 1
ATOM 1412 C C . MET A 1 190 ? 2.869 -5.189 11.663 1.00 97.38 190 MET A C 1
ATOM 1414 O O . MET A 1 190 ? 2.059 -4.800 10.824 1.00 97.38 190 MET A O 1
ATOM 1418 N N . SER A 1 191 ? 2.875 -4.747 12.920 1.00 98.00 191 SER A N 1
ATOM 1419 C CA . SER A 1 191 ? 2.067 -3.632 13.425 1.00 98.00 191 SER A CA 1
ATOM 1420 C C . SER A 1 191 ? 2.919 -2.368 13.562 1.00 98.00 191 SER A C 1
ATOM 1422 O O . SER A 1 191 ? 4.109 -2.454 13.886 1.00 98.00 191 SER A O 1
ATOM 1424 N N . MET A 1 192 ? 2.329 -1.197 13.348 1.00 97.94 192 MET A N 1
ATOM 1425 C CA . MET A 1 192 ? 3.005 0.101 13.414 1.00 97.94 192 MET A CA 1
ATOM 1426 C C . MET A 1 192 ? 2.138 1.109 14.156 1.00 97.94 192 MET A C 1
ATOM 1428 O O . MET A 1 192 ? 0.918 1.053 14.060 1.00 97.94 192 MET A O 1
ATOM 1432 N N . PHE A 1 193 ? 2.782 2.047 14.850 1.00 98.56 193 PHE A N 1
ATOM 1433 C CA . PHE A 1 193 ? 2.086 3.030 15.672 1.00 98.56 193 PHE A CA 1
ATOM 1434 C C . PHE A 1 193 ? 2.776 4.384 15.596 1.00 98.56 193 PHE A C 1
ATOM 1436 O O . PHE A 1 193 ? 4.007 4.450 15.697 1.00 98.56 193 PHE A O 1
ATOM 1443 N N . ASN A 1 194 ? 2.000 5.456 15.472 1.00 98.12 194 ASN A N 1
ATOM 1444 C CA . ASN A 1 194 ? 2.514 6.807 15.661 1.00 98.12 194 ASN A CA 1
ATOM 1445 C C . ASN A 1 194 ? 2.681 7.122 17.146 1.00 98.12 194 ASN A C 1
ATOM 1447 O O . ASN A 1 194 ? 1.966 6.587 17.990 1.00 98.12 194 ASN A O 1
ATOM 1451 N N . ASP A 1 195 ? 3.614 8.012 17.469 1.00 97.75 195 ASP A N 1
ATOM 1452 C CA . ASP A 1 195 ? 3.762 8.576 18.809 1.00 97.75 195 ASP A CA 1
ATOM 1453 C C . ASP A 1 195 ? 3.836 10.106 18.767 1.00 97.75 195 ASP A C 1
ATOM 1455 O O . ASP A 1 195 ? 4.923 10.688 18.688 1.00 97.75 195 ASP A O 1
ATOM 1459 N N . PRO A 1 196 ? 2.692 10.800 18.812 1.00 96.69 196 PRO A N 1
ATOM 1460 C CA . PRO A 1 196 ? 2.691 12.251 18.930 1.00 96.69 196 PRO A CA 1
ATOM 1461 C C . PRO A 1 196 ? 3.283 12.756 20.252 1.00 96.69 196 PRO A C 1
ATOM 1463 O O . PRO A 1 196 ? 3.769 13.890 20.285 1.00 96.69 196 PRO A O 1
ATOM 1466 N N . SER A 1 197 ? 3.325 11.938 21.314 1.00 96.38 197 SER A N 1
ATOM 1467 C CA . SER A 1 197 ? 3.787 12.391 22.633 1.00 96.38 197 SER A CA 1
ATOM 1468 C C . SER A 1 197 ? 5.285 12.705 22.680 1.00 96.38 197 SER A C 1
ATOM 1470 O O . SER A 1 197 ? 5.726 13.571 23.434 1.00 96.38 197 SER A O 1
ATOM 1472 N N . THR A 1 198 ? 6.097 12.073 21.828 1.00 96.19 198 THR A N 1
ATOM 1473 C CA . THR A 1 198 ? 7.548 12.326 21.807 1.00 96.19 198 THR A CA 1
ATOM 1474 C C . THR A 1 198 ? 7.905 13.657 21.144 1.00 96.19 198 THR A C 1
ATOM 1476 O O . THR A 1 198 ? 8.992 14.200 21.371 1.00 96.19 198 THR A O 1
ATOM 1479 N N . GLY A 1 199 ? 7.010 14.181 20.298 1.00 94.25 199 GLY A N 1
ATOM 1480 C CA . GLY A 1 199 ? 7.265 15.340 19.448 1.00 94.25 199 GLY A CA 1
ATOM 1481 C C . GLY A 1 199 ? 8.342 15.120 18.380 1.00 94.25 199 GLY A C 1
ATOM 1482 O O . GLY A 1 199 ? 8.778 16.096 17.768 1.00 94.25 199 GLY A O 1
ATOM 1483 N N . GLN A 1 200 ? 8.813 13.881 18.182 1.00 96.00 200 GLN A N 1
ATOM 1484 C CA . GLN A 1 200 ? 9.799 13.540 17.160 1.00 96.00 200 GLN A CA 1
ATOM 1485 C C . GLN A 1 200 ? 9.090 13.206 15.839 1.00 96.00 200 GLN A C 1
ATOM 1487 O O . GLN A 1 200 ? 8.269 12.286 15.814 1.00 96.00 200 GLN A O 1
ATOM 1492 N N . PRO A 1 201 ? 9.443 13.856 14.712 1.00 95.56 201 PRO A N 1
ATOM 1493 C CA . PRO A 1 201 ? 8.785 13.601 13.427 1.00 95.56 201 PRO A CA 1
ATOM 1494 C C . PRO A 1 201 ? 8.822 12.133 12.983 1.00 95.56 201 PRO A C 1
ATOM 1496 O O . PRO A 1 201 ? 7.867 11.638 12.391 1.00 95.56 201 PRO A O 1
ATOM 1499 N N . ALA A 1 202 ? 9.909 11.417 13.291 1.00 96.31 202 ALA A N 1
ATOM 1500 C CA . ALA A 1 202 ? 10.061 10.006 12.940 1.00 96.31 202 ALA A CA 1
ATOM 1501 C C . ALA A 1 202 ? 9.094 9.088 13.702 1.00 96.31 202 ALA A C 1
ATOM 1503 O O . ALA A 1 202 ? 8.730 8.044 13.173 1.00 96.31 202 ALA A O 1
ATOM 1504 N N . ASP A 1 203 ? 8.675 9.463 14.915 1.00 96.81 203 ASP A N 1
ATOM 1505 C CA . ASP A 1 203 ? 7.681 8.703 15.674 1.00 96.81 203 ASP A CA 1
ATOM 1506 C C . ASP A 1 203 ? 6.254 9.112 15.298 1.00 96.81 203 ASP A C 1
ATOM 1508 O O . ASP A 1 203 ? 5.374 8.263 15.229 1.00 96.81 203 ASP A O 1
ATOM 1512 N N . GLN A 1 204 ? 6.034 10.387 14.976 1.00 96.56 204 GLN A N 1
ATOM 1513 C CA . GLN A 1 204 ? 4.748 10.919 14.509 1.00 96.56 204 GLN A CA 1
ATOM 1514 C C . GLN A 1 204 ? 4.320 10.383 13.138 1.00 96.56 204 GLN A C 1
ATOM 1516 O O . GLN A 1 204 ? 3.136 10.336 12.844 1.00 96.56 204 GLN A O 1
ATOM 1521 N N . SER A 1 205 ? 5.267 9.994 12.284 1.00 97.06 205 SER A N 1
ATOM 1522 C CA . SER A 1 205 ? 4.995 9.607 10.892 1.00 97.06 205 SER A CA 1
ATOM 1523 C C . SER A 1 205 ? 5.152 8.114 10.614 1.00 97.06 205 SER A C 1
ATOM 1525 O O . SER A 1 205 ? 5.143 7.721 9.451 1.00 97.06 205 SER A O 1
ATOM 1527 N N . ARG A 1 206 ? 5.304 7.260 11.637 1.00 97.94 206 ARG A N 1
ATOM 1528 C CA . ARG A 1 206 ? 5.647 5.837 11.448 1.00 97.94 206 ARG A CA 1
ATOM 1529 C C . ARG A 1 206 ? 4.662 5.083 10.562 1.00 97.94 206 ARG A C 1
ATOM 1531 O O . ARG A 1 206 ? 5.111 4.326 9.704 1.00 97.94 206 ARG A O 1
ATOM 1538 N N . VAL A 1 207 ? 3.359 5.284 10.757 1.00 98.38 207 VAL A N 1
ATOM 1539 C CA . VAL A 1 207 ? 2.318 4.611 9.965 1.00 98.38 207 VAL A CA 1
ATOM 1540 C C . VAL A 1 207 ? 2.388 5.072 8.505 1.00 98.38 207 VAL A C 1
ATOM 1542 O O . VAL A 1 207 ? 2.574 4.249 7.615 1.00 98.38 207 VAL A O 1
ATOM 1545 N N . VAL A 1 208 ? 2.393 6.388 8.257 1.00 98.31 208 VAL A N 1
ATOM 1546 C CA . VAL A 1 208 ? 2.513 6.958 6.898 1.00 98.31 208 VAL A CA 1
ATOM 1547 C C . VAL A 1 208 ? 3.812 6.524 6.212 1.00 98.31 208 VAL A C 1
ATOM 1549 O O . VAL A 1 208 ? 3.809 6.125 5.050 1.00 98.31 208 VAL A O 1
ATOM 1552 N N . ALA A 1 209 ? 4.938 6.572 6.923 1.00 98.38 209 ALA A N 1
ATOM 1553 C CA . ALA A 1 209 ? 6.235 6.172 6.394 1.00 98.38 209 ALA A CA 1
ATOM 1554 C C . ALA A 1 209 ? 6.254 4.689 6.005 1.00 98.38 209 ALA A C 1
ATOM 1556 O O . ALA A 1 209 ? 6.904 4.318 5.028 1.00 98.38 209 ALA A O 1
ATOM 1557 N N . ALA A 1 210 ? 5.549 3.835 6.747 1.00 98.25 210 ALA A N 1
ATOM 1558 C CA . ALA A 1 210 ? 5.416 2.432 6.404 1.00 98.25 210 ALA A CA 1
ATOM 1559 C C . ALA A 1 210 ? 4.568 2.209 5.145 1.00 98.25 210 ALA A C 1
ATOM 1561 O O . ALA A 1 210 ? 4.981 1.438 4.281 1.00 98.25 210 ALA A O 1
ATOM 1562 N N . GLU A 1 211 ? 3.458 2.930 4.994 1.00 98.56 211 GLU A N 1
ATOM 1563 C CA . GLU A 1 211 ? 2.644 2.893 3.774 1.00 98.56 211 GLU A CA 1
ATOM 1564 C C . GLU A 1 211 ? 3.434 3.377 2.550 1.00 98.56 211 GLU A C 1
ATOM 1566 O O . GLU A 1 211 ? 3.441 2.711 1.513 1.00 98.56 211 GLU A O 1
ATOM 1571 N N . ILE A 1 212 ? 4.197 4.471 2.683 1.00 98.62 212 ILE A N 1
ATOM 1572 C CA . ILE A 1 212 ? 5.117 4.942 1.637 1.00 98.62 212 ILE A CA 1
ATOM 1573 C C . ILE A 1 212 ? 6.150 3.862 1.312 1.00 98.62 212 ILE A C 1
ATOM 1575 O O . ILE A 1 212 ? 6.336 3.527 0.144 1.00 98.62 212 ILE A O 1
ATOM 1579 N N . ASN A 1 213 ? 6.800 3.268 2.318 1.00 98.44 213 ASN A N 1
ATOM 1580 C CA . ASN A 1 213 ? 7.769 2.193 2.094 1.00 98.44 213 ASN A CA 1
ATOM 1581 C C . ASN A 1 213 ? 7.140 1.006 1.347 1.00 98.44 213 ASN A C 1
ATOM 1583 O O . ASN A 1 213 ? 7.801 0.424 0.488 1.00 98.44 213 ASN A O 1
ATOM 1587 N N . LEU A 1 214 ? 5.876 0.677 1.630 1.00 98.12 214 LEU A N 1
ATOM 1588 C CA . LEU A 1 214 ? 5.140 -0.384 0.949 1.00 98.12 214 LEU A CA 1
ATOM 1589 C C . LEU A 1 214 ? 4.858 -0.033 -0.522 1.00 98.12 214 LEU A C 1
ATOM 1591 O O . LEU A 1 214 ? 5.131 -0.845 -1.404 1.00 98.12 214 LEU A O 1
ATOM 1595 N N . ILE A 1 215 ? 4.408 1.196 -0.805 1.00 98.50 215 ILE A N 1
ATOM 1596 C CA . ILE A 1 215 ? 4.214 1.718 -2.171 1.00 98.50 215 ILE A CA 1
ATOM 1597 C C . ILE A 1 215 ? 5.533 1.695 -2.952 1.00 98.50 215 ILE A C 1
ATOM 1599 O O . ILE A 1 215 ? 5.590 1.214 -4.085 1.00 98.50 215 ILE A O 1
ATOM 1603 N N . CYS A 1 216 ? 6.617 2.165 -2.337 1.00 97.56 216 CYS A N 1
ATOM 1604 C CA . CYS A 1 216 ? 7.948 2.186 -2.937 1.00 97.56 216 CYS A CA 1
ATOM 1605 C C . CYS A 1 216 ? 8.530 0.779 -3.149 1.00 97.56 216 CYS A C 1
ATOM 1607 O O . CYS A 1 216 ? 9.412 0.600 -3.993 1.00 97.56 216 CYS A O 1
ATOM 1609 N N . ALA A 1 217 ? 8.056 -0.214 -2.390 1.00 96.62 217 ALA A N 1
ATOM 1610 C CA . ALA A 1 217 ? 8.431 -1.613 -2.536 1.00 96.62 217 ALA A CA 1
ATOM 1611 C C . ALA A 1 217 ? 7.668 -2.329 -3.660 1.00 96.62 217 ALA A C 1
ATOM 1613 O O . ALA A 1 217 ? 8.019 -3.465 -3.963 1.00 96.62 217 ALA A O 1
ATOM 1614 N N . ALA A 1 218 ? 6.677 -1.701 -4.307 1.00 95.94 218 ALA A N 1
ATOM 1615 C CA . ALA A 1 218 ? 5.980 -2.282 -5.452 1.00 95.94 218 ALA A CA 1
ATOM 1616 C C . ALA A 1 218 ? 6.981 -2.714 -6.539 1.00 95.94 218 ALA A C 1
ATOM 1618 O O . ALA A 1 218 ? 7.722 -1.891 -7.082 1.00 95.94 218 ALA A O 1
ATOM 1619 N N . GLN A 1 219 ? 7.010 -4.009 -6.864 1.00 87.38 219 GLN A N 1
ATOM 1620 C CA . GLN A 1 219 ? 7.938 -4.564 -7.856 1.00 87.38 219 GLN A CA 1
ATOM 1621 C C . GLN A 1 219 ? 7.179 -5.200 -9.000 1.00 87.38 219 GLN A C 1
ATOM 1623 O O . GLN A 1 219 ? 6.236 -5.948 -8.752 1.00 87.38 219 GLN A O 1
ATOM 1628 N N . LEU A 1 220 ? 7.650 -4.997 -10.234 1.00 80.62 220 LEU A N 1
ATOM 1629 C CA . LEU A 1 220 ? 7.163 -5.749 -11.389 1.00 80.62 220 LEU A CA 1
ATOM 1630 C C . LEU A 1 220 ? 7.354 -7.255 -11.147 1.00 80.62 220 LEU A C 1
ATOM 1632 O O . LEU A 1 220 ? 8.504 -7.715 -11.121 1.00 80.62 220 LEU A O 1
ATOM 1636 N N . PRO A 1 221 ? 6.274 -8.048 -11.003 1.00 70.12 221 PRO A N 1
ATOM 1637 C CA . PRO A 1 221 ? 6.411 -9.470 -10.753 1.00 70.12 221 PRO A CA 1
ATOM 1638 C C . PRO A 1 221 ? 7.149 -10.155 -11.907 1.00 70.12 221 PRO A C 1
ATOM 1640 O O . PRO A 1 221 ? 7.007 -9.815 -13.086 1.00 70.12 221 PRO A O 1
ATOM 1643 N N . VAL A 1 222 ? 7.903 -11.208 -11.577 1.00 63.72 222 VAL A N 1
ATOM 1644 C CA . VAL A 1 222 ? 8.724 -11.987 -12.529 1.00 63.72 222 VAL A CA 1
ATOM 1645 C C . VAL A 1 222 ? 7.909 -12.507 -13.728 1.00 63.72 222 VAL A C 1
ATOM 1647 O O . VAL A 1 222 ? 8.461 -12.776 -14.799 1.00 63.72 222 VAL A O 1
ATOM 1650 N N . ARG A 1 223 ? 6.584 -12.637 -13.572 1.00 68.12 223 ARG A N 1
ATOM 1651 C CA . ARG A 1 223 ? 5.651 -13.142 -14.590 1.00 68.12 223 ARG A CA 1
ATOM 1652 C C . ARG A 1 223 ? 5.202 -12.098 -15.620 1.00 68.12 223 ARG A C 1
ATOM 1654 O O . ARG A 1 223 ? 4.539 -12.474 -16.582 1.00 68.12 223 ARG A O 1
ATOM 1661 N N . GLY A 1 224 ? 5.631 -10.841 -15.493 1.00 69.19 224 GLY A N 1
ATOM 1662 C CA . GLY A 1 224 ? 5.369 -9.788 -16.479 1.00 69.19 224 GLY A CA 1
ATOM 1663 C C . GLY A 1 224 ? 3.958 -9.198 -16.433 1.00 69.19 224 GLY A C 1
ATOM 1664 O O . GLY A 1 224 ? 3.588 -8.479 -17.357 1.00 69.19 224 GLY A O 1
ATOM 1665 N N . GLU A 1 225 ? 3.189 -9.505 -15.390 1.00 83.25 225 GLU A N 1
ATOM 1666 C CA . GLU A 1 225 ? 1.979 -8.760 -15.037 1.00 83.25 225 GLU A CA 1
ATOM 1667 C C . GLU A 1 225 ? 2.388 -7.425 -14.399 1.00 83.25 225 GLU A C 1
ATOM 1669 O O . GLU A 1 225 ? 3.482 -7.306 -13.848 1.00 83.25 225 GLU A O 1
ATOM 1674 N N . HIS A 1 226 ? 1.549 -6.401 -14.527 1.00 90.50 226 HIS A N 1
ATOM 1675 C CA . HIS A 1 226 ? 1.780 -5.134 -13.840 1.00 90.50 226 HIS A CA 1
ATOM 1676 C C . HIS A 1 226 ? 1.438 -5.293 -12.360 1.00 90.50 226 HIS A C 1
ATOM 1678 O O . HIS A 1 226 ? 0.451 -5.946 -12.023 1.00 90.50 226 HIS A O 1
ATOM 1684 N N . THR A 1 227 ? 2.238 -4.689 -11.486 1.00 95.81 227 THR A N 1
ATOM 1685 C CA . THR A 1 227 ? 1.892 -4.576 -10.067 1.00 95.81 227 THR A CA 1
ATOM 1686 C C . THR A 1 227 ? 0.672 -3.688 -9.937 1.00 95.81 227 THR A C 1
ATOM 1688 O O . THR A 1 227 ? 0.676 -2.583 -10.470 1.00 95.81 227 THR A O 1
ATOM 1691 N N . GLN A 1 228 ? -0.356 -4.147 -9.240 1.00 97.69 228 GLN A N 1
ATOM 1692 C CA . GLN A 1 228 ? -1.522 -3.328 -8.940 1.00 97.69 228 GLN A CA 1
ATOM 1693 C C . GLN A 1 228 ? -1.369 -2.723 -7.551 1.00 97.69 228 GLN A C 1
ATOM 1695 O O . GLN A 1 228 ? -0.985 -3.429 -6.618 1.00 97.69 228 GLN A O 1
ATOM 1700 N N . ILE A 1 229 ? -1.683 -1.438 -7.427 1.00 98.50 229 ILE A N 1
ATOM 1701 C CA . ILE A 1 229 ? -1.770 -0.717 -6.159 1.00 98.50 229 ILE A CA 1
ATOM 1702 C C . ILE A 1 229 ? -3.203 -0.216 -6.042 1.00 98.50 229 ILE A C 1
ATOM 1704 O O . ILE A 1 229 ? -3.617 0.624 -6.832 1.00 98.50 229 ILE A O 1
ATOM 1708 N N . TRP A 1 230 ? -3.940 -0.728 -5.067 1.00 98.56 230 TRP A N 1
ATOM 1709 C CA . TRP A 1 230 ? -5.290 -0.298 -4.729 1.00 98.56 230 TRP A CA 1
ATOM 1710 C C . TRP A 1 230 ? -5.239 0.478 -3.420 1.00 98.56 230 TRP A C 1
ATOM 1712 O O . TRP A 1 230 ? -4.688 -0.020 -2.441 1.00 98.56 230 TRP A O 1
ATOM 1722 N N . MET A 1 231 ? -5.802 1.679 -3.388 1.00 98.69 231 MET A N 1
ATOM 1723 C CA . MET A 1 231 ? -5.872 2.497 -2.183 1.00 98.69 231 MET A CA 1
ATOM 1724 C C . MET A 1 231 ? -7.252 3.137 -2.062 1.00 98.69 231 MET A C 1
ATOM 1726 O O . MET A 1 231 ? -7.758 3.705 -3.027 1.00 98.69 231 MET A O 1
ATOM 1730 N N . ALA A 1 232 ? -7.834 3.077 -0.868 1.00 98.31 232 ALA A N 1
ATOM 1731 C CA . ALA A 1 232 ? -9.015 3.845 -0.500 1.00 98.31 232 ALA A CA 1
ATOM 1732 C C . ALA A 1 232 ? -8.704 4.684 0.741 1.00 98.31 232 ALA A C 1
ATOM 1734 O O . ALA A 1 232 ? -8.244 4.138 1.746 1.00 98.31 232 ALA A O 1
ATOM 1735 N N . GLN A 1 233 ? -8.934 5.996 0.659 1.00 98.00 233 GLN A N 1
ATOM 1736 C CA . GLN A 1 233 ? -8.486 6.939 1.681 1.00 98.00 233 GLN A CA 1
ATOM 1737 C C . GLN A 1 233 ? -9.508 8.052 1.946 1.00 98.00 233 GLN A C 1
ATOM 1739 O O . GLN A 1 233 ? -9.921 8.766 1.033 1.00 98.00 233 GLN A O 1
ATOM 1744 N N . PHE A 1 234 ? -9.845 8.251 3.225 1.00 95.12 234 PHE A N 1
ATOM 1745 C CA . PHE A 1 234 ? -10.749 9.318 3.665 1.00 95.12 234 PHE A CA 1
ATOM 1746 C C . PHE A 1 234 ? -10.156 10.718 3.493 1.00 95.12 234 PHE A C 1
ATOM 1748 O O . PHE A 1 234 ? -10.725 11.540 2.792 1.00 95.12 234 PHE A O 1
ATOM 1755 N N . VAL A 1 235 ? -9.005 10.996 4.112 1.00 93.00 235 VAL A N 1
ATOM 1756 C CA . VAL A 1 235 ? -8.297 12.281 3.980 1.00 93.00 235 VAL A CA 1
ATOM 1757 C C . VAL A 1 235 ? -6.947 12.037 3.323 1.00 93.00 235 VAL A C 1
ATOM 1759 O O . VAL A 1 235 ? -6.170 11.222 3.829 1.00 93.00 235 VAL A O 1
ATOM 1762 N N . PHE A 1 236 ? -6.683 12.748 2.228 1.00 96.00 236 PHE A N 1
ATOM 1763 C CA . PHE A 1 236 ? -5.540 12.584 1.331 1.00 96.00 236 PHE A CA 1
ATOM 1764 C C . PHE A 1 236 ? -4.863 13.934 1.045 1.00 96.00 236 PHE A C 1
ATOM 1766 O O . PHE A 1 236 ? -5.064 14.526 -0.008 1.00 96.00 236 PHE A O 1
ATOM 1773 N N . THR A 1 237 ? -4.076 14.458 1.986 1.00 94.75 237 THR A N 1
ATOM 1774 C CA . THR A 1 237 ? -3.430 15.784 1.876 1.00 94.75 237 THR A CA 1
ATOM 1775 C C . THR A 1 237 ? -1.911 15.749 2.079 1.00 94.75 237 THR A C 1
ATOM 1777 O O . THR A 1 237 ? -1.305 16.798 2.289 1.00 94.75 237 THR A O 1
ATOM 1780 N N . LEU A 1 238 ? -1.282 14.568 2.113 1.00 95.50 238 LEU A N 1
ATOM 1781 C CA . LEU A 1 238 ? 0.172 14.438 2.265 1.00 95.50 238 LEU A CA 1
ATOM 1782 C C . LEU A 1 238 ? 0.844 14.255 0.903 1.00 95.50 238 LEU A C 1
ATOM 1784 O O . LEU A 1 238 ? 0.698 13.209 0.267 1.00 95.50 238 LEU A O 1
ATOM 1788 N N . ASP A 1 239 ? 1.633 15.252 0.504 1.00 96.31 239 ASP A N 1
ATOM 1789 C CA . ASP A 1 239 ? 2.349 15.270 -0.776 1.00 96.31 239 ASP A CA 1
ATOM 1790 C C . ASP A 1 239 ? 3.264 14.053 -0.957 1.00 96.31 239 ASP A C 1
ATOM 1792 O O . ASP A 1 239 ? 3.315 13.487 -2.045 1.00 96.31 239 ASP A O 1
ATOM 1796 N N . ASP A 1 240 ? 3.951 13.602 0.097 1.00 96.88 240 ASP A N 1
ATOM 1797 C CA . ASP A 1 240 ? 4.882 12.470 0.002 1.00 96.88 240 ASP A CA 1
ATOM 1798 C C . ASP A 1 240 ? 4.178 11.167 -0.414 1.00 96.88 240 ASP A C 1
ATOM 1800 O O . ASP A 1 240 ? 4.737 10.382 -1.181 1.00 96.88 240 ASP A O 1
ATOM 1804 N N . VAL A 1 241 ? 2.930 10.950 0.024 1.00 98.00 241 VAL A N 1
ATOM 1805 C CA . VAL A 1 241 ? 2.147 9.769 -0.373 1.00 98.00 241 VAL A CA 1
ATOM 1806 C C . VAL A 1 241 ? 1.714 9.878 -1.837 1.00 98.00 241 VAL A C 1
ATOM 1808 O O . VAL A 1 241 ? 1.888 8.927 -2.603 1.00 98.00 241 VAL A O 1
ATOM 1811 N N . ALA A 1 242 ? 1.211 11.045 -2.256 1.00 98.12 242 ALA A N 1
ATOM 1812 C CA . ALA A 1 242 ? 0.860 11.312 -3.653 1.00 98.12 242 ALA A CA 1
ATOM 1813 C C . ALA A 1 242 ? 2.060 11.108 -4.587 1.00 98.12 242 ALA A C 1
ATOM 1815 O O . ALA A 1 242 ? 1.980 10.368 -5.572 1.00 98.12 242 ALA A O 1
ATOM 1816 N N . GLN A 1 243 ? 3.207 11.677 -4.221 1.00 98.00 243 GLN A N 1
ATOM 1817 C CA . GLN A 1 243 ? 4.442 11.554 -4.980 1.00 98.00 243 GLN A CA 1
ATOM 1818 C C . GLN A 1 243 ? 4.962 10.112 -5.012 1.00 98.00 243 GLN A C 1
ATOM 1820 O O . GLN A 1 243 ? 5.480 9.689 -6.047 1.00 98.00 243 GLN A O 1
ATOM 1825 N N . ALA A 1 244 ? 4.805 9.330 -3.937 1.00 98.31 244 ALA A N 1
ATOM 1826 C CA . ALA A 1 244 ? 5.151 7.908 -3.924 1.00 98.31 244 ALA A CA 1
ATOM 1827 C C . ALA A 1 244 ? 4.267 7.087 -4.884 1.00 98.31 244 ALA A C 1
ATOM 1829 O O . ALA A 1 244 ? 4.786 6.257 -5.634 1.00 98.31 244 ALA A O 1
ATOM 1830 N N . LEU A 1 245 ? 2.956 7.353 -4.942 1.00 98.38 245 LEU A N 1
ATOM 1831 C CA . LEU A 1 245 ? 2.040 6.707 -5.896 1.00 98.38 245 LEU A CA 1
ATOM 1832 C C . LEU A 1 245 ? 2.383 7.068 -7.348 1.00 98.38 245 LEU A C 1
ATOM 1834 O O . LEU A 1 245 ? 2.495 6.189 -8.209 1.00 98.38 245 LEU A O 1
ATOM 1838 N N . VAL A 1 246 ? 2.623 8.354 -7.623 1.00 98.06 246 VAL A N 1
ATOM 1839 C CA . VAL A 1 246 ? 3.071 8.836 -8.939 1.00 98.06 246 VAL A CA 1
ATOM 1840 C C . VAL A 1 246 ? 4.417 8.218 -9.317 1.00 98.06 246 VAL A C 1
ATOM 1842 O O . VAL A 1 246 ? 4.625 7.822 -10.470 1.00 98.06 246 VAL A O 1
ATOM 1845 N N . TRP A 1 247 ? 5.333 8.097 -8.355 1.00 97.19 247 TRP A N 1
ATOM 1846 C CA . TRP A 1 247 ? 6.617 7.436 -8.545 1.00 97.19 247 TRP A CA 1
ATOM 1847 C C . TRP A 1 247 ? 6.430 5.959 -8.906 1.00 97.19 247 TRP A C 1
ATOM 1849 O O . TRP A 1 247 ? 6.990 5.511 -9.908 1.00 97.19 247 TRP A O 1
ATOM 1859 N N . ALA A 1 248 ? 5.599 5.219 -8.168 1.00 96.88 248 ALA A N 1
ATOM 1860 C CA . ALA A 1 248 ? 5.329 3.809 -8.436 1.00 96.88 248 ALA A CA 1
ATOM 1861 C C . ALA A 1 248 ? 4.720 3.615 -9.835 1.00 96.88 248 ALA A C 1
ATOM 1863 O O . ALA A 1 248 ? 5.182 2.774 -10.611 1.00 96.88 248 ALA A O 1
ATOM 1864 N N . HIS A 1 249 ? 3.766 4.462 -10.225 1.00 95.94 249 HIS A N 1
ATOM 1865 C CA . HIS A 1 249 ? 3.207 4.445 -11.574 1.00 95.94 249 HIS A CA 1
ATOM 1866 C C . HIS A 1 249 ? 4.274 4.710 -12.653 1.00 95.94 249 HIS A C 1
ATOM 1868 O O . HIS A 1 249 ? 4.437 3.941 -13.607 1.00 95.94 249 HIS A O 1
ATOM 1874 N N . ARG A 1 250 ? 5.047 5.792 -12.505 1.00 93.81 250 ARG A N 1
ATOM 1875 C CA . ARG A 1 250 ? 6.005 6.247 -13.524 1.00 93.81 250 ARG A CA 1
ATOM 1876 C C . ARG A 1 250 ? 7.202 5.310 -13.670 1.00 93.81 250 ARG A C 1
ATOM 1878 O O . ARG A 1 250 ? 7.665 5.085 -14.792 1.00 93.81 250 ARG A O 1
ATOM 1885 N N . TYR A 1 251 ? 7.708 4.799 -12.554 1.00 91.88 251 TYR A N 1
ATOM 1886 C CA . TYR A 1 251 ? 9.010 4.142 -12.484 1.00 91.88 251 TYR A CA 1
ATOM 1887 C C . TYR A 1 251 ? 8.940 2.641 -12.218 1.00 91.88 251 TYR A C 1
ATOM 1889 O O . TYR A 1 251 ? 9.780 1.918 -12.747 1.00 91.88 251 TYR A O 1
ATOM 1897 N N . GLN A 1 252 ? 7.940 2.174 -11.467 1.00 91.25 252 GLN A N 1
ATOM 1898 C CA . GLN A 1 252 ? 7.677 0.741 -11.283 1.00 91.25 252 GLN A CA 1
ATOM 1899 C C . GLN A 1 252 ? 6.633 0.210 -12.264 1.00 91.25 252 GLN A C 1
ATOM 1901 O O . GLN A 1 252 ? 6.383 -0.990 -12.308 1.00 91.25 252 GLN A O 1
ATOM 1906 N N . HIS A 1 253 ? 6.040 1.083 -13.088 1.00 92.12 253 HIS A N 1
ATOM 1907 C CA . HIS A 1 253 ? 4.972 0.716 -14.020 1.00 92.12 253 HIS A CA 1
ATOM 1908 C C . HIS A 1 253 ? 3.794 0.034 -13.315 1.00 92.12 253 HIS A C 1
ATOM 1910 O O . HIS A 1 253 ? 3.143 -0.835 -13.905 1.00 92.12 253 HIS A O 1
ATOM 1916 N N . ALA A 1 254 ? 3.550 0.433 -12.064 1.00 95.69 254 ALA A N 1
ATOM 1917 C CA . ALA A 1 254 ? 2.406 -0.013 -11.299 1.00 95.69 254 ALA A CA 1
ATOM 1918 C C . ALA A 1 254 ? 1.110 0.570 -11.884 1.00 95.69 254 ALA A C 1
ATOM 1920 O O . ALA A 1 254 ? 1.064 1.717 -12.348 1.00 95.69 254 ALA A O 1
ATOM 1921 N N . ASP A 1 255 ? 0.064 -0.242 -11.858 1.00 97.00 255 ASP A N 1
ATOM 1922 C CA . ASP A 1 255 ? -1.305 0.153 -12.144 1.00 97.00 255 ASP A CA 1
ATOM 1923 C C . ASP A 1 255 ? -1.941 0.629 -10.835 1.00 97.00 255 ASP A C 1
ATOM 1925 O O . ASP A 1 255 ? -2.237 -0.172 -9.948 1.00 97.00 255 ASP A O 1
ATOM 1929 N N . VAL A 1 256 ? -2.026 1.950 -10.678 1.00 98.12 256 VAL A N 1
ATOM 1930 C CA . VAL A 1 256 ? -2.522 2.596 -9.459 1.00 98.12 256 VAL A CA 1
ATOM 1931 C C . VAL A 1 256 ? -4.025 2.819 -9.594 1.00 98.12 256 VAL A C 1
ATOM 1933 O O . VAL A 1 256 ? -4.474 3.347 -10.609 1.00 98.12 256 VAL A O 1
ATOM 1936 N N . HIS A 1 257 ? -4.771 2.452 -8.557 1.00 98.12 257 HIS A N 1
ATOM 1937 C CA . HIS A 1 257 ? -6.212 2.628 -8.404 1.00 98.12 257 HIS A CA 1
ATOM 1938 C C . HIS A 1 257 ? -6.467 3.297 -7.056 1.00 98.12 257 HIS A C 1
ATOM 1940 O O . HIS A 1 257 ? -6.219 2.708 -6.005 1.00 98.12 257 HIS A O 1
ATOM 1946 N N . LEU A 1 258 ? -6.924 4.541 -7.089 1.00 98.25 258 LEU A N 1
ATOM 1947 C CA . LEU A 1 258 ? -7.110 5.397 -5.930 1.00 98.25 258 LEU A CA 1
ATOM 1948 C C . LEU A 1 258 ? -8.586 5.779 -5.810 1.00 98.25 258 LEU A C 1
ATOM 1950 O O . LEU A 1 258 ? -9.170 6.318 -6.748 1.00 98.25 258 LEU A O 1
ATOM 1954 N N . VAL A 1 259 ? -9.178 5.513 -4.652 1.00 97.69 259 VAL A N 1
ATOM 1955 C CA . VAL A 1 259 ? -10.548 5.895 -4.303 1.00 97.69 259 VAL A CA 1
ATOM 1956 C C . VAL A 1 259 ? -10.487 6.874 -3.135 1.00 97.69 259 VAL A C 1
ATOM 1958 O O . VAL A 1 259 ? -10.004 6.535 -2.057 1.00 97.69 259 VAL A O 1
ATOM 1961 N N . LEU A 1 260 ? -10.944 8.101 -3.353 1.00 96.50 260 LEU A N 1
ATOM 1962 C CA . LEU A 1 260 ? -10.902 9.176 -2.366 1.00 96.50 260 LEU A CA 1
ATOM 1963 C C . LEU A 1 260 ? -12.308 9.605 -1.978 1.00 96.50 260 LEU A C 1
ATOM 1965 O O . LEU A 1 260 ? -13.217 9.607 -2.807 1.00 96.50 260 LEU A O 1
ATOM 1969 N N . ASP A 1 261 ? -12.472 10.033 -0.731 1.00 93.94 261 ASP A N 1
ATOM 1970 C CA . ASP A 1 261 ? -13.708 10.672 -0.292 1.00 93.94 261 ASP A CA 1
ATOM 1971 C C . ASP A 1 261 ? -13.985 11.938 -1.114 1.00 93.94 261 ASP A C 1
ATOM 1973 O O . ASP A 1 261 ? -13.050 12.645 -1.514 1.00 93.94 261 ASP A O 1
ATOM 1977 N N . GLY A 1 262 ? -15.269 12.237 -1.333 1.00 87.62 262 GLY A N 1
ATOM 1978 C CA . GLY A 1 262 ? -15.741 13.401 -2.090 1.00 87.62 262 GLY A CA 1
ATOM 1979 C C . GLY A 1 262 ? -15.217 14.759 -1.616 1.00 87.62 262 GLY A C 1
ATOM 1980 O O . GLY A 1 262 ? -15.278 15.734 -2.366 1.00 87.62 262 GLY A O 1
ATOM 1981 N N . SER A 1 263 ? -14.688 14.840 -0.393 1.00 83.94 263 SER A N 1
ATOM 1982 C CA . SER A 1 263 ? -14.129 16.067 0.176 1.00 83.94 263 SER A CA 1
ATOM 1983 C C . SER A 1 263 ? -12.657 16.336 -0.182 1.00 83.94 263 SER A C 1
ATOM 1985 O O . SER A 1 263 ? -12.182 17.442 0.067 1.00 83.94 263 SER A O 1
ATOM 1987 N N . ASN A 1 264 ? -11.932 15.394 -0.803 1.00 85.81 264 ASN A N 1
ATOM 1988 C CA . ASN A 1 264 ? -10.479 15.513 -1.026 1.00 85.81 264 ASN A CA 1
ATOM 1989 C C . ASN A 1 264 ? -10.035 16.513 -2.100 1.00 85.81 264 ASN A C 1
ATOM 1991 O O . ASN A 1 264 ? -8.843 16.791 -2.196 1.00 85.81 264 ASN A O 1
ATOM 1995 N N . GLU A 1 265 ? -10.940 17.081 -2.895 1.00 80.31 265 GLU A N 1
ATOM 1996 C CA . GLU A 1 265 ? -10.564 18.104 -3.886 1.00 80.31 265 GLU A CA 1
ATOM 1997 C C . GLU A 1 265 ? -10.033 19.393 -3.231 1.00 80.31 265 GLU A C 1
ATOM 1999 O O . GLU A 1 265 ? -9.301 20.168 -3.850 1.00 80.31 265 GLU A O 1
ATOM 2004 N N . PHE A 1 266 ? -10.373 19.619 -1.958 1.00 78.56 266 PHE A N 1
ATOM 2005 C CA . PHE A 1 266 ? -10.007 20.817 -1.216 1.00 78.56 266 PHE A CA 1
ATOM 2006 C C . PHE A 1 266 ? -9.433 20.470 0.154 1.00 78.56 266 PHE A C 1
ATOM 2008 O O . PHE A 1 266 ? -9.803 19.482 0.781 1.00 78.56 266 PHE A O 1
ATOM 2015 N N . MET A 1 267 ? -8.557 21.337 0.651 1.00 77.50 267 MET A N 1
ATOM 2016 C CA . MET A 1 267 ? -8.203 21.378 2.065 1.00 77.50 267 MET A CA 1
ATOM 2017 C C . MET A 1 267 ? -8.959 22.512 2.749 1.00 77.50 267 MET A C 1
ATOM 2019 O O . MET A 1 267 ? -9.203 23.564 2.152 1.00 77.50 267 MET A O 1
ATOM 2023 N N . PHE A 1 268 ? -9.274 22.317 4.026 1.00 73.81 268 PHE A N 1
ATOM 2024 C CA . PHE A 1 268 ? -9.934 23.322 4.849 1.00 73.81 268 PHE A CA 1
ATOM 2025 C C . PHE A 1 268 ? -8.917 24.029 5.738 1.00 73.81 268 PHE A C 1
ATOM 2027 O O . PHE A 1 268 ? -8.224 23.401 6.539 1.00 73.81 268 PHE A O 1
ATOM 2034 N N . ASN A 1 269 ? -8.841 25.350 5.612 1.00 73.62 269 ASN A N 1
ATOM 2035 C CA . ASN A 1 269 ? -8.135 26.181 6.576 1.00 73.62 269 ASN A CA 1
ATOM 2036 C C . ASN A 1 269 ? -8.921 26.250 7.898 1.00 73.62 269 ASN A C 1
ATOM 2038 O O . ASN A 1 269 ? -10.143 26.083 7.891 1.00 73.62 269 ASN A O 1
ATOM 2042 N N . PRO A 1 270 ? -8.268 26.591 9.026 1.00 71.88 270 PRO A N 1
ATOM 2043 C CA . PRO A 1 270 ? -8.952 26.786 10.309 1.00 71.88 270 PRO A CA 1
ATOM 2044 C C . PRO A 1 270 ? -10.076 27.836 10.280 1.00 71.88 270 PRO A C 1
ATOM 2046 O O . PRO A 1 270 ? -10.996 27.780 11.088 1.00 71.88 270 PRO A O 1
ATOM 2049 N N . ASP A 1 271 ? -10.027 28.795 9.349 1.00 75.38 271 ASP A N 1
ATOM 2050 C CA . ASP A 1 271 ? -11.081 29.800 9.143 1.00 75.38 271 ASP A CA 1
ATOM 2051 C C . ASP A 1 271 ? -12.252 29.301 8.266 1.00 75.38 271 ASP A C 1
ATOM 2053 O O . ASP A 1 271 ? -13.225 30.026 8.027 1.00 75.38 271 ASP A O 1
ATOM 2057 N N . GLY A 1 272 ? -12.176 28.053 7.796 1.00 69.88 272 GLY A N 1
ATOM 2058 C CA . GLY A 1 272 ? -13.141 27.408 6.912 1.00 69.88 272 GLY A CA 1
ATOM 2059 C C . GLY A 1 272 ? -12.999 27.785 5.436 1.00 69.88 272 GLY A C 1
ATOM 2060 O O . GLY A 1 272 ? -13.856 27.399 4.642 1.00 69.88 272 GLY A O 1
ATOM 2061 N N . SER A 1 273 ? -11.969 28.543 5.044 1.00 77.75 273 SER A N 1
ATOM 2062 C CA . SER A 1 273 ? -11.671 28.776 3.627 1.00 77.75 273 SER A CA 1
ATOM 2063 C C . SER A 1 273 ? -11.085 27.524 2.970 1.00 77.75 273 SER A C 1
ATOM 2065 O O . SER A 1 273 ? -10.404 26.724 3.610 1.00 77.75 273 SER A O 1
ATOM 2067 N N . HIS A 1 274 ? -11.380 27.346 1.681 1.00 77.19 274 HIS A N 1
ATOM 2068 C CA . HIS A 1 274 ? -10.901 26.210 0.899 1.00 77.19 274 HIS A CA 1
ATOM 2069 C C . HIS A 1 274 ? -9.594 26.603 0.210 1.00 77.19 274 HIS A C 1
ATOM 2071 O O . HIS A 1 274 ? -9.514 27.672 -0.404 1.00 77.19 274 HIS A O 1
ATOM 2077 N N . VAL A 1 275 ? -8.592 25.733 0.266 1.00 84.00 275 VAL A N 1
ATOM 2078 C CA . VAL A 1 275 ? -7.380 25.840 -0.558 1.00 84.00 275 VAL A CA 1
ATOM 2079 C C . VAL A 1 275 ? -7.231 24.588 -1.421 1.00 84.00 275 VAL A C 1
ATOM 2081 O O . VAL A 1 275 ? -7.719 23.527 -1.023 1.00 84.00 275 VAL A O 1
ATOM 2084 N N . PRO A 1 276 ? -6.601 24.691 -2.606 1.00 88.25 276 PRO A N 1
ATOM 2085 C CA . PRO A 1 276 ? -6.319 23.521 -3.431 1.00 88.25 276 PRO A CA 1
ATOM 2086 C C . PRO A 1 276 ? -5.553 22.461 -2.640 1.00 88.25 276 PRO A C 1
ATOM 2088 O O . PRO A 1 276 ? -4.606 22.786 -1.918 1.00 88.25 276 PRO A O 1
ATOM 2091 N N . ASN A 1 277 ? -5.968 21.205 -2.777 1.00 90.88 277 ASN A N 1
ATOM 2092 C CA . ASN A 1 277 ? -5.244 20.082 -2.210 1.00 90.88 277 ASN A CA 1
ATOM 2093 C C . ASN A 1 277 ? -4.103 19.681 -3.158 1.00 90.88 277 ASN A C 1
ATOM 2095 O O . ASN A 1 277 ? -4.330 19.054 -4.188 1.00 90.88 277 ASN A O 1
ATOM 2099 N N . VAL A 1 278 ? -2.868 20.040 -2.802 1.00 94.19 278 VAL A N 1
ATOM 2100 C CA . VAL A 1 278 ? -1.679 19.807 -3.642 1.00 94.19 278 VAL A CA 1
ATOM 2101 C C . VAL A 1 278 ? -1.444 18.316 -3.905 1.00 94.19 278 VAL A C 1
ATOM 2103 O O . VAL A 1 278 ? -1.114 17.944 -5.031 1.00 94.19 278 VAL A O 1
ATOM 2106 N N . ALA A 1 279 ? -1.673 17.456 -2.909 1.00 94.56 279 ALA A N 1
ATOM 2107 C CA . ALA A 1 279 ? -1.543 16.009 -3.057 1.00 94.56 279 ALA A CA 1
ATOM 2108 C C . ALA A 1 279 ? -2.560 15.449 -4.069 1.00 94.56 279 ALA A C 1
ATOM 2110 O O . ALA A 1 279 ? -2.210 14.622 -4.913 1.00 94.56 279 ALA A O 1
ATOM 2111 N N . TYR A 1 280 ? -3.805 15.935 -4.018 1.00 94.44 280 TYR A N 1
ATOM 2112 C CA . TYR A 1 280 ? -4.845 15.606 -4.996 1.00 94.44 280 TYR A CA 1
ATOM 2113 C C . TYR A 1 280 ? -4.481 16.101 -6.405 1.00 94.44 280 TYR A C 1
ATOM 2115 O O . TYR A 1 280 ? -4.534 15.339 -7.373 1.00 94.44 280 TYR A O 1
ATOM 2123 N N . ASP A 1 281 ? -4.054 17.359 -6.525 1.00 93.94 281 ASP A N 1
ATOM 2124 C CA . ASP A 1 281 ? -3.666 17.950 -7.807 1.00 93.94 281 ASP A CA 1
ATOM 2125 C C . ASP A 1 281 ? -2.499 17.182 -8.457 1.00 93.94 281 ASP A C 1
ATOM 2127 O O . ASP A 1 281 ? -2.493 16.978 -9.676 1.00 93.94 281 ASP A O 1
ATOM 2131 N N . ASP A 1 282 ? -1.530 16.707 -7.663 1.00 95.25 282 ASP A N 1
ATOM 2132 C CA . ASP A 1 282 ? -0.389 15.937 -8.168 1.00 95.25 282 ASP A CA 1
ATOM 2133 C C . ASP A 1 282 ? -0.814 14.575 -8.741 1.00 95.25 282 ASP A C 1
ATOM 2135 O O . ASP A 1 282 ? -0.377 14.212 -9.842 1.00 95.25 282 ASP A O 1
ATOM 2139 N N . VAL A 1 283 ? -1.713 13.841 -8.067 1.00 96.44 283 VAL A N 1
ATOM 2140 C CA . VAL A 1 283 ? -2.221 12.563 -8.599 1.00 96.44 283 VAL A CA 1
ATOM 2141 C C . VAL A 1 283 ? -3.073 12.770 -9.852 1.00 96.44 283 VAL A C 1
ATOM 2143 O O . VAL A 1 283 ? -2.881 12.046 -10.829 1.00 96.44 283 VAL A O 1
ATOM 2146 N N . VAL A 1 284 ? -3.934 13.794 -9.895 1.00 95.56 284 VAL A N 1
ATOM 2147 C CA . VAL A 1 284 ? -4.742 14.131 -11.084 1.00 95.56 284 VAL A CA 1
ATOM 2148 C C . VAL A 1 284 ? -3.858 14.487 -12.280 1.00 95.56 284 VAL A C 1
ATOM 2150 O O . VAL A 1 284 ? -4.140 14.085 -13.411 1.00 95.56 284 VAL A O 1
ATOM 2153 N N . ALA A 1 285 ? -2.780 15.240 -12.053 1.00 96.50 285 ALA A N 1
ATOM 2154 C CA . ALA A 1 285 ? -1.889 15.681 -13.120 1.00 96.50 285 ALA A CA 1
ATOM 2155 C C . ALA A 1 285 ? -1.001 14.557 -13.679 1.00 96.50 285 ALA A C 1
ATOM 2157 O O . ALA A 1 285 ? -0.567 14.638 -14.834 1.00 96.50 285 ALA A O 1
ATOM 2158 N N . ASN A 1 286 ? -0.692 13.533 -12.875 1.00 97.19 286 ASN A N 1
ATOM 2159 C CA . ASN A 1 286 ? 0.341 12.550 -13.210 1.00 97.19 286 ASN A CA 1
ATOM 2160 C C . ASN A 1 286 ? -0.148 11.102 -13.364 1.00 97.19 286 ASN A C 1
ATOM 2162 O O . ASN A 1 286 ? 0.604 10.299 -13.928 1.00 97.19 286 ASN A O 1
ATOM 2166 N N . LEU A 1 287 ? -1.351 10.754 -12.902 1.00 96.38 287 LEU A N 1
ATOM 2167 C CA . LEU A 1 287 ? -1.946 9.428 -13.085 1.00 96.38 287 LEU A CA 1
ATOM 2168 C C . LEU A 1 287 ? -2.968 9.419 -14.239 1.00 96.38 287 LEU A C 1
ATOM 2170 O O . LEU A 1 287 ? -3.513 10.461 -14.608 1.00 96.38 287 LEU A O 1
ATOM 2174 N N . PRO A 1 288 ? -3.248 8.251 -14.849 1.00 96.94 288 PRO A N 1
ATOM 2175 C CA . PRO A 1 288 ? -4.362 8.109 -15.780 1.00 96.94 288 PRO A CA 1
ATOM 2176 C C . PRO A 1 288 ? -5.686 8.526 -15.132 1.00 96.94 288 PRO A C 1
ATOM 2178 O O . PRO A 1 288 ? -5.940 8.217 -13.975 1.00 96.94 288 PRO A O 1
ATOM 2181 N N . SER A 1 289 ? -6.597 9.139 -15.888 1.00 93.31 289 SER A N 1
ATOM 2182 C CA . SER A 1 289 ? -7.905 9.539 -15.344 1.00 93.31 289 SER A CA 1
ATOM 2183 C C . SER A 1 289 ? -8.763 8.361 -14.861 1.00 93.31 289 SER A C 1
ATOM 2185 O O . SER A 1 289 ? -9.713 8.566 -14.122 1.00 93.31 289 SER A O 1
ATOM 2187 N N . SER A 1 290 ? -8.469 7.135 -15.306 1.00 94.50 290 SER A N 1
ATOM 2188 C CA . SER A 1 290 ? -9.119 5.908 -14.823 1.00 94.50 290 SER A CA 1
ATOM 2189 C C . SER A 1 290 ? -8.567 5.407 -13.488 1.00 94.50 290 SER A C 1
ATOM 2191 O O . SER A 1 290 ? -9.154 4.505 -12.909 1.00 94.50 290 SER A O 1
ATOM 2193 N N . SER A 1 291 ? -7.434 5.945 -13.038 1.00 96.12 291 SER A N 1
ATOM 2194 C CA . SER A 1 291 ? -6.749 5.542 -11.808 1.00 96.12 291 SER A CA 1
ATOM 2195 C C . SER A 1 291 ? -7.286 6.239 -10.565 1.00 96.12 291 SER A C 1
ATOM 2197 O O . SER A 1 291 ? -6.843 5.911 -9.474 1.00 96.12 291 SER A O 1
ATOM 2199 N N . LEU A 1 292 ? -8.187 7.212 -10.708 1.00 96.50 292 LEU A N 1
ATOM 2200 C CA . LEU A 1 292 ? -8.712 8.000 -9.601 1.00 96.50 292 LEU A CA 1
ATOM 2201 C C . LEU A 1 292 ? -10.238 8.049 -9.656 1.00 96.50 292 LEU A C 1
ATOM 2203 O O . LEU A 1 292 ? -10.821 8.446 -10.665 1.00 96.50 292 LEU A O 1
ATOM 2207 N N . VAL A 1 293 ? -10.867 7.701 -8.539 1.00 95.56 293 VAL A N 1
ATOM 2208 C CA . VAL A 1 293 ? -12.291 7.892 -8.282 1.00 95.56 293 VAL A CA 1
ATOM 2209 C C . VAL A 1 293 ? -12.442 8.778 -7.056 1.00 95.56 293 VAL A C 1
ATOM 2211 O O . VAL A 1 293 ? -11.856 8.507 -6.013 1.00 95.56 293 VAL A O 1
ATOM 2214 N N . VAL A 1 294 ? -13.249 9.825 -7.187 1.00 93.69 294 VAL A N 1
ATOM 2215 C CA . VAL A 1 294 ? -13.691 10.665 -6.072 1.00 93.69 294 VAL A CA 1
ATOM 2216 C C . VAL A 1 294 ? -15.151 10.315 -5.787 1.00 93.69 294 VAL A C 1
ATOM 2218 O O . VAL A 1 294 ? -15.987 10.328 -6.695 1.00 93.69 294 VAL A O 1
ATOM 2221 N N . CYS A 1 295 ? -15.430 9.919 -4.551 1.00 92.81 295 CYS A N 1
ATOM 2222 C CA . CYS A 1 295 ? -16.707 9.360 -4.126 1.00 92.81 295 CYS A CA 1
ATOM 2223 C C . CYS A 1 295 ? -17.826 10.403 -3.986 1.00 92.81 295 CYS A C 1
ATOM 2225 O O . CYS A 1 295 ? -17.586 11.582 -3.725 1.00 92.81 295 CYS A O 1
ATOM 2227 N N . GLY A 1 296 ? -19.068 9.925 -4.099 1.00 84.00 296 GLY A N 1
ATOM 2228 C CA . GLY A 1 296 ? -20.277 10.662 -3.743 1.00 84.00 296 GLY A CA 1
ATOM 2229 C C . GLY A 1 296 ? -20.821 11.600 -4.833 1.00 84.00 296 GLY A C 1
ATOM 2230 O O . GLY A 1 296 ? -20.070 12.119 -5.661 1.00 84.00 296 GLY A O 1
ATOM 2231 N N . PRO A 1 297 ? -22.146 11.854 -4.862 1.00 68.62 297 PRO A N 1
ATOM 2232 C CA . PRO A 1 297 ? -22.762 12.825 -5.773 1.00 68.62 297 PRO A CA 1
ATOM 2233 C C . PRO A 1 297 ? -22.342 14.270 -5.483 1.00 68.62 297 PRO A C 1
ATOM 2235 O O . PRO A 1 297 ? -22.506 15.131 -6.346 1.00 68.62 297 PRO A O 1
ATOM 2238 N N . ASN A 1 298 ? -21.820 14.523 -4.279 1.00 63.16 298 ASN A N 1
ATOM 2239 C CA . ASN A 1 298 ? -21.364 15.836 -3.847 1.00 63.16 298 ASN A CA 1
ATOM 2240 C C . ASN A 1 298 ? -19.878 16.096 -4.145 1.00 63.16 298 ASN A C 1
ATOM 2242 O O . ASN A 1 298 ? -19.367 17.139 -3.732 1.00 63.16 298 ASN A O 1
ATOM 2246 N N . ALA A 1 299 ? -19.185 15.189 -4.849 1.00 64.25 299 ALA A N 1
ATOM 2247 C CA . ALA A 1 299 ? -17.804 15.390 -5.284 1.00 64.25 299 ALA A CA 1
ATOM 2248 C C . ALA A 1 299 ? -17.643 16.764 -5.964 1.00 64.25 299 ALA A C 1
ATOM 2250 O O . ALA A 1 299 ? -18.368 17.101 -6.904 1.00 64.25 299 ALA A O 1
ATOM 2251 N N . GLY A 1 300 ? -16.754 17.597 -5.420 1.00 57.78 300 GLY A N 1
ATOM 2252 C CA . GLY A 1 300 ? -16.480 18.948 -5.919 1.00 57.78 300 GLY A CA 1
ATOM 2253 C C . GLY A 1 300 ? -17.578 20.000 -5.711 1.00 57.78 300 GLY A C 1
ATOM 2254 O O . GLY A 1 300 ? -17.370 21.172 -6.031 1.00 57.78 300 GLY A O 1
ATOM 2255 N N . THR A 1 301 ? -18.739 19.642 -5.147 1.00 52.88 301 THR A N 1
ATOM 2256 C CA . THR A 1 301 ? -19.843 20.584 -4.859 1.00 52.88 301 THR A CA 1
ATOM 2257 C C . THR A 1 301 ? -20.019 20.888 -3.376 1.00 52.88 301 THR A C 1
ATOM 2259 O O . THR A 1 301 ? -20.921 21.643 -3.006 1.00 52.88 301 THR A O 1
ATOM 2262 N N . VAL A 1 302 ? -19.185 20.299 -2.520 1.00 49.84 302 VAL A N 1
ATOM 2263 C CA . VAL A 1 302 ? -19.260 20.461 -1.070 1.00 49.84 302 VAL A CA 1
ATOM 2264 C C . VAL A 1 302 ? -19.068 21.930 -0.669 1.00 49.84 302 VAL A C 1
ATOM 2266 O O . VAL A 1 302 ? -17.973 22.486 -0.739 1.00 49.84 302 VAL A O 1
ATOM 2269 N N . GLY A 1 303 ? -20.156 22.559 -0.220 1.00 51.38 303 GLY A N 1
ATOM 2270 C CA . GLY A 1 303 ? -20.108 23.800 0.545 1.00 51.38 303 GLY A CA 1
ATOM 2271 C C . GLY A 1 303 ? -19.550 23.562 1.951 1.00 51.38 303 GLY A C 1
ATOM 2272 O O . GLY A 1 303 ? -19.627 22.454 2.467 1.00 51.38 303 GLY A O 1
ATOM 2273 N N . ARG A 1 304 ? -18.984 24.626 2.532 1.00 42.75 304 ARG A N 1
ATOM 2274 C CA . ARG A 1 304 ? -18.386 24.751 3.873 1.00 42.75 304 ARG A CA 1
ATOM 2275 C C . ARG A 1 304 ? -18.721 23.595 4.851 1.00 42.75 304 ARG A C 1
ATOM 2277 O O . ARG A 1 304 ? -19.893 23.453 5.201 1.00 42.75 304 ARG A O 1
ATOM 2284 N N . PRO A 1 305 ? -17.719 22.862 5.371 1.00 47.44 305 PRO A N 1
ATOM 2285 C CA . PRO A 1 305 ? -17.904 21.992 6.525 1.00 47.44 305 PRO A CA 1
ATOM 2286 C C . PRO A 1 305 ? -18.436 22.836 7.682 1.00 47.44 305 PRO A C 1
ATOM 2288 O O . PRO A 1 305 ? -17.867 23.888 8.000 1.00 47.44 305 PRO A O 1
ATOM 2291 N N . VAL A 1 306 ? -19.549 22.431 8.285 1.00 41.31 306 VAL A N 1
ATOM 2292 C CA . VAL A 1 306 ? -20.033 23.095 9.492 1.00 41.31 306 VAL A CA 1
ATOM 2293 C C . VAL A 1 306 ? -19.159 22.565 10.616 1.00 41.31 306 VAL A C 1
ATOM 2295 O O . VAL A 1 306 ? -19.329 21.438 11.042 1.00 41.31 306 VAL A O 1
ATOM 2298 N N . VAL A 1 307 ? -18.182 23.345 11.079 1.00 36.12 307 VAL A N 1
ATOM 2299 C CA . VAL A 1 307 ? -17.452 22.998 12.308 1.00 36.12 307 VAL A CA 1
ATOM 2300 C C . VAL A 1 307 ? -18.508 22.851 13.414 1.00 36.12 307 VAL A C 1
ATOM 2302 O O . VAL A 1 307 ? -19.154 23.853 13.732 1.00 36.12 307 VAL A O 1
ATOM 2305 N N . PRO A 1 308 ? -18.771 21.643 13.936 1.00 35.62 308 PRO A N 1
ATOM 2306 C CA . PRO A 1 308 ? -19.677 21.484 15.052 1.00 35.62 308 PRO A CA 1
ATOM 2307 C C . PRO A 1 308 ? -18.972 21.995 16.302 1.00 35.62 308 PRO A C 1
ATOM 2309 O O . PRO A 1 308 ? -17.782 21.747 16.497 1.00 35.62 308 PRO A O 1
ATOM 2312 N N . ASP A 1 309 ? -19.733 22.647 17.172 1.00 36.06 309 ASP A N 1
ATOM 2313 C CA . ASP A 1 309 ? -19.435 22.600 18.599 1.00 36.06 309 ASP A CA 1
ATOM 2314 C C . ASP A 1 309 ? -19.381 21.106 18.998 1.00 36.06 309 ASP A C 1
ATOM 2316 O O . ASP A 1 309 ? -20.237 20.346 18.547 1.00 36.06 309 ASP A O 1
ATOM 2320 N N . ASP A 1 310 ? -18.366 20.694 19.767 1.00 42.47 310 ASP A N 1
ATOM 2321 C CA . ASP A 1 310 ? -17.756 19.349 19.950 1.00 42.47 310 ASP A CA 1
ATOM 2322 C C . ASP A 1 310 ? -18.649 18.084 20.134 1.00 42.47 310 ASP A C 1
ATOM 2324 O O . ASP A 1 310 ? -18.152 16.974 20.354 1.00 42.47 310 ASP A O 1
ATOM 2328 N N . GLU A 1 311 ? -19.969 18.173 20.006 1.00 48.66 311 GLU A N 1
ATOM 2329 C CA . GLU A 1 311 ? -20.914 17.089 20.260 1.00 48.66 311 GLU A CA 1
ATOM 2330 C C . GLU A 1 311 ? -21.546 16.448 19.017 1.00 48.66 311 GLU A C 1
ATOM 2332 O O . GLU A 1 311 ? -22.226 15.439 19.183 1.00 48.66 311 GLU A O 1
ATOM 2337 N N . ASP A 1 312 ? -21.296 16.902 17.783 1.00 52.00 312 ASP A N 1
ATOM 2338 C CA . ASP A 1 312 ? -21.946 16.302 16.602 1.00 52.00 312 ASP A CA 1
ATOM 2339 C C . ASP A 1 312 ? -20.990 15.988 15.436 1.00 52.00 312 ASP A C 1
ATOM 2341 O O . ASP A 1 312 ? -20.708 16.834 14.590 1.00 52.00 312 ASP A O 1
ATOM 2345 N N . GLU A 1 313 ? -20.541 14.727 15.329 1.00 49.78 313 GLU A N 1
ATOM 2346 C CA . GLU A 1 313 ? -19.813 14.216 14.147 1.00 49.78 313 GLU A CA 1
ATOM 2347 C C . GLU A 1 313 ? -20.580 14.465 12.831 1.00 49.78 313 GLU A C 1
ATOM 2349 O O . GLU A 1 313 ? -19.969 14.460 11.764 1.00 49.78 313 GLU A O 1
ATOM 2354 N N . SER A 1 314 ? -21.905 14.691 12.872 1.00 42.50 314 SER A N 1
ATOM 2355 C CA . SER A 1 314 ? -22.714 14.955 11.677 1.00 42.50 314 SER A CA 1
ATOM 2356 C C . SER A 1 314 ? -22.466 16.312 11.022 1.00 42.50 314 SER A C 1
ATOM 2358 O O . SER A 1 314 ? -22.775 16.452 9.840 1.00 42.50 314 SER A O 1
ATOM 2360 N N . ALA A 1 315 ? -21.905 17.297 11.732 1.00 44.34 315 ALA A N 1
ATOM 2361 C CA . ALA A 1 315 ? -21.735 18.627 11.148 1.00 44.34 315 ALA A CA 1
ATOM 2362 C C . ALA A 1 315 ? -20.412 18.773 10.367 1.00 44.34 315 ALA A C 1
ATOM 2364 O O . ALA A 1 315 ? -20.353 19.551 9.411 1.00 44.34 315 ALA A O 1
ATOM 2365 N N . VAL A 1 316 ? -19.376 17.989 10.712 1.00 52.75 316 VAL A N 1
ATOM 2366 C CA . VAL A 1 316 ? -18.009 18.182 10.185 1.00 52.75 316 VAL A CA 1
ATOM 2367 C C . VAL A 1 316 ? -17.884 17.803 8.713 1.00 52.75 316 VAL A C 1
ATOM 2369 O O . VAL A 1 316 ? -17.092 18.414 8.009 1.00 52.75 316 VAL A O 1
ATOM 2372 N N . PHE A 1 317 ? -18.632 16.818 8.220 1.00 58.53 317 PHE A N 1
ATOM 2373 C CA . PHE A 1 317 ? -18.527 16.381 6.828 1.00 58.53 317 PHE A CA 1
ATOM 2374 C C . PHE A 1 317 ? -19.915 16.308 6.200 1.00 58.53 317 PHE A C 1
ATOM 2376 O O . PHE A 1 317 ? -20.842 15.798 6.830 1.00 58.53 317 PHE A O 1
ATOM 2383 N N . PRO A 1 318 ? -20.101 16.836 4.982 1.00 61.38 318 PRO A N 1
ATOM 2384 C CA . PRO A 1 318 ? -21.392 16.756 4.325 1.00 61.38 318 PRO A CA 1
ATOM 2385 C C . PRO A 1 318 ? -21.680 15.299 4.006 1.00 61.38 318 PRO A C 1
ATOM 2387 O O . PRO A 1 318 ? -20.859 14.627 3.387 1.00 61.38 318 PRO A O 1
ATOM 2390 N N . ALA A 1 319 ? -22.869 14.837 4.374 1.00 68.69 319 ALA A N 1
ATOM 2391 C CA . ALA A 1 319 ? -23.361 13.549 3.915 1.00 68.69 319 ALA A CA 1
ATOM 2392 C C . ALA A 1 319 ? -23.295 13.446 2.376 1.00 68.69 319 ALA A C 1
ATOM 2394 O O . ALA A 1 319 ? -23.399 14.445 1.649 1.00 68.69 319 ALA A O 1
ATOM 2395 N N . GLY A 1 320 ? -23.142 12.223 1.874 1.00 78.88 320 GLY A N 1
ATOM 2396 C CA . GLY A 1 320 ? -23.055 11.931 0.447 1.00 78.88 320 GLY A CA 1
ATOM 2397 C C . GLY A 1 320 ? -21.681 12.183 -0.182 1.00 78.88 320 GLY A C 1
ATOM 2398 O O . GLY A 1 320 ? -21.624 12.484 -1.377 1.00 78.88 320 GLY A O 1
ATOM 2399 N N . THR A 1 321 ? -20.590 12.088 0.582 1.00 82.00 321 THR A N 1
ATOM 2400 C CA . THR A 1 321 ? -19.216 11.994 0.044 1.00 82.00 321 THR A CA 1
ATOM 2401 C C . THR A 1 321 ? -18.685 10.557 0.003 1.00 82.00 321 THR A C 1
ATOM 2403 O O . THR A 1 321 ? -17.621 10.331 -0.568 1.00 82.00 321 THR A O 1
ATOM 2406 N N . GLY A 1 322 ? -19.431 9.588 0.548 1.00 87.50 322 GLY A N 1
ATOM 2407 C CA . GLY A 1 322 ? -19.181 8.151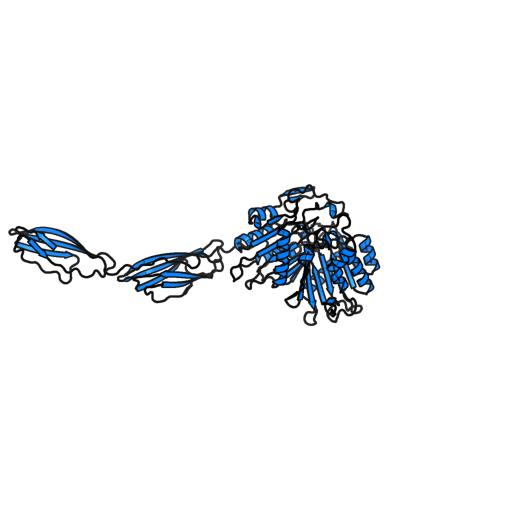 0.431 1.00 87.50 322 GLY A CA 1
ATOM 2408 C C . GLY A 1 322 ? -19.472 7.585 -0.959 1.00 87.50 322 GLY A C 1
ATOM 2409 O O . GLY A 1 322 ? -20.243 8.142 -1.744 1.00 87.50 322 GLY A O 1
ATOM 2410 N N . CYS A 1 323 ? -18.808 6.477 -1.279 1.00 92.19 323 CYS A N 1
ATOM 2411 C CA . CYS A 1 323 ? -18.943 5.750 -2.536 1.00 92.19 323 CYS A CA 1
ATOM 2412 C C . CYS A 1 323 ? -20.123 4.775 -2.512 1.00 92.19 323 CYS A C 1
ATOM 2414 O O . CYS A 1 323 ? -20.837 4.653 -3.512 1.00 92.19 323 CYS A O 1
ATOM 2416 N N . ALA A 1 324 ? -20.306 4.057 -1.401 1.00 88.75 324 ALA A N 1
ATOM 2417 C CA . ALA A 1 324 ? -21.396 3.100 -1.222 1.00 88.75 324 ALA A CA 1
ATOM 2418 C C . ALA A 1 324 ? -22.315 3.444 -0.049 1.00 88.75 324 ALA A C 1
ATOM 2420 O O . ALA A 1 324 ? -23.489 3.086 -0.101 1.00 88.75 324 ALA A O 1
ATOM 2421 N N . GLY A 1 325 ? -21.790 4.120 0.967 1.00 76.62 325 GLY A N 1
ATOM 2422 C CA . GLY A 1 325 ? -22.519 4.685 2.089 1.00 76.62 325 GLY A CA 1
ATOM 2423 C C . GLY A 1 325 ? -23.225 6.008 1.774 1.00 76.62 325 GLY A C 1
ATOM 2424 O O . GLY A 1 325 ? -22.770 6.787 0.931 1.00 76.62 325 GLY A O 1
ATOM 2425 N N . ASP A 1 326 ? -24.295 6.305 2.511 1.00 77.19 326 ASP A N 1
ATOM 2426 C CA . ASP A 1 326 ? -25.020 7.580 2.422 1.00 77.19 326 ASP A CA 1
ATOM 2427 C C . ASP A 1 326 ? -24.265 8.746 3.101 1.00 77.19 326 ASP A C 1
ATOM 2429 O O . ASP A 1 326 ? -24.640 9.911 2.935 1.00 77.19 326 ASP A O 1
ATOM 2433 N N . ASN A 1 327 ? -23.184 8.465 3.845 1.00 82.81 327 ASN A N 1
ATOM 2434 C CA . ASN A 1 327 ? -22.382 9.473 4.539 1.00 82.81 327 ASN A CA 1
ATOM 2435 C C . ASN A 1 327 ? -21.016 9.711 3.865 1.00 82.81 327 ASN A C 1
ATOM 2437 O O . ASN A 1 327 ? -20.978 10.379 2.833 1.00 82.81 327 ASN A O 1
ATOM 2441 N N . ILE A 1 328 ? -19.915 9.191 4.420 1.00 90.12 328 ILE A N 1
ATOM 2442 C CA . ILE A 1 328 ? -18.531 9.483 3.993 1.00 90.12 328 ILE A CA 1
ATOM 2443 C C . ILE A 1 328 ? -17.772 8.208 3.577 1.00 90.12 328 ILE A C 1
ATOM 2445 O O . ILE A 1 328 ? -18.079 7.115 4.062 1.00 90.12 328 ILE A O 1
ATOM 2449 N N . LEU A 1 329 ? -16.736 8.340 2.738 1.00 94.44 329 LEU A N 1
ATOM 2450 C CA . LEU A 1 329 ? -15.757 7.275 2.499 1.00 94.44 329 LEU A CA 1
ATOM 2451 C C . LEU A 1 329 ? -14.721 7.321 3.623 1.00 94.44 329 LEU A C 1
ATOM 2453 O O . LEU A 1 329 ? -13.678 7.956 3.500 1.00 94.44 329 LEU A O 1
ATOM 2457 N N . HIS A 1 330 ? -14.970 6.620 4.722 1.00 96.06 330 HIS A N 1
ATOM 2458 C CA . HIS A 1 330 ? -14.080 6.621 5.878 1.00 96.06 330 HIS A CA 1
ATOM 2459 C C . HIS A 1 330 ? -13.031 5.490 5.834 1.00 96.06 330 HIS A C 1
ATOM 2461 O O . HIS A 1 330 ? -12.448 5.155 6.854 1.00 96.06 330 HIS A O 1
ATOM 2467 N N . VAL A 1 331 ? -12.685 4.953 4.664 1.00 97.56 331 VAL A N 1
ATOM 2468 C CA . VAL A 1 331 ? -11.685 3.876 4.513 1.00 97.56 331 VAL A CA 1
ATOM 2469 C C . VAL A 1 331 ? -10.240 4.400 4.619 1.00 97.56 331 VAL A C 1
ATOM 2471 O O . VAL A 1 331 ? -9.960 5.545 4.262 1.00 97.56 331 VAL A O 1
ATOM 2474 N N . LYS A 1 332 ? -9.331 3.561 5.138 1.00 98.12 332 LYS A N 1
ATOM 2475 C CA . LYS A 1 332 ? -7.864 3.738 5.137 1.00 98.12 332 LYS A CA 1
ATOM 2476 C C . LYS A 1 332 ? -7.216 2.389 4.847 1.00 98.12 332 LYS A C 1
ATOM 2478 O O . LYS A 1 332 ? -6.877 1.629 5.756 1.00 98.12 332 LYS A O 1
ATOM 2483 N N . LEU A 1 333 ? -7.184 2.038 3.567 1.00 98.44 333 LEU A N 1
ATOM 2484 C CA . LEU A 1 333 ? -6.807 0.706 3.114 1.00 98.44 333 LEU A CA 1
ATOM 2485 C C . LEU A 1 333 ? -5.885 0.798 1.904 1.00 98.44 333 LEU A C 1
ATOM 2487 O O . LEU A 1 333 ? -6.193 1.502 0.943 1.00 98.44 333 LEU A O 1
ATOM 2491 N N . LEU A 1 334 ? -4.790 0.043 1.937 1.00 98.75 334 LEU A N 1
ATOM 2492 C CA . LEU A 1 334 ? -3.830 -0.097 0.846 1.00 98.75 334 LEU A CA 1
ATOM 2493 C C . LEU A 1 334 ? -3.592 -1.585 0.564 1.00 98.75 334 LEU A C 1
ATOM 2495 O O . LEU A 1 334 ? -3.267 -2.352 1.465 1.00 98.75 334 LEU A O 1
ATOM 2499 N N . ALA A 1 335 ? -3.713 -1.996 -0.695 1.00 98.50 335 ALA A N 1
ATOM 2500 C CA . ALA A 1 335 ? -3.451 -3.356 -1.152 1.00 98.50 335 ALA A CA 1
ATOM 2501 C C . ALA A 1 335 ? -2.536 -3.343 -2.387 1.00 98.50 335 ALA A C 1
ATOM 2503 O O . ALA A 1 335 ? -2.830 -2.692 -3.389 1.00 98.50 335 ALA A O 1
ATOM 2504 N N . ILE A 1 336 ? -1.426 -4.083 -2.339 1.00 98.56 336 ILE A N 1
ATOM 2505 C CA . ILE A 1 336 ? -0.422 -4.143 -3.410 1.00 98.56 336 ILE A CA 1
ATOM 2506 C C . ILE A 1 336 ? -0.213 -5.590 -3.844 1.00 98.56 336 ILE A C 1
ATOM 2508 O O . ILE A 1 336 ? 0.042 -6.461 -3.019 1.00 98.56 336 ILE A O 1
ATOM 2512 N N . SER A 1 337 ? -0.279 -5.860 -5.148 1.00 97.81 337 SER A N 1
ATOM 2513 C CA . SER A 1 337 ? -0.248 -7.235 -5.667 1.00 97.81 337 SER A CA 1
ATOM 2514 C C . SER A 1 337 ? 1.126 -7.914 -5.596 1.00 97.81 337 SER A C 1
ATOM 2516 O O . SER A 1 337 ? 1.202 -9.129 -5.748 1.00 97.81 337 SER A O 1
ATOM 2518 N N . ALA A 1 338 ? 2.209 -7.141 -5.457 1.00 97.06 338 ALA A N 1
ATOM 2519 C CA . ALA A 1 338 ? 3.585 -7.632 -5.378 1.00 97.06 338 ALA A CA 1
ATOM 2520 C C . ALA A 1 338 ? 4.517 -6.577 -4.753 1.00 97.06 338 ALA A C 1
ATOM 2522 O O . ALA A 1 338 ? 4.748 -5.526 -5.357 1.00 97.06 338 ALA A O 1
ATOM 2523 N N . VAL A 1 339 ? 5.086 -6.870 -3.580 1.00 96.31 339 VAL A N 1
ATOM 2524 C CA . VAL A 1 339 ? 5.997 -5.966 -2.841 1.00 96.31 339 VAL A CA 1
ATOM 2525 C C . VAL A 1 339 ? 7.425 -6.501 -2.705 1.00 96.31 339 VAL A C 1
ATOM 2527 O O . VAL A 1 339 ? 8.274 -5.908 -2.037 1.00 96.31 339 VAL A O 1
ATOM 2530 N N . ASP A 1 340 ? 7.713 -7.638 -3.334 1.00 94.19 340 ASP A N 1
ATOM 2531 C CA . ASP A 1 340 ? 9.024 -8.269 -3.288 1.00 94.19 340 ASP A CA 1
ATOM 2532 C C . ASP A 1 340 ? 9.342 -9.060 -4.580 1.00 94.19 340 ASP A C 1
ATOM 2534 O O . ASP A 1 340 ? 8.486 -9.200 -5.463 1.00 94.19 340 ASP A O 1
ATOM 2538 N N . PRO A 1 341 ? 10.571 -9.600 -4.725 1.00 89.81 341 PRO A N 1
ATOM 2539 C CA . PRO A 1 341 ? 10.942 -10.378 -5.906 1.00 89.81 341 PRO A CA 1
ATOM 2540 C C . PRO A 1 341 ? 10.212 -11.723 -6.041 1.00 89.81 341 PRO A C 1
ATOM 2542 O O . PRO A 1 341 ? 10.216 -12.299 -7.134 1.00 89.81 341 PRO A O 1
ATOM 2545 N N . ALA A 1 342 ? 9.646 -12.260 -4.952 1.00 91.69 342 ALA A N 1
ATOM 2546 C CA . ALA A 1 342 ? 8.826 -13.469 -4.988 1.00 91.69 342 ALA A CA 1
ATOM 2547 C C . ALA A 1 342 ? 7.432 -13.184 -5.577 1.00 91.69 342 ALA A C 1
ATOM 2549 O O . ALA A 1 342 ? 6.804 -14.094 -6.128 1.00 91.69 342 ALA A O 1
ATOM 2550 N N . GLY A 1 343 ? 7.020 -11.915 -5.574 1.00 93.62 343 GLY A N 1
ATOM 2551 C CA . GLY A 1 343 ? 5.699 -11.470 -5.988 1.00 93.62 343 GLY A CA 1
ATOM 2552 C C . GLY A 1 343 ? 4.680 -11.601 -4.863 1.00 93.62 343 GLY A C 1
ATOM 2553 O O . GLY A 1 343 ? 3.504 -11.803 -5.157 1.00 93.62 343 GLY A O 1
ATOM 2554 N N . ASP A 1 344 ? 5.125 -11.532 -3.607 1.00 95.38 344 ASP A N 1
ATOM 2555 C CA . ASP A 1 344 ? 4.239 -11.610 -2.453 1.00 95.38 344 ASP A CA 1
ATOM 2556 C C . ASP A 1 344 ? 3.371 -10.342 -2.387 1.00 95.38 344 ASP A C 1
ATOM 2558 O O . ASP A 1 344 ? 3.905 -9.228 -2.467 1.00 95.38 344 ASP A O 1
ATOM 2562 N N . PRO A 1 345 ? 2.038 -10.472 -2.273 1.00 97.44 345 PRO A N 1
ATOM 2563 C CA . PRO A 1 345 ? 1.155 -9.326 -2.131 1.00 97.44 345 PRO A CA 1
ATOM 2564 C C . PRO A 1 345 ? 1.204 -8.779 -0.703 1.00 97.44 345 PRO A C 1
ATOM 2566 O O . PRO A 1 345 ? 1.637 -9.463 0.224 1.00 97.44 345 PRO A O 1
ATOM 2569 N N . ALA A 1 346 ? 0.721 -7.558 -0.511 1.00 98.25 346 ALA A N 1
ATOM 2570 C CA . ALA A 1 346 ? 0.584 -6.953 0.802 1.00 98.25 346 ALA A CA 1
ATOM 2571 C C . ALA A 1 346 ? -0.745 -6.218 0.954 1.00 98.25 346 ALA A C 1
ATOM 2573 O O . ALA A 1 346 ? -1.274 -5.665 -0.009 1.00 98.25 346 ALA A O 1
ATOM 2574 N N . VAL A 1 347 ? -1.244 -6.195 2.184 1.00 98.38 347 VAL A N 1
ATOM 2575 C CA . VAL A 1 347 ? -2.411 -5.432 2.625 1.00 98.38 347 VAL A CA 1
ATOM 2576 C C . VAL A 1 347 ? -2.018 -4.614 3.847 1.00 98.38 347 VAL A C 1
ATOM 2578 O O . VAL A 1 347 ? -1.276 -5.095 4.705 1.00 98.38 347 VAL A O 1
ATOM 2581 N N . PHE A 1 348 ? -2.516 -3.387 3.920 1.00 98.56 348 PHE A N 1
ATOM 2582 C CA . PHE A 1 348 ? -2.305 -2.454 5.012 1.00 98.56 348 PHE A CA 1
ATOM 2583 C C . PHE A 1 348 ? -3.636 -1.811 5.392 1.00 98.56 348 PHE A C 1
ATOM 2585 O O . PHE A 1 348 ? -4.241 -1.120 4.573 1.00 98.56 348 PHE A O 1
ATOM 2592 N N . SER A 1 349 ? -4.078 -2.039 6.626 1.00 98.19 349 SER A N 1
ATOM 2593 C CA . SER A 1 349 ? -5.268 -1.417 7.220 1.00 98.19 349 SER A CA 1
ATOM 2594 C C . SER A 1 349 ? -4.825 -0.491 8.342 1.00 98.19 349 SER A C 1
ATOM 2596 O O . SER A 1 349 ? -3.978 -0.885 9.145 1.00 98.19 349 SER A O 1
ATOM 2598 N N . SER A 1 350 ? -5.365 0.724 8.412 1.00 98.50 350 SER A N 1
ATOM 2599 C CA . SER A 1 350 ? -4.933 1.703 9.412 1.00 98.50 350 SER A CA 1
ATOM 2600 C C . SER A 1 350 ? -6.067 2.565 9.938 1.00 98.50 350 SER A C 1
ATOM 2602 O O . SER A 1 350 ? -7.172 2.598 9.395 1.00 98.50 350 SER A O 1
ATOM 2604 N N . SER A 1 351 ? -5.780 3.291 11.013 1.00 98.31 351 SER A N 1
ATOM 2605 C CA . SER A 1 351 ? -6.629 4.381 11.486 1.00 98.31 351 SER A CA 1
ATOM 2606 C C . SER A 1 351 ? -6.171 5.754 10.971 1.00 98.31 351 SER A C 1
ATOM 2608 O O . SER A 1 351 ? -6.859 6.749 11.208 1.00 98.31 351 SER A O 1
ATOM 2610 N N . GLN A 1 352 ? -5.057 5.822 10.231 1.00 96.94 352 GLN A N 1
ATOM 2611 C CA . GLN A 1 352 ? -4.364 7.051 9.840 1.00 96.94 352 GLN A CA 1
ATOM 2612 C C . GLN A 1 352 ? -5.021 7.791 8.666 1.00 96.94 352 GLN A C 1
ATOM 2614 O O . GLN A 1 352 ? -4.987 7.374 7.512 1.00 96.94 352 GLN A O 1
ATOM 2619 N N . ASN A 1 353 ? -5.492 9.007 8.928 1.00 96.00 353 ASN A N 1
ATOM 2620 C CA . ASN A 1 353 ? -5.771 9.981 7.870 1.00 96.00 353 ASN A CA 1
ATOM 2621 C C . ASN A 1 353 ? -4.460 10.546 7.299 1.00 96.00 353 ASN A C 1
ATOM 2623 O O . ASN A 1 353 ? -3.580 10.909 8.074 1.00 96.00 353 ASN A O 1
ATOM 2627 N N . PHE A 1 354 ? -4.313 10.741 5.987 1.00 96.38 354 PHE A N 1
ATOM 2628 C CA . PHE A 1 354 ? -3.141 11.439 5.445 1.00 96.38 354 PHE A CA 1
ATOM 2629 C C . PHE A 1 354 ? -3.321 12.946 5.573 1.00 96.38 354 PHE A C 1
ATOM 2631 O O . PHE A 1 354 ? -3.525 13.653 4.592 1.00 96.38 354 PHE A O 1
ATOM 2638 N N . SER A 1 355 ? -3.220 13.442 6.799 1.00 93.44 355 SER A N 1
ATOM 2639 C CA . SER A 1 355 ? -3.117 14.863 7.094 1.00 93.44 355 SER A CA 1
ATOM 2640 C C . SER A 1 355 ? -2.042 15.103 8.140 1.00 93.44 355 SER A C 1
ATOM 2642 O O . SER A 1 355 ? -1.795 14.264 9.010 1.00 93.44 355 SER A O 1
ATOM 2644 N N . THR A 1 356 ? -1.418 16.280 8.086 1.00 91.38 356 THR A N 1
ATOM 2645 C CA . THR A 1 356 ? -0.415 16.673 9.080 1.00 91.38 356 THR A CA 1
ATOM 2646 C C . THR A 1 356 ? -0.995 16.623 10.489 1.00 91.38 356 THR A C 1
ATOM 2648 O O . THR A 1 356 ? -0.341 16.108 11.383 1.00 91.38 356 THR A O 1
ATOM 2651 N N . GLY A 1 357 ? -2.244 17.067 10.678 1.00 89.62 357 GLY A N 1
ATOM 2652 C CA . GLY A 1 357 ? -2.907 17.040 11.983 1.00 89.62 357 GLY A CA 1
ATOM 2653 C C . GLY A 1 357 ? -3.031 15.629 12.557 1.00 89.62 357 GLY A C 1
ATOM 2654 O O . GLY A 1 357 ? -2.631 15.398 13.694 1.00 89.62 357 GLY A O 1
ATOM 2655 N N . ALA A 1 358 ? -3.512 14.664 11.767 1.00 91.00 358 ALA A N 1
ATOM 2656 C CA . ALA A 1 358 ? -3.614 13.280 12.226 1.00 91.00 358 ALA A CA 1
ATOM 2657 C C . ALA A 1 358 ? -2.238 12.682 12.552 1.00 91.00 358 ALA A C 1
ATOM 2659 O O . ALA A 1 358 ? -2.105 11.969 13.540 1.00 91.00 358 ALA A O 1
ATOM 2660 N N . MET A 1 359 ? -1.215 13.006 11.757 1.00 93.38 359 MET A N 1
ATOM 2661 C CA . MET A 1 359 ? 0.164 12.554 11.958 1.00 93.38 359 MET A CA 1
ATOM 2662 C C . MET A 1 359 ? 0.804 13.146 13.228 1.00 93.38 359 MET A C 1
ATOM 2664 O O . MET A 1 359 ? 1.447 12.438 13.995 1.00 93.38 359 MET A O 1
ATOM 2668 N N . THR A 1 360 ? 0.639 14.446 13.483 1.00 94.56 360 THR A N 1
ATOM 2669 C CA . THR A 1 360 ? 1.360 15.132 14.571 1.00 94.56 360 THR A CA 1
ATOM 2670 C C . THR A 1 360 ? 0.637 15.127 15.915 1.00 94.56 360 THR A C 1
ATOM 2672 O O . THR A 1 360 ? 1.275 15.407 16.928 1.00 94.56 360 THR A O 1
ATOM 2675 N N . ALA A 1 361 ? -0.672 14.863 15.936 1.00 94.94 361 ALA A N 1
ATOM 2676 C CA . ALA A 1 361 ? -1.506 14.950 17.141 1.00 94.94 361 ALA A CA 1
ATOM 2677 C C . ALA A 1 361 ? -2.201 13.630 17.522 1.00 94.94 361 ALA A C 1
ATOM 2679 O O . ALA A 1 361 ? -2.510 13.420 18.696 1.00 94.94 361 ALA A O 1
ATOM 2680 N N . GLY A 1 362 ? -2.448 12.747 16.552 1.00 96.31 362 GLY A N 1
ATOM 2681 C CA . GLY A 1 362 ? -3.125 11.475 16.781 1.00 96.31 362 GLY A CA 1
ATOM 2682 C C . GLY A 1 362 ? -2.144 10.343 17.071 1.00 96.31 362 GLY A C 1
ATOM 2683 O O . GLY A 1 362 ? -1.164 10.157 16.345 1.00 96.31 362 GLY A O 1
ATOM 2684 N N . PHE A 1 363 ? -2.420 9.540 18.095 1.00 98.44 363 PHE A N 1
ATOM 2685 C CA . PHE A 1 363 ? -1.922 8.164 18.101 1.00 98.44 363 PHE A CA 1
ATOM 2686 C C . PHE A 1 363 ? -2.678 7.408 17.016 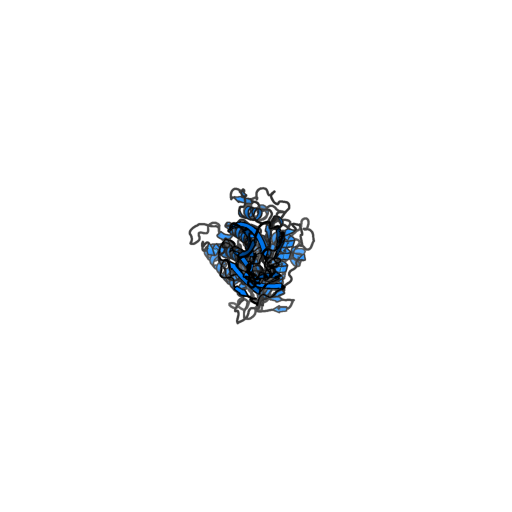1.00 98.44 363 PHE A C 1
ATOM 2688 O O . PHE A 1 363 ? -3.896 7.506 16.975 1.00 98.44 363 PHE A O 1
ATOM 2695 N N . ASN A 1 364 ? -1.976 6.786 16.078 1.00 98.31 364 ASN A N 1
ATOM 2696 C CA . ASN A 1 364 ? -2.596 6.045 14.983 1.00 98.31 364 ASN A CA 1
ATOM 2697 C C . ASN A 1 364 ? -1.912 4.692 14.871 1.00 98.31 364 ASN A C 1
ATOM 2699 O O . ASN A 1 364 ? -0.694 4.604 15.059 1.00 98.31 364 ASN A O 1
ATOM 2703 N N . ASP A 1 365 ? -2.680 3.695 14.461 1.00 98.62 365 ASP A N 1
ATOM 2704 C CA . ASP A 1 365 ? -2.253 2.318 14.311 1.00 98.62 365 ASP A CA 1
ATOM 2705 C C . ASP A 1 365 ? -2.314 1.887 12.844 1.00 98.62 365 ASP A C 1
ATOM 2707 O O . ASP A 1 365 ? -3.088 2.413 12.037 1.00 98.62 365 ASP A O 1
ATOM 2711 N N . GLY A 1 366 ? -1.467 0.924 12.501 1.00 98.12 366 GLY A N 1
ATOM 2712 C CA . GLY A 1 366 ? -1.430 0.282 11.197 1.00 98.12 366 GLY A CA 1
ATOM 2713 C C . GLY A 1 366 ? -1.099 -1.198 11.327 1.00 98.12 366 GLY A C 1
ATOM 2714 O O . GLY A 1 366 ? -0.188 -1.586 12.064 1.00 98.12 366 GLY A O 1
ATOM 2715 N N . LEU A 1 367 ? -1.818 -2.021 10.571 1.00 98.31 367 LEU A N 1
ATOM 2716 C CA . LEU A 1 367 ? -1.618 -3.458 10.467 1.00 98.31 367 LEU A CA 1
ATOM 2717 C C . LEU A 1 367 ? -1.259 -3.821 9.026 1.00 98.31 367 LEU A C 1
ATOM 2719 O O . LEU A 1 367 ? -2.100 -3.750 8.129 1.00 98.31 367 LEU A O 1
ATOM 2723 N N . GLN A 1 368 ? -0.014 -4.255 8.829 1.00 98.12 368 GLN A N 1
ATOM 2724 C CA . GLN A 1 368 ? 0.496 -4.742 7.553 1.00 98.12 368 GLN A CA 1
ATOM 2725 C C . GLN A 1 368 ? 0.548 -6.272 7.544 1.00 98.12 368 GLN A C 1
ATOM 2727 O O . GLN A 1 368 ? 1.147 -6.881 8.432 1.00 98.12 368 GLN A O 1
ATOM 2732 N N . VAL A 1 369 ? 0.011 -6.892 6.494 1.00 97.81 369 VAL A N 1
ATOM 2733 C CA . VAL A 1 369 ? 0.103 -8.333 6.220 1.00 97.81 369 VAL A CA 1
ATOM 2734 C C . VAL A 1 369 ? 0.734 -8.540 4.846 1.00 97.81 369 VAL A C 1
ATOM 2736 O O . VAL A 1 369 ? 0.277 -7.960 3.867 1.00 97.81 369 VAL A O 1
ATOM 2739 N N . VAL A 1 370 ? 1.777 -9.370 4.764 1.00 97.56 370 VAL A N 1
ATOM 2740 C CA . VAL A 1 370 ? 2.512 -9.678 3.523 1.00 97.56 370 VAL A CA 1
ATOM 2741 C C . VAL A 1 370 ? 2.439 -11.175 3.220 1.00 97.56 370 VAL A C 1
ATOM 2743 O O . VAL A 1 370 ? 2.474 -11.999 4.133 1.00 97.56 370 VAL A O 1
ATOM 2746 N N . GLY A 1 371 ? 2.356 -11.525 1.937 1.00 96.44 371 GLY A N 1
ATOM 2747 C CA . GLY A 1 371 ? 2.323 -12.904 1.447 1.00 96.44 371 GLY A CA 1
ATOM 2748 C C . GLY A 1 371 ? 0.926 -13.520 1.383 1.00 96.44 371 GLY A C 1
ATOM 2749 O O . GLY A 1 371 ? 0.799 -14.692 1.031 1.00 96.44 371 GLY A O 1
ATOM 2750 N N . ASP A 1 372 ? -0.128 -12.754 1.687 1.00 97.25 372 ASP A N 1
ATOM 2751 C CA . ASP A 1 372 ? -1.501 -13.257 1.680 1.00 97.25 372 ASP A CA 1
ATOM 2752 C C . ASP A 1 372 ? -2.293 -12.838 0.435 1.00 97.25 372 ASP A C 1
ATOM 2754 O O . ASP A 1 372 ? -2.850 -11.742 0.342 1.00 97.25 372 ASP A O 1
ATOM 2758 N N . ALA A 1 373 ? -2.364 -13.744 -0.541 1.00 96.25 373 ALA A N 1
ATOM 2759 C CA . ALA A 1 373 ? -3.095 -13.511 -1.782 1.00 96.25 373 ALA A CA 1
ATOM 2760 C C . ALA A 1 373 ? -4.624 -13.516 -1.621 1.00 96.25 373 ALA A C 1
ATOM 2762 O O . ALA A 1 373 ? -5.312 -12.891 -2.430 1.00 96.25 373 ALA A O 1
ATOM 2763 N N . ALA A 1 374 ? -5.166 -14.223 -0.623 1.00 96.06 374 ALA A N 1
ATOM 2764 C CA . ALA A 1 374 ? -6.609 -14.289 -0.406 1.00 96.06 374 ALA A CA 1
ATOM 2765 C C . ALA A 1 374 ? -7.114 -12.984 0.217 1.00 96.06 374 ALA A C 1
ATOM 2767 O O . ALA A 1 374 ? -8.102 -12.424 -0.258 1.00 96.06 374 ALA A O 1
ATOM 2768 N N . LEU A 1 375 ? -6.390 -12.473 1.213 1.00 96.44 375 LEU A N 1
ATOM 2769 C CA . LEU A 1 375 ? -6.630 -11.175 1.821 1.00 96.44 375 LEU A CA 1
ATOM 2770 C C . LEU A 1 375 ? -6.465 -10.044 0.802 1.00 96.44 375 LEU A C 1
ATOM 2772 O O . LEU A 1 375 ? -7.379 -9.243 0.638 1.00 96.44 375 LEU A O 1
ATOM 2776 N N . TYR A 1 376 ? -5.363 -10.033 0.041 1.00 97.12 376 TYR A N 1
ATOM 2777 C CA . TYR A 1 376 ? -5.170 -9.069 -1.048 1.00 97.12 376 TYR A CA 1
ATOM 2778 C C . TYR A 1 376 ? -6.334 -9.081 -2.046 1.00 97.12 376 TYR A C 1
ATOM 2780 O O . TYR A 1 376 ? -6.862 -8.027 -2.391 1.00 97.12 376 TYR A O 1
ATOM 2788 N N . GLY A 1 377 ? -6.754 -10.266 -2.502 1.00 96.25 377 GLY A N 1
ATOM 2789 C CA . GLY A 1 377 ? -7.844 -10.387 -3.469 1.00 96.25 377 GLY A CA 1
ATOM 2790 C C . GLY A 1 377 ? -9.180 -9.869 -2.933 1.00 96.25 377 GLY A C 1
ATOM 2791 O O . GLY A 1 377 ? -9.948 -9.277 -3.691 1.00 96.25 377 GLY A O 1
ATOM 2792 N N . LEU A 1 378 ? -9.451 -10.069 -1.640 1.00 96.19 378 LEU A N 1
ATOM 2793 C CA . LEU A 1 378 ? -10.656 -9.578 -0.976 1.00 96.19 378 LEU A CA 1
ATOM 2794 C C . LEU A 1 378 ? -10.658 -8.045 -0.864 1.00 96.19 378 LEU A C 1
ATOM 2796 O O . LEU A 1 378 ? -11.636 -7.402 -1.246 1.00 96.19 378 LEU A O 1
ATOM 2800 N N . ASP A 1 379 ? -9.553 -7.468 -0.399 1.00 97.38 379 ASP A N 1
ATOM 2801 C CA . ASP A 1 379 ? -9.419 -6.029 -0.165 1.00 97.38 379 ASP A CA 1
ATOM 2802 C C . ASP A 1 379 ? -9.365 -5.240 -1.479 1.00 97.38 379 ASP A C 1
ATOM 2804 O O . ASP A 1 379 ? -10.036 -4.216 -1.621 1.00 97.38 379 ASP A O 1
ATOM 2808 N N . ALA A 1 380 ? -8.667 -5.758 -2.495 1.00 97.31 380 ALA A N 1
ATOM 2809 C CA . ALA A 1 380 ? -8.689 -5.189 -3.840 1.00 97.31 380 ALA A CA 1
ATOM 2810 C C . ALA A 1 380 ? -10.103 -5.220 -4.448 1.00 97.31 380 ALA A C 1
ATOM 2812 O O . ALA A 1 380 ? -10.537 -4.238 -5.045 1.00 97.31 380 ALA A O 1
ATOM 2813 N N . ALA A 1 381 ? -10.857 -6.311 -4.257 1.00 96.31 381 ALA A N 1
ATOM 2814 C CA . ALA A 1 381 ? -12.239 -6.400 -4.730 1.00 96.31 381 ALA A CA 1
ATOM 2815 C C . ALA A 1 381 ? -13.176 -5.414 -4.012 1.00 96.31 381 ALA A C 1
ATOM 2817 O O . ALA A 1 381 ? -14.123 -4.922 -4.625 1.00 96.31 381 ALA A O 1
ATOM 2818 N N . TYR A 1 382 ? -12.930 -5.111 -2.735 1.00 96.94 382 TYR A N 1
ATOM 2819 C CA . TYR A 1 382 ? -13.665 -4.067 -2.023 1.00 96.94 382 TYR A CA 1
ATOM 2820 C C . TYR A 1 382 ? -13.391 -2.679 -2.607 1.00 96.94 382 TYR A C 1
ATOM 2822 O O . TYR A 1 382 ? -14.339 -1.972 -2.952 1.00 96.94 382 TYR A O 1
ATOM 2830 N N . ILE A 1 383 ? -12.117 -2.322 -2.800 1.00 97.69 383 ILE A N 1
ATOM 2831 C CA .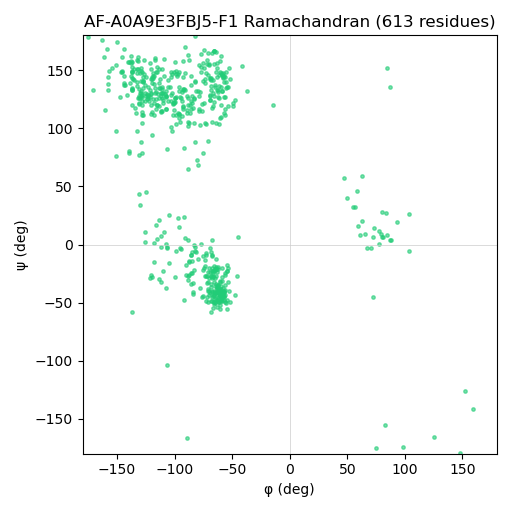 ILE A 1 383 ? -11.733 -1.026 -3.377 1.00 97.69 383 ILE A CA 1
ATOM 2832 C C . ILE A 1 383 ? -12.268 -0.886 -4.813 1.00 97.69 383 ILE A C 1
ATOM 2834 O O . ILE A 1 383 ? -12.808 0.162 -5.156 1.00 97.69 383 ILE A O 1
ATOM 2838 N N . ASP A 1 384 ? -12.220 -1.942 -5.631 1.00 96.62 384 ASP A N 1
ATOM 2839 C CA . ASP A 1 384 ? -12.808 -1.951 -6.983 1.00 96.62 384 ASP A CA 1
ATOM 2840 C C . ASP A 1 384 ? -14.332 -1.721 -6.961 1.00 96.62 384 ASP A C 1
ATOM 2842 O O . ASP A 1 384 ? -14.880 -0.977 -7.779 1.00 96.62 384 ASP A O 1
ATOM 2846 N N . ARG A 1 385 ? -15.045 -2.289 -5.978 1.00 95.38 385 ARG A N 1
ATOM 2847 C CA . ARG A 1 385 ? -16.479 -2.009 -5.813 1.00 95.38 385 ARG A CA 1
ATOM 2848 C C . ARG A 1 385 ? -16.752 -0.569 -5.396 1.00 95.38 385 ARG A C 1
ATOM 2850 O O . ARG A 1 385 ? -17.698 0.019 -5.925 1.00 95.38 385 ARG A O 1
ATOM 2857 N N . LEU A 1 386 ? -15.940 -0.005 -4.501 1.00 95.56 386 LEU A N 1
ATOM 2858 C CA . LEU A 1 386 ? -16.026 1.410 -4.134 1.00 95.56 386 LEU A CA 1
ATOM 2859 C C . LEU A 1 386 ? -15.750 2.306 -5.344 1.00 95.56 386 LEU A C 1
ATOM 2861 O O . LEU A 1 386 ? -16.500 3.246 -5.576 1.00 95.56 386 LEU A O 1
ATOM 2865 N N . ALA A 1 387 ? -14.771 1.962 -6.186 1.00 95.88 387 ALA A N 1
ATOM 2866 C CA . ALA A 1 387 ? -14.472 2.678 -7.428 1.00 95.88 387 ALA A CA 1
ATOM 2867 C C . ALA A 1 387 ? -15.669 2.726 -8.403 1.00 95.88 387 ALA A C 1
ATOM 2869 O O . ALA A 1 387 ? -15.754 3.604 -9.261 1.00 95.88 387 ALA A O 1
ATOM 2870 N N . GLY A 1 388 ? -16.646 1.825 -8.246 1.00 94.69 388 GLY A N 1
ATOM 2871 C CA . GLY A 1 388 ? -17.926 1.901 -8.944 1.00 94.69 388 GLY A CA 1
ATOM 2872 C C . GLY A 1 388 ? -18.777 3.129 -8.585 1.00 94.69 388 GLY A C 1
ATOM 2873 O O . GLY A 1 388 ? -19.645 3.480 -9.387 1.00 94.69 388 GLY A O 1
ATOM 2874 N N . ASN A 1 389 ? -18.536 3.754 -7.423 1.00 92.62 389 ASN A N 1
ATOM 2875 C CA . ASN A 1 389 ? -19.233 4.916 -6.856 1.00 92.62 389 ASN A CA 1
ATOM 2876 C C . ASN A 1 389 ? -20.764 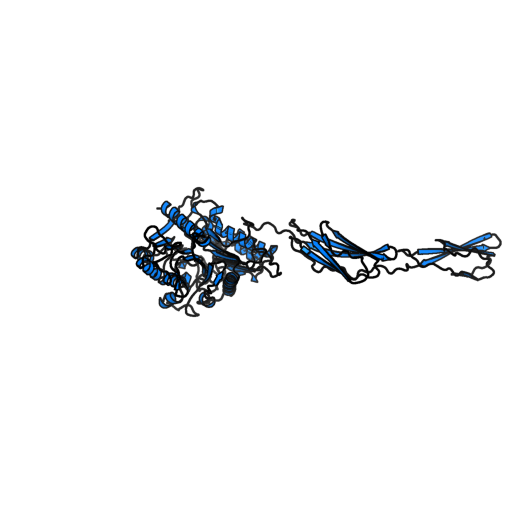4.771 -6.932 1.00 92.62 389 ASN A C 1
ATOM 2878 O O . ASN A 1 389 ? -21.464 5.544 -7.593 1.00 92.62 389 ASN A O 1
ATOM 2882 N N . ARG A 1 390 ? -21.281 3.689 -6.337 1.00 89.69 390 ARG A N 1
ATOM 2883 C CA . ARG A 1 390 ? -22.713 3.364 -6.309 1.00 89.69 390 ARG A CA 1
ATOM 2884 C C . ARG A 1 390 ? -23.156 3.096 -4.883 1.00 89.69 390 ARG A C 1
ATOM 2886 O O . ARG A 1 390 ? -22.682 2.127 -4.292 1.00 89.69 390 ARG A O 1
ATOM 2893 N N . GLN A 1 391 ? -24.161 3.853 -4.448 1.00 84.75 391 GLN A N 1
ATOM 2894 C CA . GLN A 1 391 ? -24.891 3.635 -3.202 1.00 84.75 391 GLN A CA 1
ATOM 2895 C C . GLN A 1 391 ? -25.340 2.174 -3.069 1.00 84.75 391 GLN A C 1
ATOM 2897 O O . GLN A 1 391 ? -26.061 1.658 -3.929 1.00 84.75 391 GLN A O 1
ATOM 2902 N N . GLN A 1 392 ? -24.859 1.509 -2.019 1.00 86.81 392 GLN A N 1
ATOM 2903 C CA . GLN A 1 392 ? -25.046 0.091 -1.716 1.00 86.81 392 GLN A CA 1
ATOM 2904 C C . GLN A 1 392 ? -25.003 -0.101 -0.198 1.00 86.81 392 GLN A C 1
ATOM 2906 O O . GLN A 1 392 ? -23.932 -0.249 0.384 1.00 86.81 392 GLN A O 1
ATOM 2911 N N . ALA A 1 393 ? -26.176 -0.165 0.430 1.00 83.69 393 ALA A N 1
ATOM 2912 C CA . ALA A 1 393 ? -26.309 -0.258 1.883 1.00 83.69 393 ALA A CA 1
ATOM 2913 C C . ALA A 1 393 ? -25.717 -1.550 2.487 1.00 83.69 393 ALA A C 1
ATOM 2915 O O . ALA A 1 393 ? -25.403 -1.597 3.676 1.00 83.69 393 ALA A O 1
ATOM 2916 N N . ASP A 1 394 ? -25.552 -2.606 1.690 1.00 84.81 394 ASP A N 1
ATOM 2917 C CA . ASP A 1 394 ? -25.083 -3.928 2.112 1.00 84.81 394 ASP A CA 1
ATOM 2918 C C . ASP A 1 394 ? -23.736 -4.326 1.482 1.00 84.81 394 ASP A C 1
ATOM 2920 O O . ASP A 1 394 ? -23.376 -5.510 1.506 1.00 84.81 394 ASP A O 1
ATOM 2924 N N . LEU A 1 395 ? -22.971 -3.370 0.930 1.00 87.94 395 LEU A N 1
ATOM 2925 C CA . LEU A 1 395 ? -21.695 -3.641 0.250 1.00 87.94 395 LEU A CA 1
ATOM 2926 C C . LEU A 1 395 ? -20.784 -4.561 1.081 1.00 87.94 395 LEU A C 1
ATOM 2928 O O . LEU A 1 395 ? -20.221 -5.533 0.562 1.00 87.94 395 LEU A O 1
ATOM 2932 N N . GLY A 1 396 ? -20.698 -4.306 2.387 1.00 82.69 396 GLY A N 1
ATOM 2933 C CA . GLY A 1 396 ? -19.882 -5.088 3.303 1.00 82.69 396 GLY A CA 1
ATOM 2934 C C . GLY A 1 396 ? -20.384 -6.505 3.595 1.00 82.69 396 GLY A C 1
ATOM 2935 O O . GLY A 1 396 ? -19.591 -7.381 3.958 1.00 82.69 396 GLY A O 1
ATOM 2936 N N . LEU A 1 397 ? -21.683 -6.775 3.427 1.00 82.81 397 LEU A N 1
ATOM 2937 C CA . LEU A 1 397 ? -22.246 -8.126 3.540 1.00 82.81 397 LEU A CA 1
ATOM 2938 C C . LEU A 1 397 ? -21.969 -8.960 2.288 1.00 82.81 397 LEU A C 1
ATOM 2940 O O . LEU A 1 397 ? -21.678 -10.152 2.399 1.00 82.81 397 LEU A O 1
ATOM 2944 N N . GLN A 1 398 ? -22.022 -8.344 1.106 1.00 84.44 398 GLN A N 1
ATOM 2945 C CA . GLN A 1 398 ? -21.838 -9.046 -0.167 1.00 84.44 398 GLN A CA 1
ATOM 2946 C C . GLN A 1 398 ? -20.407 -9.555 -0.379 1.00 84.44 398 GLN A C 1
ATOM 2948 O O . GLN A 1 398 ? -20.200 -10.547 -1.078 1.00 84.44 398 GLN A O 1
ATOM 2953 N N . LEU A 1 399 ? -19.428 -8.885 0.228 1.00 82.75 399 LEU A N 1
ATOM 2954 C CA . LEU A 1 399 ? -18.020 -9.286 0.256 1.00 82.75 399 LEU A CA 1
ATOM 2955 C C . LEU A 1 399 ? -17.657 -10.044 1.541 1.00 82.75 399 LEU A C 1
ATOM 2957 O O . LEU A 1 399 ? -16.500 -10.031 1.937 1.00 82.75 399 LEU A O 1
ATOM 2961 N N . GLY A 1 400 ? -18.653 -10.644 2.210 1.00 68.94 400 GLY A N 1
ATOM 2962 C CA . GLY A 1 400 ? -18.611 -11.077 3.608 1.00 68.94 400 GLY A CA 1
ATOM 2963 C C . GLY A 1 400 ? -17.311 -11.744 4.086 1.00 68.94 400 GLY A C 1
ATOM 2964 O O . GLY A 1 400 ? -16.597 -12.367 3.302 1.00 68.94 400 GLY A O 1
ATOM 2965 N N . PRO A 1 401 ? -17.017 -11.664 5.398 1.00 65.94 401 PRO A N 1
ATOM 2966 C CA . PRO A 1 401 ? -15.728 -12.068 5.947 1.00 65.94 401 PRO A CA 1
ATOM 2967 C C . PRO A 1 401 ? -15.468 -13.556 5.695 1.00 65.94 401 PRO A C 1
ATOM 2969 O O . PRO A 1 401 ? -16.017 -14.434 6.366 1.00 65.94 401 PRO A O 1
ATOM 2972 N N . ALA A 1 402 ? -14.609 -13.845 4.721 1.00 80.44 402 ALA A N 1
ATOM 2973 C CA . ALA A 1 402 ? -14.122 -15.186 4.451 1.00 80.44 402 ALA A CA 1
ATOM 2974 C C . ALA A 1 402 ? -12.825 -15.391 5.232 1.00 80.44 402 ALA A C 1
ATOM 2976 O O . ALA A 1 402 ? -11.722 -15.202 4.714 1.00 80.44 402 ALA A O 1
ATOM 2977 N N . ALA A 1 403 ? -12.976 -15.755 6.507 1.00 90.81 403 ALA A N 1
ATOM 2978 C CA . ALA A 1 403 ? -11.826 -16.102 7.324 1.00 90.81 403 ALA A CA 1
ATOM 2979 C C . ALA A 1 403 ? -11.059 -17.275 6.707 1.00 90.81 403 ALA A C 1
ATOM 2981 O O . ALA A 1 403 ? -11.657 -18.292 6.348 1.00 90.81 403 ALA A O 1
ATOM 2982 N N . HIS A 1 404 ? -9.745 -17.129 6.610 1.00 93.25 404 HIS A N 1
ATOM 2983 C CA . HIS A 1 404 ? -8.847 -18.138 6.063 1.00 93.25 404 HIS A CA 1
ATOM 2984 C C . HIS A 1 404 ? -7.555 -18.191 6.873 1.00 93.25 404 HIS A C 1
ATOM 2986 O O . HIS A 1 404 ? -7.198 -17.229 7.549 1.00 93.25 404 HIS A O 1
ATOM 2992 N N . ASP A 1 405 ? -6.872 -19.332 6.815 1.00 94.06 405 ASP A N 1
ATOM 2993 C CA . ASP A 1 405 ? -5.620 -19.540 7.536 1.00 94.06 405 ASP A CA 1
ATOM 2994 C C . ASP A 1 405 ? -4.424 -19.267 6.617 1.00 94.06 405 ASP A C 1
ATOM 2996 O O . ASP A 1 405 ? -4.354 -19.785 5.500 1.00 94.06 405 ASP A O 1
ATOM 3000 N N . SER A 1 406 ? -3.461 -18.489 7.103 1.00 92.75 406 SER A N 1
ATOM 3001 C CA . SER A 1 406 ? -2.256 -18.094 6.382 1.00 92.75 406 SER A CA 1
ATOM 3002 C C . SER A 1 406 ? -1.146 -17.693 7.345 1.00 92.75 406 SER A C 1
ATOM 3004 O O . SER A 1 406 ? -1.390 -17.074 8.376 1.00 92.75 406 SER A O 1
ATOM 3006 N N . GLY A 1 407 ? 0.092 -18.109 7.066 1.00 88.25 407 GLY A N 1
ATOM 3007 C CA . GLY A 1 407 ? 1.242 -17.777 7.920 1.00 88.25 407 GLY A CA 1
ATOM 3008 C C . GLY A 1 407 ? 1.143 -18.257 9.380 1.00 88.25 407 GLY A C 1
ATOM 3009 O O . GLY A 1 407 ? 1.897 -17.786 10.224 1.00 88.25 407 GLY A O 1
ATOM 3010 N N . GLY A 1 408 ? 0.235 -19.189 9.696 1.00 90.50 408 GLY A N 1
ATOM 3011 C CA . GLY A 1 408 ? -0.046 -19.616 11.074 1.00 90.50 408 GLY A CA 1
ATOM 3012 C C . GLY A 1 408 ? -1.044 -18.728 11.828 1.00 90.50 408 GLY A C 1
ATOM 3013 O O . GLY A 1 408 ? -1.237 -18.937 13.024 1.00 90.50 408 GLY A O 1
ATOM 3014 N N . ALA A 1 409 ? -1.682 -17.783 11.141 1.00 93.81 409 ALA A N 1
ATOM 3015 C CA . ALA A 1 409 ? -2.771 -16.957 11.638 1.00 93.81 409 ALA A CA 1
ATOM 3016 C C . ALA A 1 409 ? -4.055 -17.204 10.837 1.00 93.81 409 ALA A C 1
ATOM 3018 O O . ALA A 1 409 ? -4.017 -17.673 9.704 1.00 93.81 409 ALA A O 1
ATOM 3019 N N . ARG A 1 410 ? -5.194 -16.875 11.433 1.00 95.38 410 ARG A N 1
ATOM 3020 C CA . ARG A 1 410 ? -6.505 -16.793 10.805 1.00 95.38 410 ARG A CA 1
ATOM 3021 C C . ARG A 1 410 ? -6.809 -15.323 10.537 1.00 95.38 410 ARG A C 1
ATOM 3023 O O . ARG A 1 410 ? -6.841 -14.519 11.468 1.00 95.38 410 ARG A O 1
ATOM 3030 N N . LEU A 1 411 ? -7.040 -14.990 9.275 1.00 96.06 411 LEU A N 1
ATOM 3031 C CA . LEU A 1 411 ? -7.179 -13.623 8.779 1.00 96.06 411 LEU A CA 1
ATOM 3032 C C . LEU A 1 411 ? -8.562 -13.405 8.176 1.00 96.06 411 LEU A C 1
ATOM 3034 O O . LEU A 1 411 ? -9.100 -14.305 7.529 1.00 96.06 411 LEU A O 1
ATOM 3038 N N . TRP A 1 412 ? -9.138 -12.219 8.366 1.00 96.19 412 TRP A N 1
ATOM 3039 C CA . TRP A 1 412 ? -10.320 -11.775 7.622 1.00 96.19 412 TRP A CA 1
ATOM 3040 C C . TRP A 1 412 ? -10.434 -10.254 7.602 1.00 96.19 412 TRP A C 1
ATOM 3042 O O . TRP A 1 412 ? -10.095 -9.594 8.580 1.00 96.19 412 TRP A O 1
ATOM 3052 N N . SER A 1 413 ? -11.003 -9.718 6.527 1.00 96.56 413 SER A N 1
ATOM 3053 C CA . SER A 1 413 ? -11.428 -8.320 6.462 1.00 96.56 413 SER A CA 1
ATOM 3054 C C . SER A 1 413 ? -12.925 -8.201 6.734 1.00 96.56 413 SER A C 1
ATOM 3056 O O . SER A 1 413 ? -13.714 -9.107 6.451 1.00 96.56 413 SER A O 1
ATOM 3058 N N . THR A 1 414 ? -13.324 -7.074 7.307 1.00 96.00 414 THR A N 1
ATOM 3059 C CA . THR A 1 414 ? -14.714 -6.650 7.448 1.00 96.00 414 THR A CA 1
ATOM 3060 C C . THR A 1 414 ? -14.874 -5.321 6.738 1.00 96.00 414 THR A C 1
ATOM 3062 O O . THR A 1 414 ? -14.127 -4.389 7.014 1.00 96.00 414 THR A O 1
ATOM 3065 N N . PHE A 1 415 ? -15.891 -5.216 5.893 1.00 95.69 415 PHE A N 1
ATOM 3066 C CA . PHE A 1 415 ? -16.241 -3.973 5.217 1.00 95.69 415 PHE A CA 1
ATOM 3067 C C . PHE A 1 415 ? -17.630 -3.496 5.627 1.00 95.69 415 PHE A C 1
ATOM 3069 O O . PHE A 1 415 ? -18.443 -4.299 6.109 1.00 95.69 415 PHE A O 1
ATOM 3076 N N . TYR A 1 416 ? -17.875 -2.210 5.399 1.00 93.25 416 TYR A N 1
ATOM 3077 C CA . TYR A 1 416 ? -19.110 -1.486 5.690 1.00 93.25 416 TYR A CA 1
ATOM 3078 C C . TYR A 1 416 ? -19.447 -0.555 4.506 1.00 93.25 416 TYR A C 1
ATOM 3080 O O . TYR A 1 416 ? -18.545 -0.268 3.720 1.00 93.25 416 TYR A O 1
ATOM 3088 N N . PRO A 1 417 ? -20.708 -0.132 4.318 1.00 91.44 417 PRO A N 1
ATOM 3089 C CA . PRO A 1 417 ? -21.862 -0.338 5.200 1.00 91.44 417 PRO A CA 1
ATOM 3090 C C . PRO A 1 417 ? -22.366 -1.794 5.241 1.00 91.44 417 PRO A C 1
ATOM 3092 O O . PRO A 1 417 ? -22.132 -2.587 4.319 1.00 91.44 417 PRO A O 1
ATOM 3095 N N . ARG A 1 418 ? -23.023 -2.179 6.347 1.00 87.62 418 ARG A N 1
ATOM 3096 C CA . ARG A 1 418 ? -23.608 -3.521 6.557 1.00 87.62 418 ARG A CA 1
ATOM 3097 C C . ARG A 1 418 ? -25.074 -3.440 6.994 1.00 87.62 418 ARG A C 1
ATOM 3099 O O . ARG A 1 418 ? -25.398 -3.671 8.158 1.00 87.62 418 ARG A O 1
ATOM 3106 N N . ASN A 1 419 ? -25.971 -3.199 6.047 1.00 79.31 419 ASN A N 1
ATOM 3107 C CA . ASN A 1 419 ? -27.418 -3.239 6.270 1.00 79.31 419 ASN A CA 1
ATOM 3108 C C . ASN A 1 419 ? -28.028 -4.583 5.838 1.00 79.31 419 ASN A C 1
ATOM 3110 O O . ASN A 1 419 ? -27.606 -5.169 4.849 1.00 79.31 419 ASN A O 1
ATOM 3114 N N . LEU A 1 420 ? -29.049 -5.079 6.551 1.00 70.88 420 LEU A N 1
ATOM 3115 C CA . LEU A 1 420 ? -29.785 -6.298 6.152 1.00 70.88 420 LEU A CA 1
ATOM 3116 C C . LEU A 1 420 ? -30.594 -6.124 4.858 1.00 70.88 420 LEU A C 1
ATOM 3118 O O . LEU A 1 420 ? -30.960 -7.110 4.218 1.00 70.88 420 LEU A O 1
ATOM 3122 N N . THR A 1 421 ? -30.924 -4.882 4.520 1.00 70.19 421 THR A N 1
ATOM 3123 C CA . THR A 1 421 ? -31.646 -4.501 3.311 1.00 70.19 421 THR A CA 1
ATOM 3124 C C . THR A 1 421 ? -30.676 -3.910 2.294 1.00 70.19 421 THR A C 1
ATOM 3126 O O . THR A 1 421 ? -29.712 -3.244 2.655 1.00 70.19 421 THR A O 1
ATOM 3129 N N . ASP A 1 422 ? -30.968 -4.110 1.008 1.00 66.19 422 ASP A N 1
ATOM 3130 C CA . ASP A 1 422 ? -30.237 -3.507 -0.118 1.00 66.19 422 ASP A CA 1
ATOM 3131 C C . ASP A 1 422 ? -30.444 -1.982 -0.221 1.00 66.19 422 ASP A C 1
ATOM 3133 O O . ASP A 1 422 ? -29.809 -1.307 -1.031 1.00 66.19 422 ASP A O 1
ATOM 3137 N N . LYS A 1 423 ? -31.341 -1.439 0.608 1.00 61.75 423 LYS A N 1
ATOM 3138 C CA . LYS A 1 423 ? -31.624 -0.015 0.776 1.00 61.75 423 LYS A CA 1
ATOM 3139 C C . LYS A 1 423 ? -31.336 0.414 2.203 1.00 61.75 423 LYS A C 1
ATOM 3141 O O . LYS A 1 423 ? -31.584 -0.359 3.130 1.00 61.75 423 LYS A O 1
ATOM 3146 N N . PHE A 1 424 ? -30.908 1.658 2.368 1.00 63.47 424 PHE A N 1
ATOM 3147 C CA . PHE A 1 424 ? -30.845 2.296 3.675 1.00 63.47 424 PHE A CA 1
ATOM 3148 C C . PHE A 1 424 ? -32.263 2.384 4.268 1.00 63.47 424 PHE A C 1
ATOM 3150 O O . PHE A 1 424 ? -33.203 2.717 3.536 1.00 63.47 424 PHE A O 1
ATOM 3157 N N . PRO A 1 425 ? -32.469 2.008 5.542 1.00 60.28 425 PRO A N 1
ATOM 3158 C CA . PRO A 1 425 ? -33.784 2.078 6.167 1.00 60.28 425 PRO A CA 1
ATOM 3159 C C . PRO A 1 425 ? -34.307 3.521 6.204 1.00 60.28 425 PRO A C 1
ATOM 3161 O O . PRO A 1 425 ? -33.660 4.411 6.753 1.00 60.28 425 PRO A O 1
ATOM 3164 N N . ASP A 1 426 ? -35.509 3.759 5.673 1.00 60.28 426 ASP A N 1
ATOM 3165 C CA . ASP A 1 426 ? -36.176 5.057 5.806 1.00 60.28 426 ASP A CA 1
ATOM 3166 C C . ASP A 1 426 ? -36.559 5.291 7.282 1.00 60.28 426 ASP A C 1
ATOM 3168 O O . ASP A 1 426 ? -37.529 4.721 7.782 1.00 60.28 426 ASP A O 1
ATOM 3172 N N . GLY A 1 427 ? -35.824 6.163 7.977 1.00 56.75 427 GLY A N 1
ATOM 3173 C CA . GLY A 1 427 ? -36.234 6.731 9.268 1.00 56.75 427 GLY A CA 1
ATOM 3174 C C . GLY A 1 427 ? -36.001 5.879 10.522 1.00 56.75 427 GLY A C 1
ATOM 3175 O O . GLY A 1 427 ? -36.428 6.311 11.590 1.00 56.75 427 GLY A O 1
ATOM 3176 N N . ASP A 1 428 ? -35.327 4.728 10.424 1.00 58.50 428 ASP A N 1
ATOM 3177 C CA . ASP A 1 428 ? -34.849 3.966 11.593 1.00 58.50 428 ASP A CA 1
ATOM 3178 C C . ASP A 1 428 ? -33.567 3.166 11.268 1.00 58.50 428 ASP A C 1
ATOM 3180 O O . ASP A 1 428 ? -33.625 1.954 11.044 1.00 58.50 428 ASP A O 1
ATOM 3184 N N . PRO A 1 429 ? -32.398 3.832 11.191 1.00 52.62 429 PRO A N 1
ATOM 3185 C CA . PRO A 1 429 ? -31.111 3.158 11.002 1.00 52.62 429 PRO A CA 1
ATOM 3186 C C . PRO A 1 429 ? -30.687 2.306 12.216 1.00 52.62 429 PRO A C 1
ATOM 3188 O O . PRO A 1 429 ? -29.750 1.525 12.102 1.00 52.62 429 PRO A O 1
ATOM 3191 N N . ASN A 1 430 ? -31.393 2.408 13.351 1.00 53.59 430 ASN A N 1
ATOM 3192 C CA . ASN A 1 430 ? -30.976 1.878 14.654 1.00 53.59 430 ASN A CA 1
ATOM 3193 C C . ASN A 1 430 ? -31.874 0.739 15.158 1.00 53.59 430 ASN A C 1
ATOM 3195 O O . ASN A 1 430 ? -31.931 0.454 16.357 1.00 53.59 430 ASN A O 1
ATOM 3199 N N . ALA A 1 431 ? -32.610 0.067 14.274 1.00 58.22 431 ALA A N 1
ATOM 3200 C CA . ALA A 1 431 ? -33.400 -1.078 14.691 1.00 58.22 431 ALA A CA 1
ATOM 3201 C C . ALA A 1 431 ? -32.458 -2.187 15.200 1.00 58.22 431 ALA A C 1
ATOM 3203 O O . ALA A 1 431 ? -31.881 -2.912 14.400 1.00 58.22 431 ALA A O 1
ATOM 3204 N N . THR A 1 432 ? -32.361 -2.385 16.522 1.00 56.03 432 THR A N 1
ATOM 3205 C CA . THR A 1 432 ? -31.449 -3.319 17.231 1.00 56.03 432 THR A CA 1
ATOM 3206 C C . THR A 1 432 ? -31.364 -4.735 16.628 1.00 56.03 432 THR A C 1
ATOM 3208 O O . THR A 1 432 ? -30.363 -5.443 16.765 1.00 56.03 432 THR A O 1
ATOM 3211 N N . ALA A 1 433 ? -32.428 -5.191 15.955 1.00 61.16 433 ALA A N 1
ATOM 3212 C CA . ALA A 1 433 ? -32.453 -6.465 15.235 1.00 61.16 433 ALA A CA 1
ATOM 3213 C C . ALA A 1 433 ? -31.482 -6.513 14.034 1.00 61.16 433 ALA A C 1
ATOM 3215 O O . ALA A 1 433 ? -30.993 -7.592 13.696 1.00 61.16 433 ALA A O 1
ATOM 3216 N N . HIS A 1 434 ? -31.202 -5.368 13.408 1.00 69.94 434 HIS A N 1
ATOM 3217 C CA . HIS A 1 434 ? -30.209 -5.201 12.353 1.00 69.94 434 HIS A CA 1
ATOM 3218 C C . HIS A 1 434 ? -28.795 -5.322 12.932 1.00 69.94 434 HIS A C 1
ATOM 3220 O O . HIS A 1 434 ? -28.044 -6.183 12.468 1.00 69.94 434 HIS A O 1
ATOM 3226 N N . ASP A 1 435 ? -28.493 -4.608 14.023 1.00 71.12 435 ASP A N 1
ATOM 3227 C CA . ASP A 1 435 ? -27.166 -4.587 14.657 1.00 71.12 435 ASP A CA 1
ATOM 3228 C C . ASP A 1 435 ? -26.705 -5.987 15.039 1.00 71.12 435 ASP A C 1
ATOM 3230 O O . ASP A 1 435 ? -25.604 -6.428 14.707 1.00 71.12 435 ASP A O 1
ATOM 3234 N N . ALA A 1 436 ? -27.576 -6.741 15.713 1.00 72.44 436 ALA A N 1
ATOM 3235 C CA . ALA A 1 436 ? -27.231 -8.072 16.186 1.00 72.44 436 ALA A CA 1
ATOM 3236 C C . ALA A 1 436 ? -26.855 -9.028 15.038 1.00 72.44 436 ALA A C 1
ATOM 3238 O O . ALA A 1 436 ? -26.030 -9.929 15.239 1.00 72.44 436 ALA A O 1
ATOM 3239 N N . ALA A 1 437 ? -27.452 -8.842 13.857 1.00 78.25 437 ALA A N 1
ATOM 3240 C CA . ALA A 1 437 ? -27.260 -9.694 12.691 1.00 78.25 437 ALA A CA 1
ATOM 3241 C C . ALA A 1 437 ? -26.081 -9.259 11.805 1.00 78.25 437 ALA A C 1
ATOM 3243 O O . ALA A 1 437 ? -25.464 -10.121 11.172 1.00 78.25 437 ALA A O 1
ATOM 3244 N N . THR A 1 438 ? -25.758 -7.964 11.752 1.00 83.94 438 THR A N 1
ATOM 3245 C CA . THR A 1 438 ? -24.758 -7.426 10.816 1.00 83.94 438 THR A CA 1
ATOM 3246 C C . THR A 1 438 ? -23.465 -6.955 11.475 1.00 83.94 438 THR A C 1
ATOM 3248 O O . THR A 1 438 ? -22.431 -6.973 10.797 1.00 83.94 438 THR A O 1
ATOM 3251 N N . ASP A 1 439 ? -23.473 -6.617 12.769 1.00 91.81 439 ASP A N 1
ATOM 3252 C CA . ASP A 1 439 ? -22.293 -6.140 13.491 1.00 91.81 439 ASP A CA 1
ATOM 3253 C C . ASP A 1 439 ? -21.298 -7.281 13.761 1.00 91.81 439 ASP A C 1
ATOM 3255 O O . ASP A 1 439 ? -21.468 -8.130 14.648 1.00 91.81 439 ASP A O 1
ATOM 3259 N N . SER A 1 440 ? -20.221 -7.298 12.975 1.00 92.62 440 SER A N 1
ATOM 3260 C CA . SER A 1 440 ? -19.175 -8.315 13.058 1.00 92.62 440 SER A CA 1
ATOM 3261 C C . SER A 1 440 ? -18.333 -8.211 14.332 1.00 92.62 440 SER A C 1
ATOM 3263 O O . SER A 1 440 ? -17.852 -9.241 14.817 1.00 92.62 440 SER A O 1
ATOM 3265 N N . LEU A 1 441 ? -18.175 -7.015 14.910 1.00 95.56 441 LEU A N 1
ATOM 3266 C CA . LEU A 1 441 ? -17.449 -6.839 16.165 1.00 95.56 441 LEU A CA 1
ATOM 3267 C C . LEU A 1 441 ? -18.280 -7.389 17.321 1.00 95.56 441 LEU A C 1
ATOM 3269 O O . LEU A 1 441 ? -17.785 -8.221 18.081 1.00 95.56 441 LEU A O 1
ATOM 3273 N N . ALA A 1 442 ? -19.562 -7.025 17.400 1.00 95.81 442 ALA A N 1
ATOM 3274 C CA . ALA A 1 442 ? -20.466 -7.595 18.396 1.00 95.81 442 ALA A CA 1
ATOM 3275 C C . ALA A 1 442 ? -20.549 -9.129 18.262 1.00 95.81 442 ALA A C 1
ATOM 3277 O O . ALA A 1 442 ? -20.502 -9.851 19.260 1.00 95.81 442 ALA A O 1
ATOM 3278 N N . ALA A 1 443 ? -20.605 -9.659 17.033 1.00 93.94 443 ALA A N 1
ATOM 3279 C CA . ALA A 1 443 ? -20.558 -11.102 16.784 1.00 93.94 443 ALA A CA 1
ATOM 3280 C C . ALA A 1 443 ? -19.257 -11.755 17.277 1.00 93.94 443 ALA A C 1
ATOM 3282 O O . ALA A 1 443 ? -19.296 -12.853 17.837 1.00 93.94 443 ALA A O 1
ATOM 3283 N N . THR A 1 444 ? -18.121 -11.079 17.111 1.00 95.62 444 THR A N 1
ATOM 3284 C CA . THR A 1 444 ? -16.820 -11.547 17.603 1.00 95.62 444 THR A CA 1
ATOM 3285 C C . THR A 1 444 ? -16.775 -11.550 19.130 1.00 95.62 444 THR A C 1
ATOM 3287 O O . THR A 1 444 ? -16.457 -12.576 19.730 1.00 95.62 444 THR A O 1
ATOM 3290 N N . LEU A 1 445 ? -17.195 -10.457 19.773 1.00 97.50 445 LEU A N 1
ATOM 3291 C CA . LEU A 1 445 ? -17.273 -10.342 21.232 1.00 97.50 445 LEU A CA 1
ATOM 3292 C C . LEU A 1 445 ? -18.213 -11.392 21.842 1.00 97.50 445 LEU A C 1
ATOM 3294 O O . LEU A 1 445 ? -17.910 -11.984 22.879 1.00 97.50 445 LEU A O 1
ATOM 3298 N N . ARG A 1 446 ? -19.316 -11.738 21.163 1.00 96.38 446 ARG A N 1
ATOM 3299 C CA . ARG A 1 446 ? -20.218 -12.812 21.614 1.00 96.38 446 ARG A CA 1
ATOM 3300 C C . ARG A 1 446 ? -19.534 -14.173 21.760 1.00 96.38 446 ARG A C 1
ATOM 3302 O O . ARG A 1 446 ? -19.972 -14.967 22.598 1.00 96.38 446 ARG A O 1
ATOM 3309 N N . ASN A 1 447 ? -18.472 -14.418 20.992 1.00 96.56 447 ASN A N 1
ATOM 3310 C CA . ASN A 1 447 ? -17.691 -15.653 21.013 1.00 96.56 447 ASN A CA 1
ATOM 3311 C C . ASN A 1 447 ? -16.586 -15.670 22.080 1.00 96.56 447 ASN A C 1
ATOM 3313 O O . ASN A 1 447 ? -16.001 -16.728 22.315 1.00 96.56 447 ASN A O 1
ATOM 3317 N N . VAL A 1 448 ? -16.307 -14.548 22.743 1.00 97.75 448 VAL A N 1
ATOM 3318 C CA . VAL A 1 448 ? -15.304 -14.475 23.811 1.00 97.75 448 VAL A CA 1
ATOM 3319 C C . VAL A 1 448 ? -15.775 -15.247 25.046 1.00 97.75 448 VAL A C 1
ATOM 3321 O O . VAL A 1 448 ? -16.962 -15.282 25.378 1.00 97.75 448 VAL A O 1
ATOM 3324 N N . ARG A 1 449 ? -14.831 -15.904 25.723 1.00 96.69 449 ARG A N 1
ATOM 3325 C CA . ARG A 1 449 ? -15.032 -16.629 26.981 1.00 96.69 449 ARG A CA 1
ATOM 3326 C C . ARG A 1 449 ? -14.124 -16.031 28.044 1.00 96.69 449 ARG A C 1
ATOM 3328 O O . ARG A 1 449 ? -12.909 -16.083 27.895 1.00 96.69 449 ARG A O 1
ATOM 3335 N N . CYS A 1 450 ? -14.693 -15.516 29.130 1.00 96.56 450 CYS A N 1
ATOM 3336 C CA . CYS A 1 450 ? -13.905 -14.886 30.195 1.00 96.56 450 CYS A CA 1
ATOM 3337 C C . CYS A 1 450 ? -13.118 -15.889 31.045 1.00 96.56 450 CYS A C 1
ATOM 3339 O O . CYS A 1 450 ? -12.045 -15.577 31.561 1.00 96.56 450 CYS A O 1
ATOM 3341 N N . THR A 1 451 ? -13.616 -17.123 31.135 1.00 89.50 451 THR A N 1
ATOM 3342 C CA . THR A 1 451 ? -12.983 -18.214 31.875 1.00 89.50 451 THR A CA 1
ATOM 3343 C C . THR A 1 451 ? -12.076 -19.056 30.980 1.00 89.50 451 THR A C 1
ATOM 3345 O O . THR A 1 451 ? -12.445 -19.366 29.848 1.00 89.50 451 THR A O 1
ATOM 3348 N N . ALA A 1 452 ? -10.962 -19.534 31.539 1.00 88.81 452 ALA A N 1
ATOM 3349 C CA . ALA A 1 452 ? -10.000 -20.424 30.880 1.00 88.81 452 ALA A CA 1
ATOM 3350 C C . ALA A 1 452 ? -9.309 -19.811 29.639 1.00 88.81 452 ALA A C 1
ATOM 3352 O O . ALA A 1 452 ? -9.350 -20.402 28.553 1.00 88.81 452 ALA A O 1
ATOM 3353 N N . PRO A 1 453 ? -8.594 -18.678 29.799 1.00 93.88 453 PRO A N 1
ATOM 3354 C CA . PRO A 1 453 ? -7.871 -18.044 28.696 1.00 93.88 453 PRO A CA 1
ATOM 3355 C C . PRO A 1 453 ? -6.738 -18.915 28.131 1.00 93.88 453 PRO A C 1
ATOM 3357 O O . PRO A 1 453 ? -6.241 -18.655 27.044 1.00 93.88 453 PRO A O 1
ATOM 3360 N N . GLY A 1 454 ? -6.354 -19.989 28.824 1.00 93.44 454 GLY A N 1
ATOM 3361 C CA . GLY A 1 454 ? -5.211 -20.827 28.476 1.00 93.44 454 GLY A CA 1
ATOM 3362 C C . GLY A 1 454 ? -3.983 -20.459 29.298 1.00 93.44 454 GLY A C 1
ATOM 3363 O O . GLY A 1 454 ? -4.078 -19.680 30.233 1.00 93.44 454 GLY A O 1
ATOM 3364 N N . ARG A 1 455 ? -2.838 -21.073 29.001 1.00 93.00 455 ARG A N 1
ATOM 3365 C CA . ARG A 1 455 ? -1.574 -20.860 29.724 1.00 93.00 455 ARG A CA 1
ATOM 3366 C C . ARG A 1 455 ? -0.777 -19.660 29.201 1.00 93.00 455 ARG A C 1
ATOM 3368 O O . ARG A 1 455 ? 0.068 -19.155 29.931 1.00 93.00 455 ARG A O 1
ATOM 3375 N N . TYR A 1 456 ? -0.995 -19.274 27.947 1.00 92.44 456 TYR A N 1
ATOM 3376 C CA . TYR A 1 456 ? -0.169 -18.303 27.220 1.00 92.44 456 TYR A CA 1
ATOM 3377 C C . TYR A 1 456 ? -0.934 -17.053 26.791 1.00 92.44 456 TYR A C 1
ATOM 3379 O O . TYR A 1 456 ? -0.352 -16.203 26.143 1.00 92.44 456 TYR A O 1
ATOM 3387 N N . ALA A 1 457 ? -2.218 -16.955 27.124 1.00 93.44 457 ALA A N 1
ATOM 3388 C CA . ALA A 1 457 ? -3.049 -15.806 26.797 1.00 93.44 457 ALA A CA 1
ATOM 3389 C C . ALA A 1 457 ? -3.815 -15.341 28.038 1.00 93.44 457 ALA A C 1
ATOM 3391 O O . ALA A 1 457 ? -3.982 -16.109 28.999 1.00 93.44 457 ALA A O 1
ATOM 3392 N N . GLY A 1 458 ? -4.297 -14.103 27.981 1.00 93.38 458 GLY A N 1
ATOM 3393 C CA . GLY A 1 458 ? -5.016 -13.435 29.058 1.00 93.38 458 GLY A CA 1
ATOM 3394 C C . GLY A 1 458 ? -4.126 -12.978 30.215 1.00 93.38 458 GLY A C 1
ATOM 3395 O O . GLY A 1 458 ? -2.902 -13.095 30.183 1.00 93.38 458 GLY A O 1
ATOM 3396 N N . ASP A 1 459 ? -4.760 -12.457 31.261 1.00 92.38 459 ASP A N 1
ATOM 3397 C CA . ASP A 1 459 ? -4.096 -12.039 32.495 1.00 92.38 459 ASP A CA 1
ATOM 3398 C C . ASP A 1 459 ? -4.108 -13.180 33.518 1.00 92.38 459 ASP A C 1
ATOM 3400 O O . ASP A 1 459 ? -5.143 -13.792 33.785 1.00 92.38 459 ASP A O 1
ATOM 3404 N N . HIS A 1 460 ? -2.944 -13.456 34.107 1.00 92.44 460 HIS A N 1
ATOM 3405 C CA . HIS A 1 460 ? -2.731 -14.495 35.121 1.00 92.44 460 HIS A CA 1
ATOM 3406 C C . HIS A 1 460 ? -2.403 -13.930 36.507 1.00 92.44 460 HIS A C 1
ATOM 3408 O O . HIS A 1 460 ? -2.253 -14.700 37.457 1.00 92.44 460 HIS A O 1
ATOM 3414 N N . SER A 1 461 ? -2.296 -12.606 36.648 1.00 90.44 461 SER A N 1
ATOM 3415 C CA . SER A 1 461 ? -1.889 -11.946 37.892 1.00 90.44 461 SER A CA 1
ATOM 3416 C C . SER A 1 461 ? -2.936 -12.072 39.008 1.00 90.44 461 SER A C 1
ATOM 3418 O O . SER A 1 461 ? -2.582 -12.249 40.176 1.00 90.44 461 SER A O 1
ATOM 3420 N N . HIS A 1 462 ? -4.226 -12.072 38.653 1.00 84.31 462 HIS A N 1
ATOM 3421 C CA . HIS A 1 462 ? -5.352 -12.082 39.597 1.00 84.31 462 HIS A CA 1
ATOM 3422 C C . HIS A 1 462 ? -6.404 -13.158 39.267 1.00 84.31 462 HIS A C 1
ATOM 3424 O O . HIS A 1 462 ? -7.623 -12.944 39.341 1.00 84.31 462 HIS A O 1
ATOM 3430 N N . GLY A 1 463 ? -5.901 -14.351 38.938 1.00 86.81 463 GLY A N 1
ATOM 3431 C CA . GLY A 1 463 ? -6.682 -15.472 38.416 1.00 86.81 463 GLY A CA 1
ATOM 3432 C C . GLY A 1 463 ? -6.801 -15.382 36.897 1.00 86.81 463 GLY A C 1
ATOM 3433 O O . GLY A 1 463 ? -7.046 -14.305 36.372 1.00 86.81 463 GLY A O 1
ATOM 3434 N N . ALA A 1 464 ? -6.603 -16.509 36.208 1.00 91.62 464 ALA A N 1
ATOM 3435 C CA . ALA A 1 464 ? -6.541 -16.570 34.749 1.00 91.62 464 ALA A CA 1
ATOM 3436 C C . ALA A 1 464 ? -7.847 -16.078 34.097 1.00 91.62 464 ALA A C 1
ATOM 3438 O O . ALA A 1 464 ? -8.867 -16.774 34.168 1.00 91.62 464 ALA A O 1
ATOM 3439 N N . ARG A 1 465 ? -7.803 -14.913 33.444 1.00 95.50 465 ARG A N 1
ATOM 3440 C CA . ARG A 1 465 ? -8.941 -14.271 32.765 1.00 95.50 465 ARG A CA 1
ATOM 3441 C C . ARG A 1 465 ? -8.582 -13.853 31.350 1.00 95.50 465 ARG A C 1
ATOM 3443 O O . ARG A 1 465 ? -7.450 -13.461 31.083 1.00 95.50 465 ARG A O 1
ATOM 3450 N N . THR A 1 466 ? -9.561 -13.898 30.457 1.00 97.25 466 THR A N 1
ATOM 3451 C CA . THR A 1 466 ? -9.431 -13.278 29.133 1.00 97.25 466 THR A CA 1
ATOM 3452 C C . THR A 1 466 ? -9.383 -11.758 29.274 1.00 97.25 466 THR A C 1
ATOM 3454 O O . THR A 1 466 ? -10.162 -11.187 30.043 1.00 97.25 466 THR A O 1
ATOM 3457 N N . THR A 1 467 ? -8.475 -11.115 28.543 1.00 97.81 467 THR A N 1
ATOM 3458 C CA . THR A 1 467 ? -8.339 -9.655 28.493 1.00 97.81 467 THR A CA 1
ATOM 3459 C C . THR A 1 467 ? -8.932 -9.108 27.202 1.00 97.81 467 THR A C 1
ATOM 3461 O O . THR A 1 467 ? -8.835 -9.741 26.147 1.00 97.81 467 THR A O 1
ATOM 3464 N N . ILE A 1 468 ? -9.546 -7.929 27.290 1.00 98.62 468 ILE A N 1
ATOM 3465 C CA . ILE A 1 468 ? -10.056 -7.162 26.153 1.00 98.62 468 ILE A CA 1
ATOM 3466 C C . ILE A 1 468 ? -9.550 -5.727 26.290 1.00 98.62 468 ILE A C 1
ATOM 3468 O O . ILE A 1 468 ? -9.794 -5.075 27.305 1.00 98.62 468 ILE A O 1
ATOM 3472 N N . ARG A 1 469 ? -8.824 -5.234 25.288 1.00 98.69 469 ARG A N 1
ATOM 3473 C CA . ARG A 1 469 ? -8.261 -3.877 25.263 1.00 98.69 469 ARG A CA 1
ATOM 3474 C C . ARG A 1 469 ? -8.763 -3.142 24.028 1.00 98.69 469 ARG A C 1
ATOM 3476 O O . ARG A 1 469 ? -8.652 -3.683 22.933 1.00 98.69 469 ARG A O 1
ATOM 3483 N N . ILE A 1 470 ? -9.321 -1.948 24.192 1.00 98.81 470 ILE A N 1
ATOM 3484 C CA . ILE A 1 470 ? -9.919 -1.182 23.091 1.00 98.81 470 ILE A CA 1
ATOM 3485 C C . ILE A 1 470 ? -9.340 0.225 23.077 1.00 98.81 470 ILE A C 1
ATOM 3487 O O . ILE A 1 470 ? -9.606 0.988 24.001 1.00 98.81 470 ILE A O 1
ATOM 3491 N N . ALA A 1 471 ? -8.590 0.583 22.038 1.00 98.69 471 ALA A N 1
ATOM 3492 C CA . ALA A 1 471 ? -8.251 1.977 21.768 1.00 98.69 471 ALA A CA 1
ATOM 3493 C C . ALA A 1 471 ? -9.198 2.498 20.686 1.00 98.69 471 ALA A C 1
ATOM 3495 O O . ALA A 1 471 ? -9.375 1.841 19.657 1.00 98.69 471 ALA A O 1
ATOM 3496 N N . MET A 1 472 ? -9.867 3.619 20.951 1.00 98.56 472 MET A N 1
ATOM 3497 C CA . MET A 1 472 ? -10.926 4.106 20.075 1.00 98.56 472 MET A CA 1
ATOM 3498 C C . MET A 1 472 ? -11.008 5.628 20.050 1.00 98.56 472 MET A C 1
ATOM 3500 O O . MET A 1 472 ? -11.185 6.266 21.085 1.00 98.56 472 MET A O 1
ATOM 3504 N N . PHE A 1 473 ? -10.982 6.221 18.858 1.00 97.50 473 PHE A N 1
ATOM 3505 C CA . PHE A 1 473 ? -11.186 7.663 18.723 1.00 97.50 473 PHE A CA 1
ATOM 3506 C C . PHE A 1 473 ? -12.567 8.102 19.238 1.00 97.50 473 PHE A C 1
ATOM 3508 O O . PHE A 1 473 ? -12.653 8.945 20.136 1.00 97.50 473 PHE A O 1
ATOM 3515 N N . VAL A 1 474 ? -13.643 7.504 18.706 1.00 96.12 474 VAL A N 1
ATOM 3516 C CA . VAL A 1 474 ? -15.033 7.837 19.062 1.00 96.12 474 VAL A CA 1
ATOM 3517 C C . VAL A 1 474 ? -15.842 6.581 19.390 1.00 96.12 474 VAL A C 1
ATOM 3519 O O . VAL A 1 474 ? -15.890 5.638 18.598 1.00 96.12 474 VAL A O 1
ATOM 3522 N N . TYR A 1 475 ? -16.540 6.602 20.530 1.00 97.12 475 TYR A N 1
ATOM 3523 C CA . TYR A 1 475 ? -17.497 5.568 20.938 1.00 97.12 475 TYR A CA 1
ATOM 3524 C C . TYR A 1 475 ? -18.807 6.196 21.438 1.00 97.12 475 TYR A C 1
ATOM 3526 O O . TYR A 1 475 ? -18.819 6.896 22.447 1.00 97.12 475 TYR A O 1
ATOM 3534 N N . ARG A 1 476 ? -19.925 6.004 20.719 1.00 91.38 476 ARG A N 1
ATOM 3535 C CA . ARG A 1 476 ? -21.182 6.706 21.050 1.00 91.38 476 ARG A CA 1
ATOM 3536 C C . ARG A 1 476 ? -22.456 5.876 21.005 1.00 91.38 476 ARG A C 1
ATOM 3538 O O . ARG A 1 476 ? -23.169 5.890 22.000 1.00 91.38 476 ARG A O 1
ATOM 3545 N N . THR A 1 477 ? -22.788 5.262 19.870 1.00 84.94 477 THR A N 1
ATOM 3546 C CA . THR A 1 477 ? -24.159 4.759 19.632 1.00 84.94 477 THR A CA 1
ATOM 3547 C C . THR A 1 477 ? -24.248 3.283 19.253 1.00 84.94 477 THR A C 1
ATOM 3549 O O . THR A 1 477 ? -25.343 2.778 19.089 1.00 84.94 477 THR A O 1
ATOM 3552 N N . ARG A 1 478 ? -23.125 2.558 19.204 1.00 89.94 478 ARG A N 1
ATOM 3553 C CA . ARG A 1 478 ? -23.070 1.164 18.738 1.00 89.94 478 ARG A CA 1
ATOM 3554 C C . ARG A 1 478 ? -23.522 0.156 19.809 1.00 89.94 478 ARG A C 1
ATOM 3556 O O . ARG A 1 478 ? -22.710 -0.602 20.344 1.00 89.94 478 ARG A O 1
ATOM 3563 N N . GLU A 1 479 ? -24.813 0.168 20.137 1.00 90.88 479 GLU A N 1
ATOM 3564 C CA . GLU A 1 479 ? -25.422 -0.525 21.289 1.00 90.88 479 GLU A CA 1
ATOM 3565 C C . GLU A 1 479 ? -25.092 -2.023 21.364 1.00 90.88 479 GLU A C 1
ATOM 3567 O O . GLU A 1 479 ? -24.810 -2.548 22.442 1.00 90.88 479 GLU A O 1
ATOM 3572 N N . ALA A 1 480 ? -25.076 -2.731 20.229 1.00 92.19 480 ALA A N 1
ATOM 3573 C CA . ALA A 1 480 ? -24.773 -4.163 20.212 1.00 92.19 480 ALA A CA 1
ATOM 3574 C C . ALA A 1 480 ? -23.341 -4.493 20.671 1.00 92.19 480 ALA A C 1
ATOM 3576 O O . ALA A 1 480 ? -23.100 -5.594 21.178 1.00 92.19 480 ALA A O 1
ATOM 3577 N N . VAL A 1 481 ? -22.393 -3.565 20.493 1.00 96.00 481 VAL A N 1
ATOM 3578 C CA . VAL A 1 481 ? -21.024 -3.697 21.010 1.00 96.00 481 VAL A CA 1
ATOM 3579 C C . VAL A 1 481 ? -21.005 -3.423 22.509 1.00 96.00 481 VAL A C 1
ATOM 3581 O O . VAL A 1 481 ? -20.434 -4.238 23.233 1.00 96.00 481 VAL A O 1
ATOM 3584 N N . THR A 1 482 ? -21.676 -2.364 22.978 1.00 96.62 482 THR A N 1
ATOM 3585 C CA . THR A 1 482 ? -21.807 -2.044 24.412 1.00 96.62 482 THR A CA 1
ATOM 3586 C C . THR A 1 482 ? -22.379 -3.234 25.174 1.00 96.62 482 THR A C 1
ATOM 3588 O O . THR A 1 482 ? -21.674 -3.828 25.984 1.00 96.62 482 THR A O 1
ATOM 3591 N N . ALA A 1 483 ? -23.549 -3.731 24.761 1.00 96.06 483 ALA A N 1
ATOM 3592 C CA . ALA A 1 483 ? -24.208 -4.869 25.399 1.00 96.06 483 ALA A CA 1
ATOM 3593 C C . ALA A 1 483 ? -23.354 -6.153 25.394 1.00 96.06 483 ALA A C 1
ATOM 3595 O O . ALA A 1 483 ? -23.451 -6.996 26.293 1.00 96.06 483 ALA A O 1
ATOM 3596 N N . ALA A 1 484 ? -22.518 -6.350 24.366 1.00 97.25 484 ALA A N 1
ATOM 3597 C CA . ALA A 1 484 ? -21.595 -7.479 24.328 1.00 97.25 484 ALA A CA 1
ATOM 3598 C C . ALA A 1 484 ? -20.448 -7.319 25.337 1.00 97.25 484 ALA A C 1
ATOM 3600 O O . ALA A 1 484 ? -20.050 -8.320 25.936 1.00 97.25 484 ALA A O 1
ATOM 3601 N N . LEU A 1 485 ? -19.932 -6.100 25.520 1.00 98.44 485 LEU A N 1
ATOM 3602 C CA . LEU A 1 485 ? -18.895 -5.781 26.501 1.00 98.44 485 LEU A CA 1
ATOM 3603 C C . LEU A 1 485 ? -19.431 -5.848 27.932 1.00 98.44 485 LEU A C 1
ATOM 3605 O O . LEU A 1 485 ? -18.775 -6.478 28.755 1.00 98.44 485 LEU A O 1
ATOM 3609 N N . ASP A 1 486 ? -20.623 -5.318 28.204 1.00 98.06 486 ASP A N 1
ATOM 3610 C CA . ASP A 1 486 ? -21.265 -5.358 29.527 1.00 98.06 486 ASP A CA 1
ATOM 3611 C C . ASP A 1 486 ? -21.389 -6.794 30.032 1.00 98.06 486 ASP A C 1
ATOM 3613 O O . ASP A 1 486 ? -20.898 -7.150 31.103 1.00 98.06 486 ASP A O 1
ATOM 3617 N N . ARG A 1 487 ? -21.925 -7.674 29.176 1.00 98.00 487 ARG A N 1
ATOM 3618 C CA . ARG A 1 487 ? -22.014 -9.112 29.451 1.00 98.00 487 ARG A CA 1
ATOM 3619 C C . ARG A 1 487 ? -20.641 -9.728 29.736 1.00 98.00 487 ARG A C 1
ATOM 3621 O O . ARG A 1 487 ? -20.532 -10.600 30.589 1.00 98.00 487 ARG A O 1
ATOM 3628 N N . LEU A 1 488 ? -19.595 -9.333 29.006 1.00 98.19 488 LEU A N 1
ATOM 3629 C CA . LEU A 1 488 ? -18.241 -9.855 29.226 1.00 98.19 488 LEU A CA 1
ATOM 3630 C C . LEU A 1 488 ? -17.619 -9.313 30.525 1.00 98.19 488 LEU A C 1
ATOM 3632 O O . LEU A 1 488 ? -16.876 -10.043 31.183 1.00 98.19 488 LEU A O 1
ATOM 3636 N N . GLY A 1 489 ? -17.937 -8.076 30.914 1.00 97.88 489 GLY A N 1
ATOM 3637 C CA . GLY A 1 489 ? -17.600 -7.512 32.221 1.00 97.88 489 GLY A CA 1
ATOM 3638 C C . GLY A 1 489 ? -18.253 -8.310 33.351 1.00 97.88 489 GLY A C 1
ATOM 3639 O O . GLY A 1 489 ? -17.554 -8.794 34.245 1.00 97.88 489 GLY A O 1
ATOM 3640 N N . ASP A 1 490 ? -19.558 -8.572 33.236 1.00 97.62 490 ASP A N 1
ATOM 3641 C CA . ASP A 1 490 ? -20.328 -9.399 34.177 1.00 97.62 490 ASP A CA 1
ATOM 3642 C C . ASP A 1 490 ? -19.812 -10.847 34.259 1.00 97.62 490 ASP A C 1
ATOM 3644 O O . ASP A 1 490 ? -19.736 -11.432 35.343 1.00 97.62 490 ASP A O 1
ATOM 3648 N N . ASP A 1 491 ? -19.399 -11.421 33.123 1.00 97.19 491 ASP A N 1
ATOM 3649 C CA . ASP A 1 491 ? -18.791 -12.756 33.035 1.00 97.19 491 ASP A CA 1
ATOM 3650 C C . ASP A 1 491 ? -17.344 -12.794 33.587 1.00 97.19 491 ASP A C 1
ATOM 3652 O O . ASP A 1 491 ? -16.747 -13.872 33.716 1.00 97.19 491 ASP A O 1
ATOM 3656 N N . GLY A 1 492 ? -16.765 -11.639 33.937 1.00 96.56 492 GLY A N 1
ATOM 3657 C CA . GLY A 1 492 ? -15.493 -11.511 34.649 1.00 96.56 492 GLY A CA 1
ATOM 3658 C C . GLY A 1 492 ? -14.244 -11.356 33.777 1.00 96.56 492 GLY A C 1
ATOM 3659 O O . GLY A 1 492 ? -13.139 -11.628 34.264 1.00 96.56 492 GLY A O 1
ATOM 3660 N N . CYS A 1 493 ? -14.381 -10.954 32.510 1.00 97.94 493 CYS A N 1
ATOM 3661 C CA . CYS A 1 493 ? -13.243 -10.566 31.667 1.00 97.94 493 CYS A CA 1
ATOM 3662 C C . CYS A 1 493 ? -12.534 -9.317 32.237 1.00 97.94 493 CYS A C 1
ATOM 3664 O O . CYS A 1 493 ? -13.164 -8.485 32.884 1.00 97.94 493 CYS A O 1
ATOM 3666 N N . ASP A 1 494 ? -11.230 -9.152 31.980 1.00 97.62 494 ASP A N 1
ATOM 3667 C CA . ASP A 1 494 ? -10.543 -7.873 32.237 1.00 97.62 494 ASP A CA 1
ATOM 3668 C C . ASP A 1 494 ? -10.667 -6.974 31.004 1.00 97.62 494 ASP A C 1
ATOM 3670 O O . ASP A 1 494 ? -10.006 -7.217 29.992 1.00 97.62 494 ASP A O 1
ATOM 3674 N N . ILE A 1 495 ? -11.521 -5.954 31.085 1.00 98.50 495 ILE A N 1
ATOM 3675 C CA . ILE A 1 495 ? -11.811 -5.049 29.970 1.00 98.50 495 ILE A CA 1
ATOM 3676 C C . ILE A 1 495 ? -11.263 -3.654 30.279 1.00 98.50 495 ILE A C 1
ATOM 3678 O O . ILE A 1 495 ? -11.541 -3.071 31.331 1.00 98.50 495 ILE A O 1
ATOM 3682 N N . GLY A 1 496 ? -10.477 -3.119 29.346 1.00 98.50 496 GLY A N 1
ATOM 3683 C CA . GLY A 1 496 ? -9.993 -1.745 29.365 1.00 98.50 496 GLY A CA 1
ATOM 3684 C C . GLY A 1 496 ? -10.293 -1.032 28.051 1.00 98.50 496 GLY A C 1
ATOM 3685 O O . GLY A 1 496 ? -10.121 -1.612 26.980 1.00 98.50 496 GLY A O 1
ATOM 3686 N N . ILE A 1 497 ? -10.680 0.237 28.139 1.00 98.75 497 ILE A N 1
ATOM 3687 C CA . ILE A 1 497 ? -10.948 1.114 27.001 1.00 98.75 497 ILE A CA 1
ATOM 3688 C C . ILE A 1 497 ? -10.152 2.407 27.170 1.00 98.75 497 ILE A C 1
ATOM 3690 O O . ILE A 1 497 ? -10.254 3.065 28.202 1.00 98.75 497 ILE A O 1
ATOM 3694 N N . ILE A 1 498 ? -9.379 2.778 26.156 1.00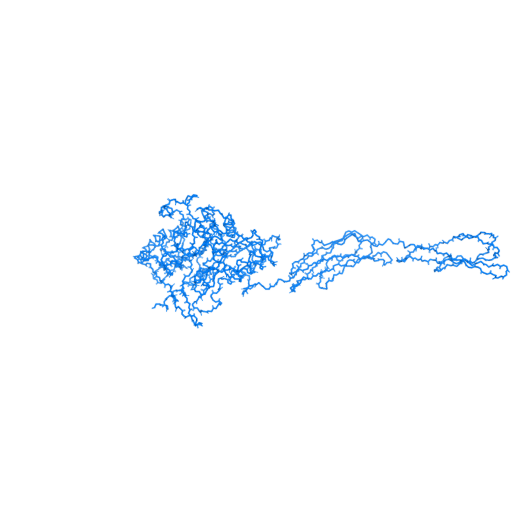 98.75 498 ILE A N 1
ATOM 3695 C CA . ILE A 1 498 ? -8.784 4.107 26.031 1.00 98.75 498 ILE A CA 1
ATOM 3696 C C . ILE A 1 498 ? -9.519 4.823 24.910 1.00 98.75 498 ILE A C 1
ATOM 3698 O O . ILE A 1 498 ? -9.668 4.277 23.817 1.00 98.75 498 ILE A O 1
ATOM 3702 N N . TYR A 1 499 ? -9.986 6.037 25.179 1.00 98.38 499 TYR A N 1
ATOM 3703 C CA . TYR A 1 499 ? -10.793 6.776 24.219 1.00 98.38 499 TYR A CA 1
ATOM 3704 C C . TYR A 1 499 ? -10.416 8.248 24.143 1.00 98.38 499 TYR A C 1
ATOM 3706 O O . TYR A 1 499 ? -9.917 8.822 25.108 1.00 98.38 499 TYR A O 1
ATOM 3714 N N . SER A 1 500 ? -10.717 8.890 23.017 1.00 97.06 500 SER A N 1
ATOM 3715 C CA . SER A 1 500 ? -10.703 10.356 22.945 1.00 97.06 500 SER A CA 1
ATOM 3716 C C . SER A 1 500 ? -12.062 10.955 23.254 1.00 97.06 500 SER A C 1
ATOM 3718 O O . SER A 1 500 ? -12.156 11.849 24.097 1.00 97.06 500 SER A O 1
ATOM 3720 N N . VAL A 1 501 ? -13.117 10.422 22.636 1.00 95.56 501 VAL A N 1
ATOM 3721 C CA . VAL A 1 501 ? -14.497 10.852 22.872 1.00 95.56 501 VAL A CA 1
ATOM 3722 C C . VAL A 1 501 ? -15.393 9.641 23.112 1.00 95.56 501 VAL A C 1
ATOM 3724 O O . VAL A 1 501 ? -15.479 8.740 22.279 1.00 95.56 501 VAL A O 1
ATOM 3727 N N . ILE A 1 502 ? -16.108 9.653 24.234 1.00 96.75 502 ILE A N 1
ATOM 3728 C CA . ILE A 1 502 ? -17.144 8.672 24.559 1.00 96.75 502 ILE A CA 1
ATOM 3729 C C . ILE A 1 502 ? -18.423 9.402 24.966 1.00 96.75 502 ILE A C 1
ATOM 3731 O O . ILE A 1 502 ? -18.353 10.439 25.629 1.00 96.75 502 ILE A O 1
ATOM 3735 N N . SER A 1 503 ? -19.592 8.904 24.562 1.00 95.06 503 SER A N 1
ATOM 3736 C CA . SER A 1 503 ? -20.851 9.479 25.046 1.00 95.06 503 SER A CA 1
ATOM 3737 C C . SER A 1 503 ? -21.024 9.175 26.540 1.00 95.06 503 SER A C 1
ATOM 3739 O O . SER A 1 503 ? -20.695 8.083 27.005 1.00 95.06 503 SER A O 1
ATOM 3741 N N . ALA A 1 504 ? -21.552 10.135 27.306 1.00 95.94 504 ALA A N 1
ATOM 3742 C CA . ALA A 1 504 ? -21.767 9.946 28.742 1.00 95.94 504 ALA A CA 1
ATOM 3743 C C . ALA A 1 504 ? -22.654 8.724 29.075 1.00 95.94 504 ALA A C 1
ATOM 3745 O O . ALA A 1 504 ? -22.295 7.999 30.003 1.00 95.94 504 ALA A O 1
ATOM 3746 N N . PRO A 1 505 ? -23.746 8.433 28.330 1.00 95.75 505 PRO A N 1
ATOM 3747 C CA . PRO A 1 505 ? -24.531 7.222 28.558 1.00 95.75 505 PRO A CA 1
ATOM 3748 C C . PRO A 1 505 ? -23.720 5.933 28.386 1.00 95.75 505 PRO A C 1
ATOM 3750 O O . PRO A 1 505 ? -23.790 5.072 29.254 1.00 95.75 505 PRO A O 1
ATOM 3753 N N . VAL A 1 506 ? -22.912 5.816 27.323 1.00 96.00 506 VAL A N 1
ATOM 3754 C CA . VAL A 1 506 ? -22.087 4.616 27.087 1.00 96.00 506 VAL A CA 1
ATOM 3755 C C . VAL A 1 506 ? -21.013 4.466 28.159 1.00 96.00 506 VAL A C 1
ATOM 3757 O O . VAL A 1 506 ? -20.815 3.370 28.670 1.00 96.00 506 VAL A O 1
ATOM 3760 N N . LEU A 1 507 ? -20.339 5.555 28.541 1.00 97.62 507 LEU A N 1
ATOM 3761 C CA . LEU A 1 507 ? -19.327 5.514 29.599 1.00 97.62 507 LEU A CA 1
ATOM 3762 C C . LEU A 1 507 ? -19.914 5.040 30.931 1.00 97.62 507 LEU A C 1
ATOM 3764 O O . LEU A 1 507 ? -19.356 4.147 31.563 1.00 97.62 507 LEU A O 1
ATOM 3768 N N . GLN A 1 508 ? -21.050 5.618 31.329 1.00 97.44 508 GLN A N 1
ATOM 3769 C CA . GLN A 1 508 ? -21.723 5.260 32.573 1.00 97.44 508 GLN A CA 1
ATOM 3770 C C . GLN A 1 508 ? -22.137 3.782 32.594 1.00 97.44 508 GLN A C 1
ATOM 3772 O O . GLN A 1 508 ? -22.010 3.132 33.632 1.00 97.44 508 GLN A O 1
ATOM 3777 N N . ASP A 1 509 ? -22.634 3.268 31.468 1.00 96.81 509 ASP A N 1
ATOM 3778 C CA . ASP A 1 509 ? -23.053 1.873 31.329 1.00 96.81 509 ASP A CA 1
ATOM 3779 C C . ASP A 1 509 ? -21.859 0.927 31.515 1.00 96.81 509 ASP A C 1
ATOM 3781 O O . ASP A 1 509 ? -21.839 0.126 32.452 1.00 96.81 509 ASP A O 1
ATOM 3785 N N . LEU A 1 510 ? -20.786 1.138 30.745 1.00 97.75 510 LEU A N 1
ATOM 3786 C CA . LEU A 1 510 ? -19.559 0.338 30.807 1.00 97.75 510 LEU A CA 1
ATOM 3787 C C . LEU A 1 510 ? -18.941 0.326 32.217 1.00 97.75 510 LEU A C 1
ATOM 3789 O O . LEU A 1 510 ? -18.571 -0.730 32.741 1.00 97.75 510 LEU A O 1
ATOM 3793 N N . GLU A 1 511 ? -18.847 1.489 32.868 1.00 98.00 511 GLU A N 1
ATOM 3794 C CA . GLU A 1 511 ? -18.309 1.599 34.230 1.00 98.00 511 GLU A CA 1
ATOM 3795 C C . GLU A 1 511 ? -19.169 0.848 35.257 1.00 98.00 511 GLU A C 1
ATOM 3797 O O . GLU A 1 511 ? -18.634 0.266 36.207 1.00 98.00 511 GLU A O 1
ATOM 3802 N N . SER A 1 512 ? -20.492 0.803 35.060 1.00 98.00 512 SER A N 1
ATOM 3803 C CA . SER A 1 512 ? -21.403 0.052 35.930 1.00 98.00 512 SER A CA 1
ATOM 3804 C C . SER A 1 512 ? -21.178 -1.467 35.866 1.00 98.00 512 SER A C 1
ATOM 3806 O O . SER A 1 512 ? -21.432 -2.163 36.852 1.00 98.00 512 SER A O 1
ATOM 3808 N N . HIS A 1 513 ? -20.592 -1.947 34.764 1.00 98.06 513 HIS A N 1
ATOM 3809 C CA . HIS A 1 513 ? -20.190 -3.335 34.525 1.00 98.06 513 HIS A CA 1
ATOM 3810 C C . HIS A 1 513 ? -18.706 -3.609 34.842 1.00 98.06 513 HIS A C 1
ATOM 3812 O O . HIS A 1 513 ? -18.146 -4.639 34.465 1.00 98.06 513 HIS A O 1
ATOM 3818 N N . GLY A 1 514 ? -18.042 -2.696 35.565 1.00 97.69 514 GLY A N 1
ATOM 3819 C CA . GLY A 1 514 ? -16.657 -2.867 36.015 1.00 97.69 514 GLY A CA 1
ATOM 3820 C C . GLY A 1 514 ? -15.609 -2.723 34.908 1.00 97.69 514 GLY A C 1
ATOM 3821 O O . GLY A 1 514 ? -14.449 -3.095 35.111 1.00 97.69 514 GLY A O 1
ATOM 3822 N N . ILE A 1 515 ? -15.993 -2.182 33.750 1.00 98.44 515 ILE A N 1
ATOM 3823 C CA . ILE A 1 515 ? -15.091 -1.921 32.630 1.00 98.44 515 ILE A CA 1
ATOM 3824 C C . ILE A 1 515 ? -14.317 -0.636 32.911 1.00 98.44 515 ILE A C 1
ATOM 3826 O O . ILE A 1 515 ? -14.885 0.390 33.279 1.00 98.44 515 ILE A O 1
ATOM 3830 N N . ARG A 1 516 ? -12.994 -0.681 32.731 1.00 98.31 516 ARG A N 1
ATOM 3831 C CA . ARG A 1 516 ? -12.138 0.491 32.938 1.00 98.31 516 ARG A CA 1
ATOM 3832 C C . ARG A 1 516 ? -12.112 1.332 31.676 1.00 98.31 516 ARG A C 1
ATOM 3834 O O . ARG A 1 516 ? -11.659 0.845 30.645 1.00 98.31 516 ARG A O 1
ATOM 3841 N N . ALA A 1 517 ? -12.513 2.588 31.772 1.00 98.31 517 ALA A N 1
ATOM 3842 C CA . ALA A 1 517 ? -12.400 3.548 30.686 1.00 98.31 517 ALA A CA 1
ATOM 3843 C C . ALA A 1 517 ? -11.395 4.649 31.067 1.00 98.31 517 ALA A C 1
ATOM 3845 O O . ALA A 1 517 ? -11.326 5.081 32.215 1.00 98.31 517 ALA A O 1
ATOM 3846 N N . THR A 1 518 ? -10.549 5.071 30.131 1.00 98.38 518 THR A N 1
ATOM 3847 C CA . THR A 1 518 ? -9.520 6.093 30.353 1.00 98.38 518 THR A CA 1
ATOM 3848 C C . THR A 1 518 ? -9.496 7.050 29.174 1.00 98.38 518 THR A C 1
ATOM 3850 O O . THR A 1 518 ? -9.255 6.641 28.039 1.00 98.38 518 THR A O 1
ATOM 3853 N N . GLN A 1 519 ? -9.741 8.331 29.434 1.00 98.00 519 GLN A N 1
ATOM 3854 C CA . GLN A 1 519 ? -9.675 9.339 28.387 1.00 98.00 519 GLN A CA 1
ATOM 3855 C C . GLN A 1 519 ? -8.217 9.699 28.079 1.00 98.00 519 GLN A C 1
ATOM 3857 O O . GLN A 1 519 ? -7.445 10.015 28.982 1.00 98.00 519 GLN A O 1
ATOM 3862 N N . LEU A 1 520 ? -7.859 9.699 26.797 1.00 97.50 520 LEU A N 1
ATOM 3863 C CA . LEU A 1 520 ? -6.633 10.290 26.274 1.00 97.50 520 LEU A CA 1
ATOM 3864 C C . LEU A 1 520 ? -7.025 11.378 25.272 1.00 97.50 520 LEU A C 1
ATOM 3866 O O . LEU A 1 520 ? -7.296 11.119 24.092 1.00 97.50 520 LEU A O 1
ATOM 3870 N N . TYR A 1 521 ? -7.092 12.603 25.790 1.00 96.50 521 TYR A N 1
ATOM 3871 C CA . TYR A 1 521 ? -7.408 13.815 25.047 1.00 96.50 521 TYR A CA 1
ATOM 3872 C C . TYR A 1 521 ? -6.883 15.056 25.779 1.00 96.50 521 TYR A C 1
ATOM 3874 O O . TYR A 1 521 ? -7.124 15.214 26.973 1.00 96.50 521 TYR A O 1
ATOM 3882 N N . THR A 1 522 ? -6.217 15.961 25.069 1.00 95.38 522 THR A N 1
ATOM 3883 C CA . THR A 1 522 ? -5.862 17.308 25.550 1.00 95.38 522 THR A CA 1
ATOM 3884 C C . THR A 1 522 ? -5.627 18.231 24.353 1.00 95.38 522 THR A C 1
ATOM 3886 O O . THR A 1 522 ? -5.119 17.796 23.318 1.00 95.38 522 THR A O 1
ATOM 3889 N N . GLU A 1 523 ? -6.004 19.505 24.477 1.00 93.56 523 GLU A N 1
ATOM 3890 C CA . GLU A 1 523 ? -5.791 20.531 23.441 1.00 93.56 523 GLU A CA 1
ATOM 3891 C C . GLU A 1 523 ? -4.421 21.219 23.544 1.00 93.56 523 GLU A C 1
ATOM 3893 O O . GLU A 1 523 ? -3.982 21.898 22.618 1.00 93.56 523 GLU A O 1
ATOM 3898 N N . ASP A 1 524 ? -3.742 21.065 24.678 1.00 92.69 524 ASP A N 1
ATOM 3899 C CA . ASP A 1 524 ? -2.610 21.884 25.103 1.00 92.69 524 ASP A CA 1
ATOM 3900 C C . ASP A 1 524 ? -1.399 21.046 25.550 1.00 92.69 524 ASP A C 1
ATOM 3902 O O . ASP A 1 524 ? -0.611 21.445 26.413 1.00 92.69 524 ASP A O 1
ATOM 3906 N N . TYR A 1 525 ? -1.193 19.892 24.911 1.00 92.75 525 TYR A N 1
ATOM 3907 C CA . TYR A 1 525 ? -0.037 19.042 25.169 1.00 92.75 525 TYR A CA 1
ATOM 3908 C C . TYR A 1 525 ? 1.258 19.690 24.676 1.00 92.75 525 TYR A C 1
ATOM 3910 O O . TYR A 1 525 ? 1.408 20.006 23.499 1.00 92.75 525 TYR A O 1
ATOM 3918 N N . THR A 1 526 ? 2.245 19.842 25.560 1.00 92.56 526 THR A N 1
ATOM 3919 C CA . THR A 1 526 ? 3.588 20.293 25.173 1.00 92.56 526 THR A CA 1
ATOM 3920 C C . THR A 1 526 ? 4.546 19.096 25.146 1.00 92.56 526 THR A C 1
ATOM 3922 O O . THR A 1 526 ? 5.016 18.684 26.209 1.00 92.56 526 THR A O 1
ATOM 3925 N N . PRO A 1 527 ? 4.866 18.532 23.964 1.00 88.00 527 PRO A N 1
ATOM 3926 C CA . PRO A 1 527 ? 5.826 17.443 23.843 1.00 88.00 527 PRO A CA 1
ATOM 3927 C C . PRO A 1 527 ? 7.228 17.895 24.277 1.00 88.00 527 PRO A C 1
ATOM 3929 O O . PRO A 1 527 ? 7.522 19.096 24.293 1.00 88.00 527 PRO A O 1
ATOM 3932 N N . PRO A 1 528 ? 8.162 16.956 24.514 1.00 90.38 528 PRO A N 1
ATOM 3933 C CA . PRO A 1 528 ? 9.567 17.270 24.779 1.00 90.38 528 PRO A CA 1
ATOM 3934 C C . PRO A 1 528 ? 10.243 18.149 23.710 1.00 90.38 528 PRO A C 1
ATOM 3936 O O . PRO A 1 528 ? 11.230 18.819 24.007 1.00 90.38 528 PRO A O 1
ATOM 3939 N N . SER A 1 529 ? 9.723 18.175 22.474 1.00 84.12 529 SER A N 1
ATOM 3940 C CA . SER A 1 529 ? 10.195 19.065 21.402 1.00 84.12 529 SER A CA 1
ATOM 3941 C C . SER A 1 529 ? 9.783 20.537 21.579 1.00 84.12 529 SER A C 1
ATOM 3943 O O . SER A 1 529 ? 10.348 21.410 20.919 1.00 84.12 529 SER A O 1
ATOM 3945 N N . GLY A 1 530 ? 8.845 20.830 22.487 1.00 85.12 530 GLY A N 1
ATOM 3946 C CA . GLY A 1 530 ? 8.499 22.175 22.949 1.00 85.12 530 GLY A CA 1
ATOM 3947 C C . GLY A 1 530 ? 7.431 22.922 22.144 1.00 85.12 530 GLY A C 1
ATOM 3948 O O . GLY A 1 530 ? 7.170 24.079 22.460 1.00 85.12 530 GLY A O 1
ATOM 3949 N N . GLN A 1 531 ? 6.818 22.309 21.126 1.00 83.19 531 GLN A N 1
ATOM 3950 C CA . GLN A 1 531 ? 5.721 22.919 20.360 1.00 83.19 531 GLN A CA 1
ATOM 3951 C C . GLN A 1 531 ? 4.370 22.396 20.853 1.00 83.19 531 GLN A C 1
ATOM 3953 O O . GLN A 1 531 ? 4.102 21.216 20.630 1.00 83.19 531 GLN A O 1
ATOM 3958 N N . PRO A 1 532 ? 3.528 23.227 21.500 1.00 87.81 532 PRO A N 1
ATOM 3959 C CA . PRO A 1 532 ? 2.200 22.811 21.926 1.00 87.81 532 PRO A CA 1
ATOM 3960 C C . PRO A 1 532 ? 1.400 22.226 20.763 1.00 87.81 532 PRO A C 1
ATOM 3962 O O . PRO A 1 532 ? 1.404 22.769 19.656 1.00 87.81 532 PRO A O 1
ATOM 3965 N N . THR A 1 533 ? 0.726 21.118 21.019 1.00 90.06 533 THR A N 1
ATOM 3966 C CA . THR A 1 533 ? -0.115 20.417 20.059 1.00 90.06 533 THR A CA 1
ATOM 3967 C C . THR A 1 533 ? -1.297 19.799 20.789 1.00 90.06 533 THR A C 1
ATOM 3969 O O . THR A 1 533 ? -1.267 19.589 22.001 1.00 90.06 533 THR A O 1
ATOM 3972 N N . ARG A 1 534 ? -2.339 19.471 20.036 1.00 93.56 534 ARG A N 1
ATOM 3973 C CA . ARG A 1 534 ? -3.396 18.595 20.526 1.00 93.56 534 ARG A CA 1
ATOM 3974 C C . ARG A 1 534 ? -2.838 17.175 20.638 1.00 93.56 534 ARG A C 1
ATOM 3976 O O . ARG A 1 534 ? -2.013 16.769 19.821 1.00 93.56 534 ARG A O 1
ATOM 3983 N N . LEU A 1 535 ? -3.299 16.415 21.620 1.00 96.25 535 LEU A N 1
ATOM 3984 C CA . LEU A 1 535 ? -2.960 15.005 21.780 1.00 96.25 535 LEU A CA 1
ATOM 3985 C C . LEU A 1 535 ? -4.240 14.200 21.969 1.00 96.25 535 LEU A C 1
ATOM 3987 O O . LEU A 1 535 ? -5.049 14.520 22.838 1.00 96.25 535 LEU A O 1
ATOM 3991 N N . PHE A 1 536 ? -4.439 13.171 21.153 1.00 97.19 536 PHE A N 1
ATOM 3992 C CA . PHE A 1 536 ? -5.634 12.332 21.214 1.00 97.19 536 PHE A CA 1
ATOM 3993 C C . PHE A 1 536 ? -5.355 10.931 20.659 1.00 97.19 536 PHE A C 1
ATOM 3995 O O . PHE A 1 536 ? -4.487 10.750 19.806 1.00 97.19 536 PHE A O 1
ATOM 4002 N N . VAL A 1 537 ? -6.090 9.931 21.137 1.00 98.19 537 VAL A N 1
ATOM 4003 C CA . VAL A 1 537 ? -6.095 8.581 20.565 1.00 98.19 537 VAL A CA 1
ATOM 4004 C C . VAL A 1 537 ? -6.909 8.596 19.289 1.00 98.19 537 VAL A C 1
ATOM 4006 O O . VAL A 1 537 ? -8.112 8.826 19.307 1.00 98.19 537 VAL A O 1
ATOM 4009 N N . HIS A 1 538 ? -6.244 8.355 18.170 1.00 97.88 538 HIS A N 1
ATOM 4010 C CA . HIS A 1 538 ? -6.889 8.101 16.891 1.00 97.88 538 HIS A CA 1
ATOM 4011 C C . HIS A 1 538 ? -6.797 6.623 16.490 1.00 97.88 538 HIS A C 1
ATOM 4013 O O . HIS A 1 538 ? -7.389 6.256 15.475 1.00 97.88 538 HIS A O 1
ATOM 4019 N N . ASP A 1 539 ? -6.137 5.789 17.300 1.00 98.50 539 ASP A N 1
ATOM 4020 C CA . ASP A 1 539 ? -6.127 4.339 17.163 1.00 98.50 539 ASP A CA 1
ATOM 4021 C C . ASP A 1 539 ? -7.550 3.792 17.212 1.00 98.50 539 ASP A C 1
ATOM 4023 O O . ASP A 1 539 ? -8.425 4.315 17.918 1.00 98.50 539 ASP A O 1
ATOM 4027 N N . LYS A 1 540 ? -7.787 2.742 16.429 1.00 98.50 540 LYS A N 1
ATOM 4028 C CA . LYS A 1 540 ? -9.091 2.081 16.334 1.00 98.50 540 LYS A CA 1
ATOM 4029 C C . LYS A 1 540 ? -8.868 0.584 16.280 1.00 98.50 540 LYS A C 1
ATOM 4031 O O . LYS A 1 540 ? -8.922 -0.038 15.217 1.00 98.50 540 LYS A O 1
ATOM 4036 N N . PHE A 1 541 ? -8.613 0.007 17.448 1.00 98.69 541 PHE A N 1
ATOM 4037 C CA . PHE A 1 541 ? -8.376 -1.422 17.562 1.00 98.69 541 PHE A CA 1
ATOM 4038 C C . PHE A 1 541 ? -9.074 -2.067 18.756 1.00 98.69 541 PHE A C 1
ATOM 4040 O O . PHE A 1 541 ? -9.372 -1.432 19.768 1.00 98.69 541 PHE A O 1
ATOM 4047 N N . VAL A 1 542 ? -9.279 -3.379 18.642 1.00 98.75 542 VAL A N 1
ATOM 4048 C CA . VAL A 1 542 ? -9.708 -4.275 19.717 1.00 98.75 542 VAL A CA 1
ATOM 4049 C C . VAL A 1 542 ? -8.714 -5.427 19.812 1.00 98.75 542 VAL A C 1
ATOM 4051 O O . VAL A 1 542 ? -8.500 -6.149 18.837 1.00 98.75 542 VAL A O 1
ATOM 4054 N N . LEU A 1 543 ? -8.134 -5.621 20.994 1.00 98.31 543 LEU A N 1
ATOM 4055 C CA . LEU A 1 543 ? -7.256 -6.743 21.322 1.00 98.31 543 LEU A CA 1
ATOM 4056 C C . LEU A 1 543 ? -7.979 -7.695 22.252 1.00 98.31 543 LEU A C 1
ATOM 4058 O O . LEU A 1 543 ? -8.534 -7.268 23.263 1.00 98.31 543 LEU A O 1
ATOM 4062 N N . ILE A 1 544 ? -7.928 -8.983 21.942 1.00 98.12 544 ILE A N 1
ATOM 4063 C CA . ILE A 1 544 ? -8.484 -10.037 22.784 1.00 98.12 544 ILE A CA 1
ATOM 4064 C C . ILE A 1 544 ? -7.400 -11.081 23.009 1.00 98.12 544 ILE A C 1
ATOM 4066 O O . ILE A 1 544 ? -6.937 -11.684 22.044 1.00 98.12 544 ILE A O 1
ATOM 4070 N N . SER A 1 545 ? -7.023 -11.315 24.266 1.00 97.19 545 SER A N 1
ATOM 4071 C CA . SER A 1 545 ? -6.110 -12.400 24.642 1.00 97.19 545 SER A CA 1
ATOM 4072 C C . SER A 1 545 ? -6.803 -13.339 25.617 1.00 97.19 545 SER A C 1
ATOM 4074 O O . SER A 1 545 ? -7.113 -12.965 26.749 1.00 97.19 545 SER A O 1
ATOM 4076 N N . GLY A 1 546 ? -7.075 -14.569 25.188 1.00 96.25 546 GLY A N 1
ATOM 4077 C CA . GLY A 1 546 ? -7.627 -15.608 26.048 1.00 96.25 546 GLY A CA 1
ATOM 4078 C C . GLY A 1 546 ? -8.469 -16.648 25.320 1.00 96.25 546 GLY A C 1
ATOM 4079 O O . GLY A 1 546 ? -7.994 -17.341 24.422 1.00 96.25 546 GLY A O 1
ATOM 4080 N N . GLY A 1 547 ? -9.702 -16.836 25.790 1.00 95.50 547 GLY A N 1
ATOM 4081 C CA . GLY A 1 547 ? -10.639 -17.826 25.268 1.00 95.50 547 GLY A CA 1
ATOM 4082 C C . GLY A 1 547 ? -11.548 -17.242 24.188 1.00 95.50 547 GLY A C 1
ATOM 4083 O O . GLY A 1 547 ? -12.336 -16.343 24.478 1.00 95.50 547 GLY A O 1
ATOM 4084 N N . ILE A 1 548 ? -11.503 -17.782 22.969 1.00 95.69 548 ILE A N 1
ATOM 4085 C CA . ILE A 1 548 ? -12.363 -17.367 21.848 1.00 95.69 548 ILE A CA 1
ATOM 4086 C C . ILE A 1 548 ? -13.022 -18.605 21.238 1.00 95.69 548 ILE A C 1
ATOM 4088 O O . ILE A 1 548 ? -12.371 -19.615 20.977 1.00 95.69 548 ILE A O 1
ATOM 4092 N N . ALA A 1 549 ? -14.334 -18.554 21.014 1.00 93.44 549 ALA A N 1
ATOM 4093 C CA . ALA A 1 549 ? -15.040 -19.617 20.318 1.00 93.44 549 ALA A CA 1
ATOM 4094 C C . ALA A 1 549 ? -14.826 -19.514 18.799 1.00 93.44 549 ALA A C 1
ATOM 4096 O O . ALA A 1 549 ? -15.305 -18.584 18.155 1.00 93.44 549 ALA A O 1
ATOM 4097 N N . VAL A 1 550 ? -14.162 -20.510 18.216 1.00 87.81 550 VAL A N 1
ATOM 4098 C CA . VAL A 1 550 ? -13.901 -20.624 16.778 1.00 87.81 550 VAL A CA 1
ATOM 4099 C C . VAL A 1 550 ? -14.744 -21.767 16.221 1.00 87.81 550 VAL A C 1
ATOM 4101 O O . VAL A 1 550 ? -14.684 -22.899 16.699 1.00 87.81 550 VAL A O 1
ATOM 4104 N N . ALA A 1 551 ? -15.599 -21.471 15.236 1.00 85.94 551 ALA A N 1
ATOM 4105 C CA . ALA A 1 551 ? -16.535 -22.445 14.656 1.00 85.94 551 ALA A CA 1
ATOM 4106 C C . ALA A 1 551 ? -17.364 -23.209 15.721 1.00 85.94 551 ALA A C 1
ATOM 4108 O O . ALA A 1 551 ? -17.568 -24.422 15.639 1.00 85.94 551 ALA A O 1
ATOM 4109 N N . GLY A 1 552 ? -17.811 -22.490 16.759 1.00 87.50 552 GLY A N 1
ATOM 4110 C CA . GLY A 1 552 ? -18.607 -23.036 17.863 1.00 87.50 552 GLY A CA 1
ATOM 4111 C C . GLY A 1 552 ? -17.817 -23.830 18.909 1.00 87.50 552 GLY A C 1
ATOM 4112 O O . GLY A 1 552 ? -18.410 -24.311 19.874 1.00 87.50 552 GLY A O 1
ATOM 4113 N N . ARG A 1 553 ? -16.494 -23.966 18.763 1.00 90.75 553 ARG A N 1
ATOM 4114 C CA . ARG A 1 553 ? -15.621 -24.620 19.745 1.00 90.75 553 ARG A CA 1
ATOM 4115 C C . ARG A 1 553 ? -14.857 -23.574 20.533 1.00 90.75 553 ARG A C 1
ATOM 4117 O O . ARG A 1 553 ? -14.233 -22.708 19.942 1.00 90.75 553 ARG A O 1
ATOM 4124 N N . ALA A 1 554 ? -14.906 -23.657 21.858 1.00 91.19 554 ALA A N 1
ATOM 4125 C CA . ALA A 1 554 ? -14.080 -22.808 22.705 1.00 91.19 554 ALA A CA 1
ATOM 4126 C C . ALA A 1 554 ? -12.605 -23.186 22.522 1.00 91.19 554 ALA A C 1
ATOM 4128 O O . ALA A 1 554 ? -12.221 -24.323 22.801 1.00 91.19 554 ALA A O 1
ATOM 4129 N N . GLU A 1 555 ? -11.801 -22.234 22.066 1.00 94.75 555 GLU A N 1
ATOM 4130 C CA . GLU A 1 555 ? -10.355 -22.360 21.992 1.00 94.75 555 GLU A CA 1
ATOM 4131 C C . GLU A 1 555 ? -9.718 -21.441 23.031 1.00 94.75 555 GLU A C 1
ATOM 4133 O O . GLU A 1 555 ? -10.062 -20.267 23.131 1.00 94.75 555 GLU A O 1
ATOM 4138 N N . SER A 1 556 ? -8.794 -21.983 23.818 1.00 95.19 556 SER A N 1
ATOM 4139 C CA . SER A 1 556 ? -7.933 -21.204 24.712 1.00 95.19 556 SER A CA 1
ATOM 4140 C C . SER A 1 556 ? -6.641 -20.806 23.991 1.00 95.19 556 SER A C 1
ATOM 4142 O O . SER A 1 556 ? -6.313 -21.366 22.943 1.00 95.19 556 SER A O 1
ATOM 4144 N N . ASN A 1 557 ? -5.853 -19.925 24.609 1.00 94.62 557 ASN A N 1
ATOM 4145 C CA . ASN A 1 557 ? -4.605 -19.383 24.075 1.00 94.62 557 ASN A CA 1
ATOM 4146 C C . ASN A 1 557 ? -4.814 -18.663 22.739 1.00 94.62 557 ASN A C 1
ATOM 4148 O O . ASN A 1 557 ? -4.101 -18.944 21.787 1.00 94.62 557 ASN A O 1
ATOM 4152 N N . GLN A 1 558 ? -5.826 -17.813 22.628 1.00 95.25 558 GLN A N 1
ATOM 4153 C CA . GLN A 1 558 ? -6.102 -17.071 21.403 1.00 95.25 558 GLN A CA 1
ATOM 4154 C C . GLN A 1 558 ? -5.728 -15.612 21.597 1.00 95.25 558 GLN A C 1
ATOM 4156 O O . GLN A 1 558 ? -6.204 -14.992 22.543 1.00 95.25 558 GLN A O 1
ATOM 4161 N N . ASP A 1 559 ? -4.928 -15.092 20.675 1.00 95.75 559 ASP A N 1
ATOM 4162 C CA . ASP A 1 559 ? -4.638 -13.674 20.533 1.00 95.75 559 ASP A CA 1
ATOM 4163 C C . ASP A 1 559 ? -5.314 -13.188 19.251 1.00 95.75 559 ASP A C 1
ATOM 4165 O O . ASP A 1 559 ? -5.112 -13.758 18.176 1.00 95.75 559 ASP A O 1
ATOM 4169 N N . LEU A 1 560 ? -6.147 -12.160 19.364 1.00 97.12 560 LEU A N 1
ATOM 4170 C CA . LEU A 1 560 ? -6.860 -11.543 18.254 1.00 97.12 560 LEU A CA 1
ATOM 4171 C C . LEU A 1 560 ? -6.640 -10.035 18.279 1.00 97.12 560 LEU A C 1
ATOM 4173 O O . LEU A 1 560 ? -6.875 -9.392 19.299 1.00 97.12 560 LEU A O 1
ATOM 4177 N N . VAL A 1 561 ? -6.258 -9.492 17.128 1.00 98.19 561 VAL A N 1
ATOM 4178 C CA . VAL A 1 561 ? -6.267 -8.061 16.827 1.00 98.19 561 VAL A CA 1
ATOM 4179 C C . VAL A 1 561 ? -7.344 -7.787 15.785 1.00 98.19 561 VAL A C 1
ATOM 4181 O O . VAL A 1 561 ? -7.391 -8.460 14.759 1.00 98.19 561 VAL A O 1
ATOM 4184 N N . LEU A 1 562 ? -8.196 -6.800 16.041 1.00 98.12 562 LEU A N 1
ATOM 4185 C CA . LEU A 1 562 ? -9.109 -6.198 15.069 1.00 98.12 562 LEU A CA 1
ATOM 4186 C C . LEU A 1 562 ? -8.712 -4.731 14.935 1.00 98.12 562 LEU A C 1
ATOM 4188 O O . LEU A 1 562 ? -8.727 -4.042 15.947 1.00 98.12 562 LEU A O 1
ATOM 4192 N N . ALA A 1 563 ? -8.364 -4.259 13.741 1.00 98.31 563 ALA A N 1
ATOM 4193 C CA . ALA A 1 563 ? -7.863 -2.900 13.531 1.00 98.31 563 ALA A CA 1
ATOM 4194 C C . ALA A 1 563 ? -8.290 -2.322 12.176 1.00 98.31 563 ALA A C 1
ATOM 4196 O O . ALA A 1 563 ? -8.422 -3.057 11.193 1.00 98.31 563 ALA A O 1
ATOM 4197 N N . GLY A 1 564 ? -8.485 -1.007 12.095 1.00 97.69 564 GLY A N 1
ATOM 4198 C CA . GLY A 1 564 ? -8.761 -0.329 10.829 1.00 97.69 564 GLY A CA 1
ATOM 4199 C C . GLY A 1 564 ? -9.432 1.023 11.003 1.00 97.69 564 GLY A C 1
ATOM 4200 O O . GLY A 1 564 ? -9.114 1.784 11.910 1.00 97.69 564 GLY A O 1
ATOM 4201 N N . SER A 1 565 ? -10.371 1.330 10.116 1.00 97.88 565 SER A N 1
ATOM 4202 C CA . SER A 1 565 ? -11.003 2.644 10.058 1.00 97.88 565 SER A CA 1
ATOM 4203 C C . SER A 1 565 ? -12.259 2.887 10.921 1.00 97.88 565 SER A C 1
ATOM 4205 O O . SER A 1 565 ? -12.458 4.053 11.282 1.00 97.88 565 SER A O 1
ATOM 4207 N N . PRO A 1 566 ? -13.097 1.885 11.284 1.00 96.94 566 PRO A N 1
ATOM 4208 C CA . PRO A 1 566 ? -14.378 2.155 11.934 1.00 96.94 566 PRO A CA 1
ATOM 4209 C C . PRO A 1 566 ? -14.247 2.723 13.351 1.00 96.94 566 PRO A C 1
ATOM 4211 O O . PRO A 1 566 ? -13.571 2.146 14.203 1.00 96.94 566 PRO A O 1
ATOM 4214 N N . ASN A 1 567 ? -15.001 3.787 13.634 1.00 97.31 567 ASN A N 1
ATOM 4215 C CA . ASN A 1 567 ? -15.342 4.181 15.003 1.00 97.31 567 ASN A CA 1
ATOM 4216 C C . ASN A 1 567 ? -16.414 3.236 15.595 1.00 97.31 567 ASN A C 1
ATOM 4218 O O . ASN A 1 567 ? -17.081 2.479 14.879 1.00 97.31 567 ASN A O 1
ATOM 4222 N N . LEU A 1 568 ? -16.648 3.302 16.910 1.00 96.50 568 LEU A N 1
ATOM 4223 C CA . LEU A 1 568 ? -17.759 2.591 17.558 1.00 96.50 568 LEU A CA 1
ATOM 4224 C C . LEU A 1 568 ? -19.033 3.451 17.554 1.00 96.50 568 LEU A C 1
ATOM 4226 O O . LEU A 1 568 ? -19.541 3.887 18.592 1.00 96.50 568 LEU A O 1
ATOM 4230 N N . THR A 1 569 ? -19.543 3.708 16.351 1.00 92.88 569 THR A N 1
ATOM 4231 C CA . THR A 1 569 ? -20.782 4.457 16.092 1.00 92.88 569 THR A CA 1
ATOM 4232 C C . THR A 1 569 ? -21.665 3.710 15.094 1.00 92.88 569 THR A C 1
ATOM 4234 O O . THR A 1 569 ? -21.162 2.900 14.312 1.00 92.88 569 THR A O 1
ATOM 4237 N N . ASP A 1 570 ? -22.968 3.996 15.094 1.00 86.94 570 ASP A N 1
ATOM 4238 C CA . ASP A 1 570 ? -23.906 3.396 14.128 1.00 86.94 570 ASP A CA 1
ATOM 4239 C C . ASP A 1 570 ? -23.567 3.811 12.702 1.00 86.94 570 ASP A C 1
ATOM 4241 O O . ASP A 1 570 ? -23.591 2.989 11.794 1.00 86.94 570 ASP A O 1
ATOM 4245 N N . LYS A 1 571 ? -23.131 5.061 12.510 1.00 87.69 571 LYS A N 1
ATOM 4246 C CA . LYS A 1 571 ? -22.688 5.553 11.201 1.00 87.69 571 LYS A CA 1
ATOM 4247 C C . LYS A 1 571 ? -21.547 4.720 10.631 1.00 87.69 571 LYS A C 1
ATOM 4249 O O . LYS A 1 571 ? -21.574 4.385 9.455 1.00 87.69 571 LYS A O 1
ATOM 4254 N N . ALA A 1 572 ? -20.570 4.336 11.452 1.00 90.94 572 ALA A N 1
ATOM 4255 C CA . ALA A 1 572 ? -19.479 3.472 11.005 1.00 90.94 572 ALA A CA 1
ATOM 4256 C C . ALA A 1 572 ? -19.954 2.049 10.637 1.00 90.94 572 ALA A C 1
ATOM 4258 O O . ALA A 1 572 ? -19.304 1.358 9.858 1.00 90.94 572 ALA A O 1
ATOM 4259 N N . LEU A 1 573 ? -21.079 1.587 11.190 1.00 89.31 573 LEU A N 1
ATOM 4260 C CA . LEU A 1 573 ? -21.680 0.296 10.847 1.00 89.31 573 LEU A CA 1
ATOM 4261 C C . LEU A 1 573 ? -22.567 0.384 9.588 1.00 89.31 573 LEU A C 1
ATOM 4263 O O . LEU A 1 573 ? -22.538 -0.522 8.747 1.00 89.31 573 LEU A O 1
ATOM 4267 N N . TYR A 1 574 ? -23.342 1.460 9.454 1.00 86.25 574 TYR A N 1
ATOM 4268 C CA . TYR A 1 574 ? -24.460 1.540 8.513 1.00 86.25 574 TYR A CA 1
ATOM 4269 C C . TYR A 1 574 ? -24.309 2.534 7.381 1.00 86.25 574 TYR A C 1
ATOM 4271 O O . TYR A 1 574 ? -24.861 2.260 6.320 1.00 86.25 574 TYR A O 1
ATOM 4279 N N . ASP A 1 575 ? -23.575 3.627 7.574 1.00 85.00 575 ASP A N 1
ATOM 4280 C CA . ASP A 1 575 ? -23.648 4.793 6.686 1.00 85.00 575 ASP A CA 1
ATOM 4281 C C . ASP A 1 575 ? -22.310 5.147 6.038 1.00 85.00 575 ASP A C 1
ATOM 4283 O O . ASP A 1 575 ? -22.286 5.733 4.958 1.00 85.00 575 ASP A O 1
ATOM 4287 N N . ASN A 1 576 ? -21.198 4.840 6.701 1.00 91.69 576 ASN A N 1
ATOM 4288 C CA . ASN A 1 576 ? -19.859 5.096 6.198 1.00 91.69 576 ASN A CA 1
ATOM 4289 C C . ASN A 1 576 ? -19.349 3.892 5.405 1.00 91.69 576 ASN A C 1
ATOM 4291 O O . ASN A 1 576 ? -19.590 2.736 5.766 1.00 91.69 576 ASN A O 1
ATOM 4295 N N . ASP A 1 577 ? -18.533 4.170 4.392 1.00 94.75 577 ASP A N 1
ATOM 4296 C CA . ASP A 1 577 ? -17.637 3.146 3.868 1.00 94.75 577 ASP A CA 1
ATOM 4297 C C . ASP A 1 577 ? -16.486 2.964 4.864 1.00 94.75 577 ASP A C 1
ATOM 4299 O O . ASP A 1 577 ? -15.759 3.912 5.162 1.00 94.75 577 ASP A O 1
ATOM 4303 N N . GLU A 1 578 ? -16.293 1.754 5.376 1.00 96.62 578 GLU A N 1
ATOM 4304 C CA . GLU A 1 578 ? -15.243 1.456 6.358 1.00 96.62 578 GLU A CA 1
ATOM 4305 C C . GLU A 1 578 ? -14.587 0.111 6.045 1.00 96.62 578 GLU A C 1
ATOM 4307 O O . GLU A 1 578 ? -15.194 -0.767 5.423 1.00 96.62 578 GLU A O 1
ATOM 4312 N N . ALA A 1 579 ? -13.355 -0.079 6.514 1.00 97.19 579 ALA A N 1
ATOM 4313 C CA . ALA A 1 579 ? -12.650 -1.350 6.429 1.00 97.19 579 ALA A CA 1
ATOM 4314 C C . ALA A 1 579 ? -11.932 -1.660 7.744 1.00 97.19 579 ALA A C 1
ATOM 4316 O O . ALA A 1 579 ? -11.270 -0.807 8.330 1.00 97.19 579 ALA A O 1
ATOM 4317 N N . GLY A 1 580 ? -12.057 -2.901 8.199 1.00 96.75 580 GLY A N 1
ATOM 4318 C CA . GLY A 1 580 ? -11.302 -3.444 9.318 1.00 96.75 580 GLY A CA 1
ATOM 4319 C C . GLY A 1 580 ? -10.636 -4.753 8.928 1.00 96.75 580 GLY A C 1
ATOM 4320 O O . GLY A 1 580 ? -11.185 -5.527 8.147 1.00 96.75 580 GLY A O 1
ATOM 4321 N N . LEU A 1 581 ? -9.480 -5.017 9.517 1.00 97.62 581 LEU A N 1
ATOM 4322 C CA . LEU A 1 581 ? -8.696 -6.227 9.343 1.00 97.62 581 LEU A CA 1
ATOM 4323 C C . LEU A 1 581 ? -8.577 -6.951 10.680 1.00 97.62 581 LEU A C 1
ATOM 4325 O O . LEU A 1 581 ? -8.355 -6.339 11.724 1.00 97.62 581 LEU A O 1
ATOM 4329 N N . ALA A 1 582 ? -8.718 -8.267 10.635 1.00 97.56 582 ALA A N 1
ATOM 4330 C CA . ALA A 1 582 ? -8.552 -9.145 11.769 1.00 97.56 582 ALA A CA 1
ATOM 4331 C C . ALA A 1 582 ? -7.344 -10.061 11.593 1.00 97.56 582 ALA A C 1
ATOM 4333 O O . ALA A 1 582 ? -7.178 -10.694 10.546 1.00 97.56 582 ALA A O 1
ATOM 4334 N N . TYR A 1 583 ? -6.556 -10.183 12.656 1.00 96.88 583 TYR A N 1
ATOM 4335 C CA . TYR A 1 583 ? -5.420 -11.086 12.754 1.00 96.88 583 TYR A CA 1
ATOM 4336 C C . TYR A 1 583 ? -5.557 -11.917 14.031 1.00 96.88 583 TYR A C 1
ATOM 4338 O O . TYR A 1 583 ? -5.343 -11.412 15.134 1.00 96.88 583 TYR A O 1
ATOM 4346 N N . GLN A 1 584 ? -5.939 -13.187 13.891 1.00 95.88 584 GLN A N 1
ATOM 4347 C CA . GLN A 1 584 ? -6.076 -14.124 15.006 1.00 95.88 584 GLN A CA 1
ATOM 4348 C C . GLN A 1 584 ? -4.998 -15.196 14.939 1.00 95.88 584 GLN A C 1
ATOM 4350 O O . GLN A 1 584 ? -4.792 -15.799 13.893 1.00 95.88 584 GLN A O 1
ATOM 4355 N N . GLN A 1 585 ? -4.362 -15.530 16.052 1.00 93.50 585 GLN A N 1
ATOM 4356 C CA . GLN A 1 585 ? -3.419 -16.641 16.093 1.00 93.50 585 GLN A CA 1
ATOM 4357 C C . GLN A 1 585 ? -3.380 -17.277 17.486 1.00 93.50 585 GLN A C 1
ATOM 4359 O O . GLN A 1 585 ? -3.700 -16.658 18.500 1.00 93.50 585 GLN A O 1
ATOM 4364 N N . THR A 1 586 ? -3.012 -18.557 17.538 1.00 89.38 586 THR A N 1
ATOM 4365 C CA . THR A 1 586 ? -2.868 -19.278 18.804 1.00 89.38 586 THR A CA 1
ATOM 4366 C C . THR A 1 586 ? -1.571 -18.872 19.511 1.00 89.38 586 THR A C 1
ATOM 4368 O O . THR A 1 586 ? -0.478 -19.094 18.986 1.00 89.38 586 THR A O 1
ATOM 4371 N N . ALA A 1 587 ? -1.678 -18.342 20.727 1.00 83.44 587 ALA A N 1
ATOM 4372 C CA . ALA A 1 587 ? -0.563 -18.060 21.622 1.00 83.44 587 ALA A CA 1
ATOM 4373 C C . ALA A 1 587 ? 0.141 -19.361 22.057 1.00 83.44 587 ALA A C 1
ATOM 4375 O O . ALA A 1 587 ? -0.491 -20.370 22.392 1.00 83.44 587 ALA A O 1
ATOM 4376 N N . THR A 1 588 ? 1.477 -19.367 22.071 1.00 79.06 588 THR A N 1
ATOM 4377 C CA . THR A 1 588 ? 2.277 -20.560 22.413 1.00 79.06 588 THR A CA 1
ATOM 4378 C C . THR A 1 588 ? 3.459 -20.227 23.318 1.00 79.06 588 THR A C 1
ATOM 4380 O O . THR A 1 588 ? 3.919 -19.095 23.359 1.00 79.06 588 THR A O 1
ATOM 4383 N N . ALA A 1 589 ? 4.029 -21.236 23.990 1.00 62.06 589 ALA A N 1
ATOM 4384 C CA . ALA A 1 589 ? 5.205 -21.073 24.858 1.00 62.06 589 ALA A CA 1
ATOM 4385 C C . ALA A 1 589 ? 6.455 -20.542 24.139 1.00 62.06 589 ALA A C 1
ATOM 4387 O O . ALA A 1 589 ? 7.298 -19.908 24.764 1.00 62.06 589 ALA A O 1
ATOM 4388 N N . ALA A 1 590 ? 6.607 -20.894 22.859 1.00 57.72 590 ALA A N 1
ATOM 4389 C CA . ALA A 1 590 ? 7.756 -20.509 22.045 1.00 57.72 590 ALA A CA 1
ATOM 4390 C C . ALA A 1 590 ? 7.596 -19.105 21.451 1.00 57.72 590 ALA A C 1
ATOM 4392 O O . ALA A 1 590 ? 8.596 -18.492 21.093 1.00 57.72 590 ALA A O 1
ATOM 4393 N N . ALA A 1 591 ? 6.353 -18.627 21.353 1.00 54.12 591 ALA A N 1
ATOM 4394 C CA . ALA A 1 591 ? 6.029 -17.311 20.833 1.00 54.12 591 ALA A CA 1
ATOM 4395 C C . ALA A 1 591 ? 5.780 -16.284 21.952 1.00 54.12 591 ALA A C 1
ATOM 4397 O O . ALA A 1 591 ? 6.056 -15.118 21.740 1.00 54.12 591 ALA A O 1
ATOM 4398 N N . GLY A 1 592 ? 5.329 -16.685 23.151 1.00 50.22 592 GLY A N 1
ATOM 4399 C CA . GLY A 1 592 ? 4.906 -15.767 24.225 1.00 50.22 592 GLY A CA 1
ATOM 4400 C C . GLY A 1 592 ? 3.570 -15.085 23.910 1.00 50.22 592 GLY A C 1
ATOM 4401 O O . GLY A 1 592 ? 2.678 -15.102 24.749 1.00 50.22 592 GLY A O 1
ATOM 4402 N N . SER A 1 593 ? 3.453 -14.615 22.671 1.00 58.59 593 SER A N 1
ATOM 4403 C CA . SER A 1 593 ? 2.364 -13.918 21.986 1.00 58.59 593 SER A CA 1
ATOM 4404 C C . SER A 1 593 ? 2.818 -13.764 20.516 1.00 58.59 593 SER A C 1
ATOM 4406 O O . SER A 1 593 ? 3.864 -14.285 20.116 1.00 58.59 593 SER A O 1
ATOM 4408 N N . THR A 1 594 ? 2.009 -13.186 19.635 1.00 76.69 594 THR A N 1
ATOM 4409 C CA . THR A 1 594 ? 2.363 -13.066 18.203 1.00 76.69 594 THR A CA 1
ATOM 4410 C C . THR A 1 594 ? 2.948 -11.684 17.931 1.00 76.69 594 THR A C 1
ATOM 4412 O O . THR A 1 594 ? 2.470 -10.741 18.550 1.00 76.69 594 THR A O 1
ATOM 4415 N N . PRO A 1 595 ? 3.915 -11.492 17.006 1.00 87.62 595 PRO A N 1
ATOM 4416 C CA . PRO A 1 595 ? 4.544 -10.179 16.809 1.00 87.62 595 PRO A CA 1
ATOM 4417 C C . PRO A 1 595 ? 3.555 -9.032 16.551 1.00 87.62 595 PRO A C 1
ATOM 4419 O O . PRO A 1 595 ? 3.802 -7.906 16.971 1.00 87.62 595 PRO A O 1
ATOM 4422 N N . ILE A 1 596 ? 2.430 -9.328 15.888 1.00 95.19 596 ILE A N 1
ATOM 4423 C CA . ILE A 1 596 ? 1.324 -8.382 15.698 1.00 95.19 596 ILE A CA 1
ATOM 4424 C C . ILE A 1 596 ? 0.651 -8.057 17.030 1.00 95.19 596 ILE A C 1
ATOM 4426 O O . ILE A 1 596 ? 0.556 -6.890 17.399 1.00 95.19 596 ILE A O 1
ATOM 4430 N N . PHE A 1 597 ? 0.200 -9.079 17.761 1.00 95.44 597 PHE A N 1
ATOM 4431 C CA . PHE A 1 597 ? -0.476 -8.883 19.041 1.00 95.44 597 PHE A CA 1
ATOM 4432 C C . PHE A 1 597 ? 0.423 -8.166 20.057 1.00 95.44 597 PHE A C 1
ATOM 4434 O O . PHE A 1 597 ? -0.032 -7.254 20.737 1.00 95.44 597 PHE A O 1
ATOM 4441 N N . ASP A 1 598 ? 1.706 -8.521 20.104 1.00 94.19 598 ASP A N 1
ATOM 4442 C CA . ASP A 1 598 ? 2.710 -7.894 20.965 1.00 94.19 598 ASP A CA 1
ATOM 4443 C C . ASP A 1 598 ? 2.894 -6.414 20.687 1.00 94.19 598 ASP A C 1
ATOM 4445 O O . ASP A 1 598 ? 2.978 -5.619 21.621 1.00 94.19 598 ASP A O 1
ATOM 4449 N N . GLY A 1 599 ? 2.958 -6.033 19.410 1.00 96.75 599 GLY A N 1
ATOM 4450 C CA . GLY A 1 599 ? 3.078 -4.630 19.044 1.00 96.75 599 GLY A CA 1
ATOM 4451 C C . GLY A 1 599 ? 1.884 -3.822 19.542 1.00 96.75 599 GLY A C 1
ATOM 4452 O O . GLY A 1 599 ? 2.079 -2.788 20.173 1.00 96.75 599 GLY A O 1
ATOM 4453 N N . TYR A 1 600 ? 0.667 -4.328 19.338 1.00 98.12 600 TYR A N 1
ATOM 4454 C CA . TYR A 1 600 ? -0.553 -3.676 19.818 1.00 98.12 600 TYR A CA 1
ATOM 4455 C C . TYR A 1 600 ? -0.685 -3.687 21.349 1.00 98.12 600 TYR A C 1
ATOM 4457 O O . TYR A 1 600 ? -1.143 -2.709 21.934 1.00 98.12 600 TYR A O 1
ATOM 4465 N N . ALA A 1 601 ? -0.268 -4.758 22.028 1.00 97.12 601 ALA A N 1
ATOM 4466 C CA . ALA A 1 601 ? -0.252 -4.809 23.490 1.00 97.12 601 ALA A CA 1
ATOM 4467 C C . ALA A 1 601 ? 0.762 -3.811 24.077 1.00 97.12 601 ALA A C 1
ATOM 4469 O O . ALA A 1 601 ? 0.471 -3.132 25.060 1.00 97.12 601 ALA A O 1
ATOM 4470 N N . HIS A 1 602 ? 1.933 -3.676 23.449 1.00 97.19 602 HIS A N 1
ATOM 4471 C CA . HIS A 1 602 ? 2.921 -2.672 23.832 1.00 97.19 602 HIS A CA 1
ATOM 4472 C C . HIS A 1 602 ? 2.409 -1.248 23.599 1.00 97.19 602 HIS A C 1
ATOM 4474 O O . HIS A 1 602 ? 2.617 -0.373 24.440 1.00 97.19 602 HIS A O 1
ATOM 4480 N N . ASP A 1 603 ? 1.724 -1.021 22.477 1.00 98.38 603 ASP A N 1
ATOM 4481 C CA . ASP A 1 603 ? 1.085 0.257 22.197 1.00 98.38 603 ASP A CA 1
ATOM 4482 C C . ASP A 1 603 ? 0.003 0.592 23.231 1.00 98.38 603 ASP A C 1
ATOM 4484 O O . ASP A 1 603 ? 0.013 1.675 23.807 1.00 98.38 603 ASP A O 1
ATOM 4488 N N . TRP A 1 604 ? -0.855 -0.367 23.573 1.00 98.44 604 TRP A N 1
ATOM 4489 C CA . TRP A 1 604 ? -1.840 -0.214 24.641 1.00 98.44 604 TRP A CA 1
ATOM 4490 C C . TRP A 1 604 ? -1.215 0.258 25.966 1.00 98.44 604 TRP A C 1
ATOM 4492 O O . TRP A 1 604 ? -1.688 1.223 26.575 1.00 98.44 604 TRP A O 1
ATOM 4502 N N . ASP A 1 605 ? -0.136 -0.392 26.411 1.00 98.12 605 ASP A N 1
ATOM 4503 C CA . ASP A 1 605 ? 0.562 -0.018 27.646 1.00 98.12 605 ASP A CA 1
ATOM 4504 C C . ASP A 1 605 ? 1.155 1.396 27.560 1.00 98.12 605 ASP A C 1
ATOM 4506 O O . ASP A 1 605 ? 1.131 2.157 28.534 1.00 98.12 605 ASP A O 1
ATOM 4510 N N . ARG A 1 606 ? 1.654 1.776 26.380 1.00 98.25 606 ARG A N 1
ATOM 4511 C CA . ARG A 1 606 ? 2.152 3.123 26.098 1.00 98.25 606 ARG A CA 1
ATOM 4512 C C . ARG A 1 606 ? 1.035 4.164 26.161 1.00 98.25 606 ARG A C 1
ATOM 4514 O O . ARG A 1 606 ? 1.217 5.183 26.826 1.00 98.25 606 ARG A O 1
ATOM 4521 N N . LEU A 1 607 ? -0.111 3.910 25.531 1.00 98.44 607 LEU A N 1
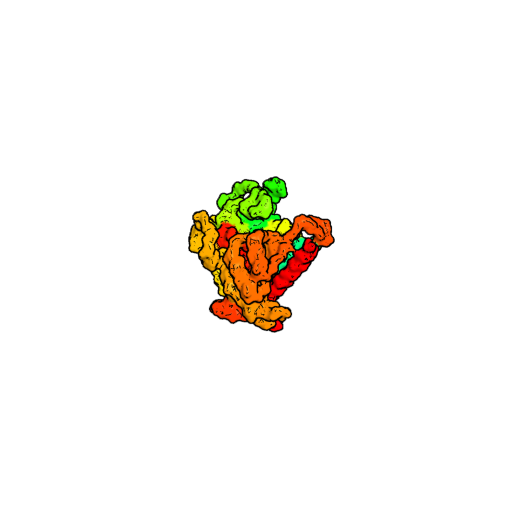ATOM 4522 C CA . LEU A 1 607 ? -1.279 4.792 25.584 1.00 98.44 607 LEU A CA 1
ATOM 4523 C C . LEU A 1 607 ? -1.740 5.002 27.033 1.00 98.44 607 LEU A C 1
ATOM 4525 O O . LEU A 1 607 ? -1.962 6.141 27.443 1.00 98.44 607 LEU A O 1
ATOM 4529 N N . LEU A 1 608 ? -1.804 3.937 27.843 1.00 98.25 608 LEU A N 1
ATOM 4530 C CA . LEU A 1 608 ? -2.124 4.051 29.272 1.00 98.25 608 LEU A CA 1
ATOM 4531 C C . LEU A 1 608 ? -1.112 4.917 30.027 1.00 98.25 608 LEU A C 1
ATOM 4533 O O . LEU A 1 608 ? -1.509 5.747 30.846 1.00 98.25 608 LEU A O 1
ATOM 4537 N N . ALA A 1 609 ? 0.185 4.737 29.768 1.00 98.00 609 ALA A N 1
ATOM 4538 C CA . ALA A 1 609 ? 1.230 5.522 30.417 1.00 98.00 609 ALA A CA 1
ATOM 4539 C C . ALA A 1 609 ? 1.131 7.014 30.062 1.00 98.00 609 ALA A C 1
ATOM 4541 O O . ALA A 1 609 ? 1.287 7.866 30.938 1.00 98.00 609 ALA A O 1
ATOM 4542 N N . VAL A 1 610 ? 0.832 7.332 28.799 1.00 97.25 610 VAL A N 1
ATOM 4543 C CA . VAL A 1 610 ? 0.606 8.711 28.354 1.00 97.25 610 VAL A CA 1
ATOM 4544 C C . VAL A 1 610 ? -0.645 9.282 29.009 1.00 97.25 610 VAL A C 1
ATOM 4546 O O . VAL A 1 610 ? -0.559 10.354 29.603 1.00 97.25 610 VAL A O 1
ATOM 4549 N N . ALA A 1 611 ? -1.776 8.573 28.977 1.00 97.12 611 ALA A N 1
ATOM 4550 C CA . ALA A 1 611 ? -3.012 9.033 29.607 1.00 97.12 611 ALA A CA 1
ATOM 4551 C C . ALA A 1 611 ? -2.818 9.324 31.106 1.00 97.12 611 ALA A C 1
ATOM 4553 O O . ALA A 1 611 ? -3.212 10.383 31.585 1.00 97.12 611 ALA A O 1
ATOM 4554 N N . ALA A 1 612 ? -2.116 8.441 31.824 1.00 96.88 612 ALA A N 1
ATOM 4555 C CA . ALA A 1 612 ? -1.791 8.627 33.238 1.00 96.88 612 ALA A CA 1
ATOM 4556 C C . ALA A 1 612 ? -0.869 9.831 33.515 1.00 96.88 612 ALA A C 1
ATOM 4558 O O . ALA A 1 612 ? -0.797 10.291 34.649 1.00 96.88 612 ALA A O 1
ATOM 4559 N N . SER A 1 613 ? -0.142 10.330 32.509 1.00 95.62 613 SER A N 1
ATOM 4560 C CA . SER A 1 613 ? 0.681 11.541 32.632 1.00 95.62 613 SER A CA 1
ATOM 4561 C C . SER A 1 613 ? -0.095 12.842 32.398 1.00 95.62 613 SER A C 1
ATOM 4563 O O . SER A 1 613 ? 0.424 13.913 32.711 1.00 95.62 613 SER A O 1
ATOM 4565 N N . LEU A 1 614 ? -1.308 12.752 31.836 1.00 93.31 614 LEU A N 1
ATOM 4566 C CA . LEU A 1 614 ? -2.196 13.893 31.586 1.00 93.31 614 LEU A CA 1
ATOM 4567 C C . LEU A 1 614 ? -3.134 14.180 32.769 1.00 93.31 614 LEU A C 1
ATOM 4569 O O . LEU A 1 614 ? -3.585 15.314 32.922 1.00 93.31 614 LEU A O 1
ATOM 4573 N N . SER A 1 615 ? -3.438 13.154 33.568 1.00 86.88 615 SER A N 1
ATOM 4574 C CA . SER A 1 615 ? -4.225 13.223 34.808 1.00 86.88 615 SER A CA 1
ATOM 4575 C C . SER A 1 615 ? -3.389 13.679 35.996 1.00 86.88 615 SER A C 1
ATOM 4577 O O . SER A 1 615 ? -3.897 14.500 36.794 1.00 86.88 615 SER A O 1
#

Secondary structure (DSSP, 8-state):
-EEE--SEEEEEEEEESPPTTPPP-EE--SSEEE----PPPB-SSS-EEEEEEEEEEETTS-EEEEEEEEEEPBSSPPPEE---EES-SEE-TT-EEEEEEEEEESEEEEEEEEESS--EEE------SEEEEEEEEEPP--SSS-EEEEEEEEEEEGGG-EEEEEEEEEEPPPPPPPTT----SPP-SEEEE--GGG--HHHHTHHHHHHHHHHHT----TTSPPPEEEEEES-B--HHHHHHHHHHHHHH--EEEEEE-TTTTEEEPTTS-EEE-HHHHHHHHHS-GGGEEE-STTTTT--------TT-HHHHS-SS-SSSSSS-B--EEEEES-SSTT---EEEEES--BSHHHHHHEE-EEEEEES-HHHHHHHHHHHHHHHT----TTHHHHT----EEETTEEEEEEEE---SSSS--SS-TT-HHHHHHH-HHHHHHHTEESB---SSSSB-TTSSB-EEEEEEEEESS-HHHHHHHHHHHHTT-EEEEEEEEE-HHHHHHHHHTT-EEEE-EEEEE--TTS--EEEEE--EEEEEEEEEEETTEEEEEEEEEEEES--BSHHHHHTSBEEEEEEEEE--TTTSS-HHHHHHHHHHHHHHHHHHHH-

Radius of gyration: 40.68 Å; Cα contacts (8 Å, |Δi|>4): 1572; chains: 1; bounding box: 95×54×132 Å

Solvent-accessible surface area (backbone atoms only — not comparable to full-atom values): 30994 Å² total; per-residue (Å²): 92,75,49,79,46,77,76,33,58,36,34,34,68,47,49,42,72,76,53,99,81,64,72,74,70,43,77,40,93,49,58,61,50,78,50,90,78,85,75,72,83,32,72,48,66,55,69,48,65,33,42,36,36,42,37,35,27,27,90,82,70,51,72,48,76,48,78,49,79,47,74,42,64,41,70,56,60,66,25,43,73,78,52,56,42,57,79,48,57,64,42,51,22,77,23,47,80,37,46,37,36,35,42,38,37,54,37,65,40,61,46,79,47,59,38,64,80,79,58,48,76,46,66,92,62,86,35,60,61,43,79,47,59,34,40,36,37,42,57,61,35,84,42,77,55,61,48,69,34,39,39,36,39,40,31,27,13,54,57,74,27,73,37,75,45,60,36,64,34,31,30,34,34,24,69,74,84,55,46,67,50,80,58,87,71,79,79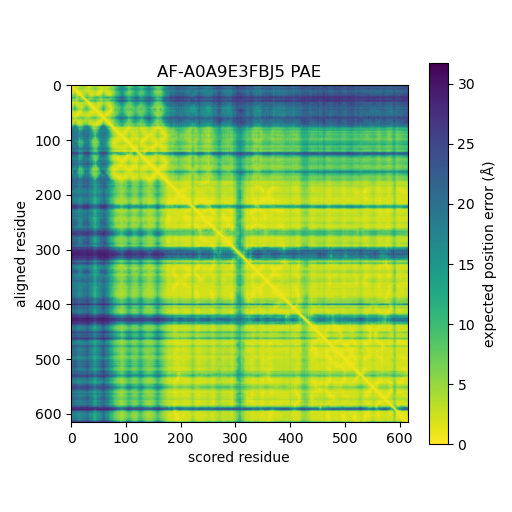,62,63,40,49,38,54,24,35,26,68,60,50,41,69,74,38,16,36,36,40,62,37,48,53,31,24,49,46,62,33,44,27,60,30,87,83,72,54,69,20,39,38,36,35,30,35,36,44,54,56,39,50,48,53,32,47,19,54,45,43,27,35,74,64,41,51,29,48,54,38,39,34,33,15,15,63,33,70,41,37,74,44,99,88,59,50,77,42,81,19,63,18,39,52,50,39,65,75,66,46,62,80,87,25,54,34,66,12,27,93,37,43,83,64,72,69,72,60,42,78,48,74,98,83,42,83,73,37,51,51,68,68,27,14,6,19,27,11,67,24,37,24,45,24,29,38,38,27,33,54,9,36,38,88,90,33,38,15,28,36,35,30,17,34,58,46,38,36,70,65,46,28,55,21,18,28,25,35,26,44,35,43,51,62,42,61,68,61,29,53,52,54,41,51,49,49,55,54,42,57,64,50,49,81,29,19,23,53,19,55,80,68,43,65,68,67,44,79,54,99,80,28,41,36,34,54,48,48,25,4,35,37,96,40,79,52,74,59,87,93,53,87,75,51,65,77,49,43,68,74,50,38,63,64,30,54,51,49,66,32,50,34,28,64,62,3,48,95,40,22,37,45,65,89,84,58,61,16,12,31,36,42,33,38,30,32,41,40,61,62,36,55,54,44,51,58,34,48,37,53,38,27,70,62,54,27,50,43,41,34,40,27,42,41,65,35,68,71,51,51,54,53,39,46,74,31,71,33,47,73,45,68,28,64,44,77,75,40,64,24,86,68,66,61,70,34,44,38,34,39,37,22,28,36,39,38,38,25,6,17,38,41,56,97,87,40,81,37,51,10,28,37,35,38,37,35,10,32,49,49,46,30,50,51,36,43,45,23,17,20,22,37,34,37,36,50,30,34,72,31,35,90,91,57,58,44,49,75,48,54,46,42,53,53,52,47,52,56,48,52,51,55,53,32,66,70,75,110

Nearest PDB structures (foldseek):
  4ayf-assembly1_A  TM=6.166E-01  e=5.648E-03  Yersinia pestis
  6sdb-assembly1_A  TM=3.927E-01  e=7.635E-04  Homo sapiens
  4az8-assembly1_A  TM=5.906E-01  e=2.396E-02  Yersinia pestis
  5ocy-assembly1_H  TM=3.811E-01  e=7.763E+00  Homo sapiens

Foldseek 3Di:
DKDFAPQFQWKAKAKPVHDPCRDGIDGDPDRMDDDDDDDDAAQAPDKDKIWIWIWGQHPVRDIDIDIDIDTHDHPQDAKDWPAWDKPAQEDELQWAKIKIKTFIDQFQAKDKDKPPPDWDKPQDDGDDGGMGMIITGTHHHAAQAKDKIKIKMWTAHRNRHIDIHIGIHIYHGDQDDQFLAPDQDQDAWFKAKADLQQVDLCRLCTQVNVLLNQLLLFACEPVRDAKEKFWEAEAFQAQSNLSSNLSCCPRRVYQAAYEYFLPHQWDQDPVQDTDGRPSVVSNVVRPDPLRYHFAFPCRVVDDTQQPDPPPDPPRRFPAGRFLAFRRIALFGKIKIQARHHNRKIKIKFKLAHPDPQCSNAAIMMMTMHIRDPPQSVLRNVLSVSSSNSHHFQQSQVVSDWPWDDDPQKTKTKTKDQHFPDRDQDDPPLPPVVRLVVGVPLLVQLLQDQQPFQDDLWADPPVHRTKEKEWEFAEAEASVSNLVSLLVSLQNPHAAEYEYQYYDPVSVVSNVVSVHHYFYWWDQFNQHPVGDTGTHHYSWGKMWIIGWGQDPNRIDHQKIKIKGHRAGNHSCSHGGYTTMIMMIMHGGDPVCSHPNHSVVVVVVSVVSVVNRVVVD

Mean predicted aligned error: 9.03 Å